Protein AF-A0A535A9A0-F1 (afdb_monomer_lite)

Foldseek 3Di:
DDDQDDDDQDDPPDPPQWDCPDPPDIDHDDGQACVVPDHVVVQWHFWEFDKDFAADPPFDDPRCVVPDAPVVCPVVGRTPDIFFFDADPPPDPDPHAHQPARGDIGWGPADEQLCCADPDPVVHDVNAQKFWWYAYPQRKIKGKHFCQSQWFDPPDQTQKWKKKKKWLFPQEFPPLAEQDDLWCLQKFKAAPVRHGDPKDWIWFAAPVCNSMTMIIIIDNDRIIIIIGHQWFWFFAWPDAPRGRHGDDAQVVHHVTGGDGFWWAFCAAPGHQGTDDACSSRHNTGTGFFAWDDAPRGGHTGGAQVVGHRTGTTGTSHHCCQQAVVSGIIQIQGAQAWGHAPGGRHGHDFQVVGHRTTGGDMHMYGHAGAHPLQWDDEPWKTKTFDAQQRDSNNDPPDDPGDPQQPLPHRGFGWIWMATRRNRDIAQPHDQDPVGGGRTAGFDWDDDPPDIHTQWEDYDQKIKGWGFQVRNVQDPLQPLPGRGFTFIWMKGWDDDVVIHIDTPADSVHTQTFDQQLPPVRHQWYDDPNDIDTHHDPVRVDDDDDDDQVPPDPFDWDQWEAALVRQKIWTDGQQWIWIAGNVVRDIDTPCADPVRHHDGHDHNWYAYNVRPDID

Sequence (612 aa):
MARTTCIPANQPGRAGDLEVVDAQHLRVRFPDTDAVFRDPSDALTLAGPATVAVTRAGDPLPCALASHTCAEEAGHLPLLACADDLFATDGTCGPTPHPTFPHFTALPFANDYQALCTTPSPPCSGLTPDFRFTVDTAGNLLLPMDWRGVLVNRDAVPVPRLLRGSTPLEAFPRSGTPVRIPNAAFLGSFTPEGRKLPPIFDPQADPTDPTAATFFGSADAPTSVLRIARRVAVPLCVEGTIADGPCTTGRDCPGGTCTPSFRACAGGSAPGQPCVAESDCGGGACGSASCVGGRRRGDLCRTDGDCAGGECGPSLFAFGDRALDGVGPVVLRRGACIGGVKALAACTDDRSCPGGQCGSFLARALDPVPLDGLVETPSTFVFVKEEAICPNGTEVACQGQDLNGDGDTTDHVVTVADRTTGLIQGIGVVGAEGRAEGRAVARIRQPPFSFPAVAAEGDMVAFLEPEPAQDNQDETHNGQVFETILRVFRLVAGSPPSVVELTSDRNPLTADASPIINGRSLIVSNDRVFFRAAEAAAARQRTERVSQVSLFSGVGPAISADGLSVAFTSGDVVFVYGRVSGVTEPVSVRTDGSTSGGSASPSISADGRFVA

Radius of gyration: 30.68 Å; chains: 1; bounding box: 71×67×90 Å

Structure (mmCIF, N/CA/C/O backbone):
data_AF-A0A535A9A0-F1
#
_entry.id   AF-A0A535A9A0-F1
#
loop_
_atom_site.group_PDB
_atom_site.id
_atom_site.type_symbol
_atom_site.label_atom_id
_atom_site.label_alt_id
_atom_site.label_comp_id
_atom_site.label_asym_id
_atom_site.label_entity_id
_atom_site.label_seq_id
_atom_site.pdbx_PDB_ins_code
_atom_site.Cartn_x
_atom_site.Cartn_y
_atom_site.Cartn_z
_atom_site.occupancy
_atom_site.B_iso_or_equiv
_atom_site.auth_seq_id
_atom_site.auth_comp_id
_atom_site.auth_asym_id
_atom_site.auth_atom_id
_atom_site.pdbx_PDB_model_num
ATOM 1 N N . MET A 1 1 ? -16.393 -0.059 37.052 1.00 40.09 1 MET A N 1
ATOM 2 C CA . MET A 1 1 ? -17.082 0.291 35.794 1.00 40.09 1 MET A CA 1
ATOM 3 C C . MET A 1 1 ? -16.461 1.582 35.302 1.00 40.09 1 MET A C 1
ATOM 5 O O . MET A 1 1 ? -16.476 2.549 36.056 1.00 40.09 1 MET A O 1
ATOM 9 N N . ALA A 1 2 ? -15.817 1.570 34.135 1.00 43.84 2 ALA A N 1
ATOM 10 C CA . ALA A 1 2 ? -15.300 2.796 33.536 1.00 43.84 2 ALA A CA 1
ATOM 11 C C . ALA A 1 2 ? -16.493 3.712 33.227 1.00 43.84 2 ALA A C 1
ATOM 13 O O . ALA A 1 2 ? -17.478 3.261 32.648 1.00 43.84 2 ALA A O 1
ATOM 14 N N . ARG A 1 3 ? -16.458 4.962 33.695 1.00 53.06 3 ARG A N 1
ATOM 15 C CA . ARG A 1 3 ? -17.459 5.967 33.324 1.00 53.06 3 ARG A CA 1
ATOM 16 C C . ARG A 1 3 ? -17.021 6.574 31.997 1.00 53.06 3 ARG A C 1
ATOM 18 O O . ARG A 1 3 ? -16.037 7.309 31.974 1.00 53.06 3 ARG A O 1
ATOM 25 N N . THR A 1 4 ? -17.745 6.288 30.920 1.00 66.50 4 THR A N 1
ATOM 26 C CA . THR A 1 4 ? -17.612 7.043 29.672 1.00 66.50 4 THR A CA 1
ATOM 27 C C . THR A 1 4 ? -17.982 8.497 29.949 1.00 66.50 4 THR A C 1
ATOM 29 O O . THR A 1 4 ? -19.060 8.777 30.474 1.00 66.50 4 THR A O 1
ATOM 32 N N . THR A 1 5 ? -17.077 9.420 29.635 1.00 71.19 5 THR A N 1
ATOM 33 C CA . THR A 1 5 ? -17.303 10.859 29.793 1.00 71.19 5 THR A CA 1
ATOM 34 C C . THR A 1 5 ? -17.378 11.472 28.404 1.00 71.19 5 THR A C 1
ATOM 36 O O . THR A 1 5 ? -16.387 11.455 27.683 1.00 71.19 5 THR A O 1
ATOM 39 N N . CYS A 1 6 ? -18.540 12.000 28.016 1.00 79.19 6 CYS A N 1
ATOM 40 C CA . CYS A 1 6 ? -18.639 12.783 26.788 1.00 79.19 6 CYS A CA 1
ATOM 41 C C . CYS A 1 6 ? -18.201 14.211 27.040 1.00 79.19 6 CYS A C 1
ATOM 43 O O . CYS A 1 6 ? -18.602 14.830 28.028 1.00 79.19 6 CYS A O 1
ATOM 45 N N . ILE A 1 7 ? -17.443 14.744 26.096 1.00 79.56 7 ILE A N 1
ATOM 46 C CA . ILE A 1 7 ? -16.995 16.126 26.102 1.00 79.56 7 ILE A CA 1
ATOM 47 C C . ILE A 1 7 ? -17.410 16.786 24.786 1.00 79.56 7 ILE A C 1
ATOM 49 O O . ILE A 1 7 ? -17.338 16.150 23.733 1.00 79.56 7 ILE A O 1
ATOM 53 N N . PRO A 1 8 ? -17.874 18.044 24.813 1.00 75.25 8 PRO A N 1
ATOM 54 C CA . PRO A 1 8 ? -18.071 18.800 23.588 1.00 75.25 8 PRO A CA 1
ATOM 55 C C . PRO A 1 8 ? -16.700 19.102 22.964 1.00 75.25 8 PRO A C 1
ATOM 57 O O . PRO A 1 8 ? -15.880 19.773 23.584 1.00 75.25 8 PRO A O 1
ATOM 60 N N . ALA A 1 9 ? -16.452 18.603 21.751 1.00 68.31 9 ALA A N 1
ATOM 61 C CA . ALA A 1 9 ? -15.205 18.865 21.022 1.00 68.31 9 ALA A CA 1
ATOM 62 C C . ALA A 1 9 ? -15.221 20.224 20.291 1.00 68.31 9 ALA A C 1
ATOM 64 O O . ALA A 1 9 ? -14.207 20.908 20.236 1.00 68.31 9 ALA A O 1
ATOM 65 N N . ASN A 1 10 ? -16.387 20.655 19.792 1.00 66.88 10 ASN A N 1
ATOM 66 C CA . ASN A 1 10 ? -16.574 21.937 19.103 1.00 66.88 10 ASN A CA 1
ATOM 67 C C . ASN A 1 10 ? -17.472 22.885 19.913 1.00 66.88 10 ASN A C 1
ATOM 69 O O . ASN A 1 10 ? -18.342 22.445 20.670 1.00 66.88 10 ASN A O 1
ATOM 73 N N . GLN A 1 11 ? -17.300 24.200 19.729 1.00 61.78 11 GLN A N 1
ATOM 74 C CA . GLN A 1 11 ? -18.200 25.187 20.331 1.00 61.78 11 GLN A CA 1
ATOM 75 C C . GLN A 1 11 ? -19.601 25.111 19.693 1.00 61.78 11 GLN A C 1
ATOM 77 O O . GLN A 1 11 ? -19.705 25.125 18.464 1.00 61.78 11 GLN A O 1
ATOM 82 N N . PRO A 1 12 ? -20.688 25.078 20.490 1.00 59.09 12 PRO A N 1
ATOM 83 C CA . PRO A 1 12 ? -22.047 25.093 19.959 1.00 59.09 12 PRO A CA 1
ATOM 84 C C . PRO A 1 12 ? -22.292 26.318 19.067 1.00 59.09 12 PRO A C 1
ATOM 86 O O . PRO A 1 12 ? -21.959 27.439 19.445 1.00 59.09 12 PRO A O 1
ATOM 89 N N . GLY A 1 13 ? -22.926 26.119 17.908 1.00 54.78 13 GLY A N 1
ATOM 90 C CA . GLY A 1 13 ? -23.424 27.220 17.073 1.00 54.78 13 GLY A CA 1
ATOM 91 C C . GLY A 1 13 ? -22.423 27.829 16.087 1.00 54.78 13 GLY A C 1
ATOM 92 O O . GLY A 1 13 ? -22.703 28.894 15.535 1.00 54.78 13 GLY A O 1
ATOM 93 N N . ARG A 1 14 ? -21.283 27.178 15.815 1.00 63.22 14 ARG A N 1
ATOM 94 C CA . ARG A 1 14 ? -20.422 27.579 14.695 1.00 63.22 14 ARG A CA 1
ATOM 95 C C . ARG A 1 14 ? -21.146 27.297 13.372 1.00 63.22 14 ARG A C 1
ATOM 97 O O . ARG A 1 14 ? -21.508 26.161 13.073 1.00 63.22 14 ARG A O 1
ATOM 104 N N . ALA A 1 15 ? -21.388 28.341 12.581 1.00 59.25 15 ALA A N 1
ATOM 105 C CA . ALA A 1 15 ? -21.996 28.190 11.263 1.00 59.25 15 ALA A CA 1
ATOM 106 C C . ALA A 1 15 ? -21.104 27.308 10.364 1.00 59.25 15 ALA A C 1
ATOM 108 O O . ALA A 1 15 ? -19.910 27.581 10.233 1.00 59.25 15 ALA A O 1
ATOM 109 N N . GLY A 1 16 ? -21.687 26.275 9.743 1.00 64.75 16 GLY A N 1
ATOM 110 C CA . GLY A 1 16 ? -21.002 25.397 8.783 1.00 64.75 16 GLY A CA 1
ATOM 111 C C . GLY A 1 16 ? -20.490 24.052 9.318 1.00 64.75 16 GLY A C 1
ATOM 112 O O . GLY A 1 16 ? -19.813 23.349 8.573 1.00 64.75 16 GLY A O 1
ATOM 113 N N . ASP A 1 17 ? -20.796 23.675 10.565 1.00 74.56 17 ASP A N 1
ATOM 114 C CA . ASP A 1 17 ? -20.444 22.342 11.094 1.00 74.56 17 ASP A CA 1
ATOM 115 C C . ASP A 1 17 ? -21.425 21.242 10.647 1.00 74.56 17 ASP A C 1
ATOM 117 O O . ASP A 1 17 ? -21.028 20.089 10.495 1.00 74.56 17 ASP A O 1
ATOM 121 N N . LEU A 1 18 ? -22.684 21.602 10.390 1.00 77.88 18 LEU A N 1
ATOM 122 C CA . LEU A 1 18 ? -23.705 20.753 9.777 1.00 77.88 18 LEU A CA 1
ATOM 123 C C . LEU A 1 18 ? -24.411 21.552 8.682 1.00 77.88 18 LEU A C 1
ATOM 125 O O . LEU A 1 18 ? -24.881 22.666 8.918 1.00 77.88 18 LEU A O 1
ATOM 129 N N . GLU A 1 19 ? -24.514 20.963 7.502 1.00 83.25 19 GLU A N 1
ATOM 130 C CA . GLU A 1 19 ? -25.164 21.545 6.338 1.00 83.25 19 GLU A CA 1
ATOM 131 C C . GLU A 1 19 ? -26.060 20.505 5.671 1.00 83.25 19 GLU A C 1
ATOM 133 O O . GLU A 1 19 ? -25.645 19.378 5.398 1.00 83.25 19 GLU A O 1
ATOM 138 N N . VAL A 1 20 ? -27.300 20.900 5.394 1.00 84.00 20 VAL A N 1
ATOM 139 C CA . VAL A 1 20 ? -28.210 20.129 4.547 1.00 84.00 20 VAL A CA 1
ATOM 140 C C . VAL A 1 20 ? -27.925 20.538 3.108 1.00 84.00 20 VAL A 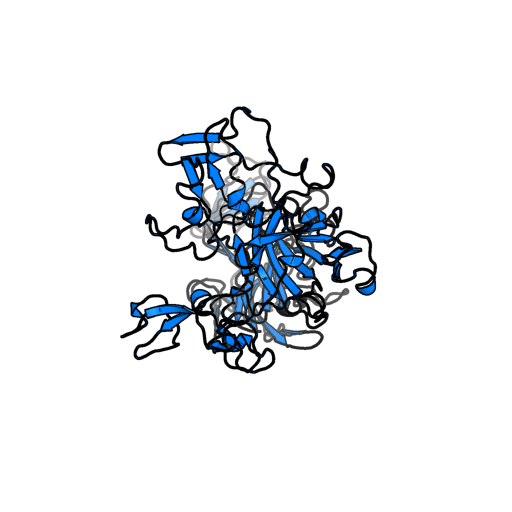C 1
ATOM 142 O O . VAL A 1 20 ? -28.271 21.649 2.713 1.00 84.00 20 VAL A O 1
ATOM 145 N N . VAL A 1 21 ? -27.248 19.670 2.355 1.00 87.81 21 VAL A N 1
ATOM 146 C CA . VAL A 1 21 ? -26.855 19.952 0.965 1.00 87.81 21 VAL A CA 1
ATOM 147 C C . VAL A 1 21 ? -28.067 19.802 0.048 1.00 87.81 21 VAL A C 1
ATOM 149 O O . VAL A 1 21 ? -28.340 20.675 -0.773 1.00 87.81 21 VAL A O 1
ATOM 152 N N . ASP A 1 22 ? -28.827 18.721 0.230 1.00 87.88 22 ASP A N 1
ATOM 153 C CA . ASP A 1 22 ? -30.108 18.473 -0.428 1.00 87.88 22 ASP A CA 1
ATOM 154 C C . ASP A 1 22 ? -30.958 17.478 0.392 1.00 87.88 22 ASP A C 1
ATOM 156 O O . ASP A 1 22 ? -30.679 17.215 1.562 1.00 87.88 22 ASP A O 1
ATOM 160 N N . ALA A 1 23 ? -32.028 16.942 -0.204 1.00 81.31 23 ALA A N 1
ATOM 161 C CA . ALA A 1 23 ? -32.947 16.018 0.460 1.00 81.31 23 ALA A CA 1
ATOM 162 C C . ALA A 1 23 ? -32.324 14.663 0.863 1.00 81.31 23 ALA A C 1
ATOM 164 O O . ALA A 1 23 ? -32.916 13.957 1.677 1.00 81.31 23 ALA A O 1
ATOM 165 N N . GLN A 1 24 ? -31.180 14.282 0.290 1.00 78.19 24 GLN A N 1
ATOM 166 C CA . GLN A 1 24 ? -30.509 12.996 0.514 1.00 78.19 24 GLN A CA 1
ATOM 167 C C . GLN A 1 24 ? -29.101 13.143 1.106 1.00 78.19 24 GLN A C 1
ATOM 169 O O . GLN A 1 24 ? -28.546 12.156 1.586 1.00 78.19 24 GLN A O 1
ATOM 174 N N . HIS A 1 25 ? -28.529 14.350 1.113 1.00 79.94 25 HIS A N 1
ATOM 175 C CA . HIS A 1 25 ? -27.148 14.574 1.527 1.00 79.94 25 HIS A CA 1
ATOM 176 C C . HIS A 1 25 ? -27.034 15.554 2.699 1.00 79.94 25 HIS A C 1
ATOM 178 O O . HIS A 1 25 ? -27.439 16.718 2.629 1.00 79.94 25 HIS A O 1
ATOM 184 N N . LEU A 1 26 ? -26.387 15.084 3.767 1.00 81.31 26 LEU A N 1
ATOM 185 C CA . LEU A 1 26 ? -25.908 15.899 4.879 1.00 81.31 26 LEU A CA 1
ATOM 186 C C . LEU A 1 26 ? -24.388 16.015 4.787 1.00 81.31 26 LEU A C 1
ATOM 188 O O . LEU A 1 26 ? -23.692 15.015 4.610 1.00 81.31 26 LEU A O 1
ATOM 192 N N . ARG A 1 27 ? -23.868 17.230 4.947 1.00 84.75 27 ARG A N 1
ATOM 193 C CA . ARG A 1 27 ? -22.436 17.490 5.082 1.00 84.75 27 ARG A CA 1
ATOM 194 C C . ARG A 1 27 ? -22.140 17.880 6.521 1.00 84.75 27 ARG A C 1
ATOM 196 O O . ARG A 1 27 ? -22.731 18.818 7.047 1.00 84.75 27 ARG A O 1
ATOM 203 N N . VAL A 1 28 ? -21.216 17.156 7.143 1.00 80.69 28 VAL A N 1
ATOM 204 C CA . VAL A 1 28 ? -20.789 17.390 8.526 1.00 80.69 28 VAL A CA 1
ATOM 205 C C . VAL A 1 28 ? -19.294 17.668 8.534 1.00 80.69 28 VAL A C 1
ATOM 207 O O . VAL A 1 28 ? -18.523 16.945 7.902 1.00 80.69 28 VAL A O 1
ATOM 210 N N . ARG A 1 29 ? -18.867 18.713 9.245 1.00 82.75 29 ARG A N 1
ATOM 211 C CA . ARG A 1 29 ? -17.448 18.930 9.527 1.00 82.75 29 ARG A CA 1
ATOM 212 C C . ARG A 1 29 ? -16.994 17.881 10.535 1.00 82.75 29 ARG A C 1
ATOM 214 O O . ARG A 1 29 ? -17.512 17.828 11.648 1.00 82.75 29 ARG A O 1
ATOM 221 N N . PHE A 1 30 ? -15.996 17.087 10.162 1.00 81.75 30 PHE A N 1
ATOM 222 C CA . PHE A 1 30 ? -15.374 16.165 11.103 1.00 81.75 30 PHE A CA 1
ATOM 223 C C . PHE A 1 30 ? -14.662 16.956 12.220 1.00 81.75 30 PHE A C 1
ATOM 225 O O . PHE A 1 30 ? -13.960 17.923 11.903 1.00 81.75 30 PHE A O 1
ATOM 232 N N . PRO A 1 31 ? -14.880 16.625 13.506 1.00 81.62 31 PRO A N 1
ATOM 233 C CA . PRO A 1 31 ? -14.324 17.394 14.612 1.00 81.62 31 PRO A CA 1
ATOM 234 C C . PRO A 1 31 ? -12.802 17.254 14.674 1.00 81.62 31 PRO A C 1
ATOM 236 O O . PRO A 1 31 ? -12.263 16.162 14.511 1.00 81.62 31 PRO A O 1
ATOM 239 N N . ASP A 1 32 ? -12.125 18.364 14.958 1.00 84.38 32 ASP A N 1
ATOM 240 C CA . ASP A 1 32 ? -10.722 18.349 15.358 1.00 84.38 32 ASP A CA 1
ATOM 241 C C . ASP A 1 32 ? -10.665 18.155 16.874 1.00 84.38 32 ASP A C 1
ATOM 243 O O . ASP A 1 32 ? -11.170 18.981 17.637 1.00 84.38 32 ASP A O 1
ATOM 247 N N . THR A 1 33 ? -10.122 17.022 17.309 1.00 89.75 33 THR A N 1
ATOM 248 C CA . THR A 1 33 ? -10.105 16.634 18.723 1.00 89.75 33 THR A CA 1
ATOM 249 C C . THR A 1 33 ? -8.731 16.801 19.366 1.00 89.75 33 THR A C 1
ATOM 251 O O . THR A 1 33 ? -8.547 16.323 20.481 1.00 89.75 33 THR A O 1
ATOM 254 N N . ASP A 1 34 ? -7.770 17.427 18.686 1.00 88.38 34 ASP A N 1
ATOM 255 C CA . ASP A 1 34 ? -6.395 17.589 19.179 1.00 88.38 34 ASP A CA 1
ATOM 256 C C . ASP A 1 34 ? -6.368 18.325 20.529 1.00 88.38 34 ASP A C 1
ATOM 258 O O . ASP A 1 34 ? -5.827 17.856 21.524 1.00 88.38 34 ASP A O 1
ATOM 262 N N . ALA A 1 35 ? -7.132 19.417 20.635 1.00 86.94 35 ALA A N 1
ATOM 263 C CA . ALA A 1 35 ? -7.224 20.211 21.861 1.00 86.94 35 ALA A CA 1
ATOM 264 C C . ALA A 1 35 ? -7.826 19.469 23.073 1.00 86.94 35 ALA A C 1
ATOM 266 O O . ALA A 1 35 ? -7.720 19.952 24.202 1.00 86.94 35 ALA A O 1
ATOM 267 N N . VAL A 1 36 ? -8.503 18.339 22.849 1.00 87.25 36 VAL A N 1
ATOM 268 C CA . VAL A 1 36 ? -9.164 17.550 23.900 1.00 87.25 36 VAL A CA 1
ATOM 269 C C . VAL A 1 36 ? -8.540 16.168 24.098 1.00 87.25 36 VAL A C 1
ATOM 271 O O . VAL A 1 36 ? -8.970 15.434 24.991 1.00 87.25 36 VAL A O 1
ATOM 274 N N . PHE A 1 37 ? -7.528 15.815 23.305 1.00 89.06 37 PHE A N 1
ATOM 275 C CA . PHE A 1 37 ? -6.799 14.561 23.412 1.00 89.06 37 PHE A CA 1
ATOM 276 C C . PHE A 1 37 ? -5.344 14.842 23.796 1.00 89.06 37 PHE A C 1
ATOM 278 O O . PHE A 1 37 ? -4.548 15.294 22.991 1.00 89.06 37 PHE A O 1
ATOM 285 N N . ARG A 1 38 ? -4.988 14.542 25.049 1.00 88.75 38 ARG A N 1
ATOM 286 C CA . ARG A 1 38 ? -3.628 14.720 25.592 1.00 88.75 38 ARG A CA 1
ATOM 287 C C . ARG A 1 38 ? -3.097 16.158 25.446 1.00 88.75 38 ARG A C 1
ATOM 289 O O . ARG A 1 38 ? -3.568 17.015 26.193 1.00 88.75 38 ARG A O 1
ATOM 296 N N . ASP A 1 39 ? -2.084 16.400 24.609 1.00 87.88 39 ASP A N 1
ATOM 297 C CA . ASP A 1 39 ? -1.392 17.688 24.486 1.00 87.88 39 ASP A CA 1
ATOM 298 C C . ASP A 1 39 ? -1.735 18.373 23.146 1.00 87.88 39 ASP A C 1
ATOM 300 O O . ASP A 1 39 ? -1.393 17.830 22.103 1.00 87.88 39 ASP A O 1
ATOM 304 N N . PRO A 1 40 ? -2.297 19.598 23.136 1.00 86.25 40 PRO A N 1
ATOM 305 C CA . PRO A 1 40 ? -2.680 20.307 21.904 1.00 86.25 40 PRO A CA 1
ATOM 306 C C . PRO A 1 40 ? -1.533 20.684 20.944 1.00 86.25 40 PRO A C 1
ATOM 308 O O . PRO A 1 40 ? -1.747 21.431 19.991 1.00 86.25 40 PRO A O 1
ATOM 311 N N . SER A 1 41 ? -0.287 20.313 21.244 1.00 86.56 41 SER A N 1
ATOM 312 C CA . SER A 1 41 ? 0.880 20.542 20.387 1.00 86.56 41 SER A CA 1
ATOM 313 C C . SER A 1 41 ? 1.457 19.260 19.782 1.00 86.56 41 SER A C 1
ATOM 315 O O . SER A 1 41 ? 2.385 19.339 18.972 1.00 86.56 41 SER A O 1
ATOM 317 N N . ASP A 1 42 ? 0.930 18.085 20.146 1.00 87.81 42 ASP A N 1
ATOM 318 C CA . ASP A 1 42 ? 1.422 16.794 19.657 1.00 87.81 42 ASP A CA 1
ATOM 319 C C . ASP A 1 42 ? 0.738 16.324 18.356 1.00 87.81 42 ASP A C 1
ATOM 321 O O . ASP A 1 42 ? 1.217 15.384 17.701 1.00 87.81 42 ASP A O 1
ATOM 325 N N . ALA A 1 43 ? -0.319 17.028 17.930 1.00 87.25 43 ALA A N 1
ATOM 326 C CA . ALA A 1 43 ? -1.137 16.704 16.770 1.00 87.25 43 ALA A CA 1
ATOM 327 C C . ALA A 1 43 ? -1.749 15.293 16.863 1.00 87.25 43 ALA A C 1
ATOM 329 O O . ALA A 1 43 ? -1.815 14.592 15.850 1.00 87.25 43 ALA A O 1
ATOM 330 N N . LEU A 1 44 ? -2.112 14.809 18.052 1.00 92.12 44 LEU A N 1
ATOM 331 C CA . LEU A 1 44 ? -2.790 13.533 18.252 1.00 92.12 44 LEU A CA 1
ATOM 332 C C . LEU A 1 44 ? -4.286 13.759 18.477 1.00 92.12 44 LEU A C 1
ATOM 334 O O . LEU A 1 44 ? -4.720 14.489 19.356 1.00 92.12 44 LEU A O 1
ATOM 338 N N . THR A 1 45 ? -5.105 13.052 17.707 1.00 92.44 45 THR A N 1
ATOM 339 C CA . THR A 1 45 ? -6.568 13.123 17.789 1.00 92.44 45 THR A CA 1
ATOM 340 C C . THR A 1 45 ? -7.152 11.810 18.300 1.00 92.44 45 THR A C 1
ATOM 342 O O . THR A 1 45 ? -6.475 10.786 18.338 1.00 92.44 45 THR A O 1
ATOM 345 N N . LEU A 1 46 ? -8.435 11.800 18.658 1.00 92.62 46 LEU A N 1
ATOM 346 C CA . LEU A 1 46 ? -9.195 10.561 18.777 1.00 92.62 46 LEU A CA 1
ATOM 347 C C . LEU A 1 46 ? -9.214 9.872 17.406 1.00 92.62 46 LEU A C 1
ATOM 349 O O . LEU A 1 46 ? -9.383 10.528 16.375 1.00 92.62 46 LEU A O 1
ATOM 353 N N . ALA A 1 47 ? -9.020 8.556 17.393 1.00 94.56 47 ALA A N 1
ATOM 354 C CA . ALA A 1 47 ? -8.975 7.763 16.170 1.00 94.56 47 ALA A CA 1
ATOM 355 C C . ALA A 1 47 ? -9.466 6.338 16.439 1.00 94.56 47 ALA A C 1
ATOM 357 O O . ALA A 1 47 ? -9.292 5.811 17.534 1.00 94.56 47 ALA A O 1
ATOM 358 N N . GLY A 1 48 ? -10.039 5.695 15.422 1.00 93.56 48 GLY A N 1
ATOM 359 C CA . GLY A 1 48 ? -10.644 4.365 15.532 1.00 93.56 48 GLY A CA 1
ATOM 360 C C . GLY A 1 48 ? -12.126 4.358 15.173 1.00 93.56 48 GLY A C 1
ATOM 361 O O . GLY A 1 48 ? -12.616 5.314 14.565 1.00 93.56 48 GLY A O 1
ATOM 362 N N . PRO A 1 49 ? -12.843 3.268 15.485 1.00 91.94 49 PRO A N 1
ATOM 363 C CA . PRO A 1 49 ? -14.260 3.144 15.177 1.00 91.94 49 PRO A CA 1
ATOM 364 C C . PRO A 1 49 ? -15.062 4.309 15.752 1.00 91.94 49 PRO A C 1
ATOM 366 O O . PRO A 1 49 ? -14.885 4.671 16.915 1.00 91.94 49 PRO A O 1
ATOM 369 N N . ALA A 1 50 ? -15.937 4.898 14.942 1.00 90.31 50 ALA A N 1
ATOM 370 C CA . ALA A 1 50 ? -16.738 6.040 15.358 1.00 90.31 50 ALA A CA 1
ATOM 371 C C . ALA A 1 50 ? -18.163 5.948 14.812 1.00 90.31 50 ALA A C 1
ATOM 373 O O . ALA A 1 50 ? -18.371 5.598 13.654 1.00 90.31 50 ALA A O 1
ATOM 374 N N . THR A 1 51 ? -19.133 6.290 15.655 1.00 90.38 51 THR A N 1
ATOM 375 C CA . THR A 1 51 ? -20.562 6.335 15.324 1.00 90.38 51 THR A CA 1
ATOM 376 C C . THR A 1 51 ? -20.979 7.781 15.095 1.00 90.38 51 THR A C 1
ATOM 378 O O . THR A 1 51 ? -20.626 8.671 15.874 1.00 90.38 51 THR A O 1
ATOM 381 N N . VAL A 1 52 ? -21.754 8.030 14.043 1.00 87.75 52 VAL A N 1
ATOM 382 C CA . VAL A 1 52 ? -22.288 9.359 13.738 1.00 87.75 52 VAL A CA 1
ATOM 383 C C . VAL A 1 52 ? -23.722 9.444 14.243 1.00 87.75 52 VAL A C 1
ATOM 385 O O . VAL A 1 52 ? -24.596 8.722 13.777 1.00 87.75 52 VAL A O 1
ATOM 388 N N . ALA A 1 53 ? -23.984 10.358 15.174 1.00 88.44 53 ALA A N 1
ATOM 389 C CA . ALA A 1 53 ? -25.321 10.625 15.691 1.00 88.44 53 ALA A CA 1
ATOM 390 C C . ALA A 1 53 ? -25.714 12.084 15.443 1.00 88.44 53 ALA A C 1
ATOM 392 O O . ALA A 1 53 ? -24.918 13.000 15.647 1.00 88.44 53 ALA A O 1
ATOM 393 N N . VAL A 1 54 ? -26.960 12.300 15.029 1.00 85.75 54 VAL A N 1
ATOM 394 C CA . VAL A 1 54 ? -27.547 13.626 14.813 1.00 85.75 54 VAL A CA 1
ATOM 395 C C . VAL A 1 54 ? -28.633 13.841 15.861 1.00 85.75 54 VAL A C 1
ATOM 397 O O . VAL A 1 54 ? -29.557 13.039 15.965 1.00 85.75 54 VAL A O 1
ATOM 400 N N . THR A 1 55 ? -28.546 14.925 16.627 1.00 85.75 55 THR A N 1
ATOM 401 C CA . THR A 1 55 ? -29.513 15.313 17.671 1.00 85.75 55 THR A CA 1
ATOM 402 C C . THR A 1 55 ? -30.011 16.739 17.437 1.00 85.75 55 THR A C 1
ATOM 404 O O . THR A 1 55 ? -29.495 17.449 16.567 1.00 85.75 55 THR A O 1
ATOM 407 N N . ARG A 1 56 ? -31.028 17.194 18.184 1.00 84.88 56 ARG A N 1
ATOM 408 C CA . ARG A 1 56 ? -31.388 18.620 18.163 1.00 84.88 56 ARG A CA 1
ATOM 409 C C . ARG A 1 56 ? -30.398 19.418 19.006 1.00 84.88 56 ARG A C 1
ATOM 411 O O . ARG A 1 56 ? -29.853 18.935 19.996 1.00 84.88 56 ARG A O 1
ATOM 418 N N . ALA A 1 57 ? -30.208 20.683 18.640 1.00 78.88 57 ALA A N 1
ATOM 419 C CA . ALA A 1 57 ? -29.436 21.608 19.458 1.00 78.88 57 ALA A CA 1
ATOM 420 C C . ALA A 1 57 ? -30.050 21.714 20.869 1.00 78.88 57 ALA A C 1
ATOM 422 O O . ALA A 1 57 ? -31.226 22.048 21.007 1.00 78.88 57 ALA A O 1
ATOM 423 N N . GLY A 1 58 ? -29.247 21.442 21.902 1.00 80.44 58 GLY A N 1
ATOM 424 C CA . GLY A 1 58 ? -29.669 21.462 23.308 1.00 80.44 58 GLY A CA 1
ATOM 425 C C . GLY A 1 58 ? -30.054 20.098 23.894 1.00 80.44 58 GLY A C 1
ATOM 426 O O . GLY A 1 58 ? -30.170 20.002 25.116 1.00 80.44 58 GLY A O 1
ATOM 427 N N . ASP A 1 59 ? -30.198 19.052 23.071 1.00 86.75 59 ASP A N 1
ATOM 428 C CA . ASP A 1 59 ? -30.368 17.686 23.575 1.00 86.75 59 ASP A CA 1
ATOM 429 C C . ASP A 1 59 ? -29.087 17.214 24.303 1.00 86.75 59 ASP A C 1
ATOM 431 O O . ASP A 1 59 ? -27.978 17.626 23.938 1.00 86.75 59 ASP A O 1
ATOM 435 N N . PRO A 1 60 ? -29.197 16.341 25.325 1.00 85.25 60 PRO A N 1
ATOM 436 C CA . PRO A 1 60 ? -28.033 15.749 25.979 1.00 85.25 60 PRO A CA 1
ATOM 437 C C . PRO A 1 60 ? -27.136 14.988 24.994 1.00 85.25 60 PRO A C 1
ATOM 439 O O . PRO A 1 60 ? -27.626 14.357 24.056 1.00 85.25 60 PRO A O 1
ATOM 442 N N . LEU A 1 61 ? -25.821 14.988 25.243 1.00 85.38 61 LEU A N 1
ATOM 443 C CA . LEU A 1 61 ? -24.879 14.191 24.451 1.00 85.38 61 LEU A CA 1
ATOM 444 C C . LEU A 1 61 ? -25.235 12.691 24.553 1.00 85.38 61 LEU A C 1
ATOM 446 O O . LEU A 1 61 ? -25.406 12.196 25.673 1.00 85.38 61 LEU A O 1
ATOM 450 N N . PRO A 1 62 ? -25.324 11.950 23.430 1.00 88.69 62 PRO A N 1
ATOM 451 C CA . PRO A 1 62 ? -25.777 10.557 23.401 1.00 88.69 62 PRO A CA 1
ATOM 452 C C . PRO A 1 62 ? -24.680 9.572 23.849 1.00 88.69 62 PRO A C 1
ATOM 454 O O . PRO A 1 62 ? -24.250 8.700 23.103 1.00 88.69 62 PRO A O 1
ATOM 457 N N . CYS A 1 63 ? -24.211 9.701 25.091 1.00 88.31 63 CYS A N 1
ATOM 458 C CA . CYS A 1 63 ? -23.045 8.975 25.607 1.00 88.31 63 CYS A CA 1
ATOM 459 C C . CYS A 1 63 ? -23.177 7.453 25.656 1.00 88.31 63 CYS A C 1
ATOM 461 O O . CYS A 1 63 ? -22.159 6.766 25.711 1.00 88.31 63 CYS A O 1
ATOM 463 N N . ALA A 1 64 ? -24.403 6.924 25.662 1.00 88.06 64 ALA A N 1
ATOM 464 C CA . ALA A 1 64 ? -24.627 5.481 25.653 1.00 88.06 64 ALA A CA 1
ATOM 465 C C . ALA A 1 64 ? -24.122 4.824 24.353 1.00 88.06 64 ALA A C 1
ATOM 467 O O . ALA A 1 64 ? -23.683 3.678 24.391 1.00 88.06 64 ALA A O 1
ATOM 468 N N . LEU A 1 65 ? -24.046 5.580 23.246 1.00 89.44 65 LEU A N 1
ATOM 469 C CA . LEU A 1 65 ? -23.492 5.113 21.967 1.00 89.44 65 LEU A CA 1
ATOM 470 C C . LEU A 1 65 ? -21.990 4.787 22.022 1.00 89.44 65 LEU A C 1
ATOM 472 O O . LEU A 1 65 ? -21.447 4.219 21.086 1.00 89.44 65 LEU A O 1
ATOM 476 N N . ALA A 1 66 ? -21.295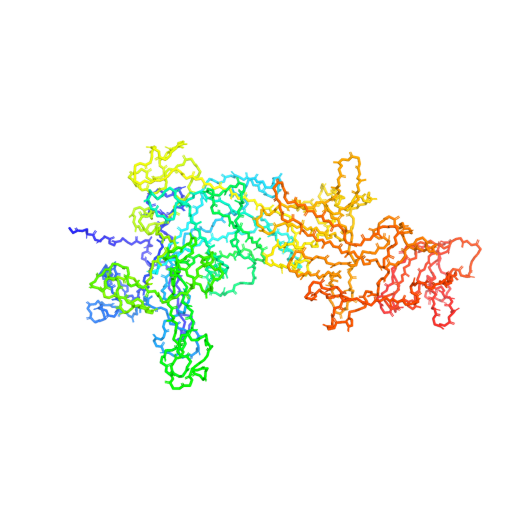 5.119 23.113 1.00 84.56 66 ALA A N 1
ATOM 477 C CA . ALA A 1 66 ? -19.919 4.669 23.311 1.00 84.56 66 ALA A CA 1
ATOM 478 C C . ALA A 1 66 ? -19.814 3.166 23.625 1.00 84.56 66 ALA A C 1
ATOM 480 O O . ALA A 1 66 ? -18.726 2.601 23.545 1.00 84.56 66 ALA A O 1
ATOM 481 N N . SER A 1 67 ? -20.913 2.533 24.047 1.00 85.25 67 SER A N 1
ATOM 482 C CA . SER A 1 67 ? -20.954 1.106 24.385 1.00 85.25 67 SER A CA 1
ATOM 483 C C . SER A 1 67 ? -22.117 0.346 23.752 1.00 85.25 67 SER A C 1
ATOM 485 O O . SER A 1 67 ? -22.134 -0.877 23.857 1.00 85.25 67 SER A O 1
ATOM 487 N N . HIS A 1 68 ? -23.075 1.042 23.141 1.00 88.94 68 HIS A N 1
ATOM 488 C CA . HIS A 1 68 ? -24.253 0.468 22.493 1.00 88.94 68 HIS A CA 1
ATOM 489 C C . HIS A 1 68 ? -24.332 0.908 21.029 1.00 88.94 68 HIS A C 1
ATOM 491 O O . HIS A 1 68 ? -23.793 1.946 20.645 1.00 88.94 68 HIS A O 1
ATOM 497 N N . THR A 1 69 ? -25.036 0.122 20.228 1.00 90.19 69 THR A N 1
ATOM 498 C CA . THR A 1 69 ? -25.300 0.385 18.809 1.00 90.19 69 THR A CA 1
ATOM 499 C C . THR A 1 69 ? -26.441 1.387 18.615 1.00 90.19 69 THR A C 1
ATOM 501 O O . THR A 1 69 ? -27.291 1.590 19.490 1.00 90.19 69 THR A O 1
ATOM 504 N N . CYS A 1 70 ? -26.513 1.982 17.426 1.00 91.38 70 CYS A N 1
ATOM 505 C CA . CYS A 1 70 ? -27.640 2.804 16.997 1.00 91.38 70 CYS A CA 1
ATOM 506 C C . CYS A 1 70 ? -28.967 2.038 17.078 1.00 91.38 70 CYS A C 1
ATOM 508 O O . CYS A 1 70 ? -29.992 2.619 17.437 1.00 91.38 70 CYS A O 1
ATOM 510 N N . ALA A 1 71 ? -28.951 0.738 16.763 1.00 89.88 71 ALA A N 1
ATOM 511 C CA . ALA A 1 71 ? -30.129 -0.121 16.828 1.00 89.88 71 ALA A CA 1
ATOM 512 C C . ALA A 1 71 ? -30.610 -0.355 18.270 1.00 89.88 71 ALA A C 1
ATOM 514 O O . ALA A 1 71 ? -31.815 -0.339 18.518 1.00 89.88 71 ALA A O 1
ATOM 515 N N . GLU A 1 72 ? -29.691 -0.542 19.220 1.00 91.38 72 GLU A N 1
ATOM 516 C CA . GLU A 1 72 ? -30.021 -0.725 20.640 1.00 91.38 72 GLU A CA 1
ATOM 517 C C . GLU A 1 72 ? -30.582 0.549 21.282 1.00 91.38 72 GLU A C 1
ATOM 519 O O . GLU A 1 72 ? -31.468 0.461 22.126 1.00 91.38 72 GLU A O 1
ATOM 524 N N . GLU A 1 73 ? -30.108 1.729 20.871 1.00 91.44 73 GLU A N 1
ATOM 525 C CA . GLU A 1 73 ? -30.544 3.021 21.423 1.00 91.44 73 GLU A CA 1
ATOM 526 C C . GLU A 1 73 ? -31.720 3.662 20.665 1.00 91.44 73 GLU A C 1
ATOM 528 O O . GLU A 1 73 ? -32.197 4.750 21.023 1.00 91.44 73 GLU A O 1
ATOM 533 N N . ALA A 1 74 ? -32.225 2.991 19.627 1.00 86.56 74 ALA A N 1
ATOM 534 C CA . ALA A 1 74 ? -33.358 3.455 18.841 1.00 86.56 74 ALA A CA 1
ATOM 535 C C . ALA A 1 74 ? -34.605 3.620 19.732 1.00 86.56 74 ALA A C 1
ATOM 537 O O . ALA A 1 74 ? -35.188 2.657 20.223 1.00 86.56 74 ALA A O 1
ATOM 538 N N . GLY A 1 75 ? -35.028 4.870 19.944 1.00 85.00 75 GLY A N 1
ATOM 539 C CA . GLY A 1 75 ? -36.170 5.214 20.801 1.00 85.00 75 GLY A CA 1
ATOM 540 C C . GLY A 1 75 ? -35.842 5.397 22.289 1.00 85.00 75 GLY A C 1
ATOM 541 O O . GLY A 1 75 ? -36.722 5.810 23.044 1.00 85.00 75 GLY A O 1
ATOM 542 N N . HIS A 1 76 ? -34.595 5.158 22.706 1.00 88.31 76 HIS A N 1
ATOM 543 C CA . HIS A 1 76 ? -34.109 5.425 24.066 1.00 88.31 76 HIS A CA 1
ATOM 544 C C . HIS A 1 76 ? -33.421 6.792 24.185 1.00 88.31 76 HIS A C 1
ATOM 546 O O . HIS A 1 76 ? -33.530 7.455 25.219 1.00 88.31 76 HIS A O 1
ATOM 552 N N . LEU A 1 77 ? -32.777 7.245 23.107 1.00 87.56 77 LEU A N 1
ATOM 553 C CA . LEU A 1 77 ? -32.131 8.554 23.003 1.00 87.56 77 LEU A CA 1
ATOM 554 C C . LEU A 1 77 ? -32.889 9.479 22.031 1.00 87.56 77 LEU A C 1
ATOM 556 O O . LEU A 1 77 ? -33.504 8.995 21.077 1.00 87.56 77 LEU A O 1
ATOM 560 N N . PRO A 1 78 ? -32.833 10.816 22.214 1.00 89.25 78 PRO A N 1
ATOM 561 C CA . PRO A 1 78 ? -33.462 11.790 21.316 1.00 89.25 78 PRO A CA 1
ATOM 562 C C . PRO A 1 78 ? -32.668 11.971 20.002 1.00 89.25 78 PRO A C 1
ATOM 564 O O . PRO A 1 78 ? -32.284 13.079 19.630 1.00 89.25 78 PRO A O 1
ATOM 567 N N . LEU A 1 79 ? -32.400 10.875 19.289 1.00 89.38 79 LEU A N 1
ATOM 568 C CA . LEU A 1 79 ? -31.659 10.875 18.026 1.00 89.38 79 LEU A CA 1
ATOM 569 C C . LEU A 1 79 ? -32.594 11.218 16.856 1.00 89.38 79 LEU A C 1
ATOM 571 O O . LEU A 1 79 ? -33.687 10.668 16.730 1.00 89.38 79 LEU A O 1
ATOM 575 N N . LEU A 1 80 ? -32.156 12.126 15.985 1.00 88.06 80 LEU A N 1
ATOM 576 C CA . LEU A 1 80 ? -32.772 12.399 14.682 1.00 88.06 80 LEU A CA 1
ATOM 577 C C . LEU A 1 80 ? -32.288 11.412 13.616 1.00 88.06 80 LEU A C 1
ATOM 579 O O . LEU A 1 80 ? -33.059 11.020 12.746 1.00 88.06 80 LEU A O 1
ATOM 583 N N . ALA A 1 81 ? -31.012 11.035 13.689 1.00 86.50 81 ALA A N 1
ATOM 584 C CA . ALA A 1 81 ? -30.384 10.015 12.860 1.00 86.50 81 ALA A CA 1
ATOM 585 C C . ALA A 1 81 ? -29.201 9.401 13.619 1.00 86.50 81 ALA A C 1
ATOM 587 O O . ALA A 1 81 ? -28.605 10.054 14.479 1.00 86.50 81 ALA A O 1
ATOM 588 N N . CYS A 1 82 ? -28.865 8.157 13.298 1.00 88.62 82 CYS A N 1
ATOM 589 C CA . CYS A 1 82 ? -27.721 7.447 13.857 1.00 88.62 82 CYS A CA 1
ATOM 590 C C . CYS A 1 82 ? -27.163 6.508 12.785 1.00 88.62 82 CYS A C 1
ATOM 592 O O . CYS A 1 82 ? -27.940 5.822 12.121 1.00 88.62 82 CYS A O 1
ATOM 594 N N . ALA A 1 83 ? -25.848 6.528 12.596 1.00 88.25 83 ALA A N 1
ATOM 595 C CA . ALA A 1 83 ? -25.125 5.692 11.653 1.00 88.25 83 ALA A CA 1
ATOM 596 C C . ALA A 1 83 ? -23.884 5.103 12.336 1.00 88.25 83 ALA A C 1
ATOM 598 O O . ALA A 1 83 ? -22.931 5.822 12.651 1.00 88.25 83 ALA A O 1
ATOM 599 N N . ASP A 1 84 ? -23.923 3.799 12.570 1.00 89.38 84 ASP A N 1
ATOM 600 C CA . ASP A 1 84 ? -22.818 2.948 13.006 1.00 89.38 84 ASP A CA 1
ATOM 601 C C . ASP A 1 84 ? -22.390 2.025 11.856 1.00 89.38 84 ASP A C 1
ATOM 603 O O . ASP A 1 84 ? -21.259 2.119 11.374 1.00 89.38 84 ASP A O 1
ATOM 607 N N . ASP A 1 85 ? -23.314 1.223 11.332 1.00 88.75 85 ASP A N 1
ATOM 608 C CA . ASP A 1 85 ? -23.045 0.309 10.225 1.00 88.75 85 ASP A CA 1
ATOM 609 C C . ASP A 1 85 ? -23.091 1.009 8.856 1.00 88.75 85 ASP A C 1
ATOM 611 O O . ASP A 1 85 ? -23.991 1.790 8.534 1.00 88.75 85 ASP A O 1
ATOM 615 N N . LEU A 1 86 ? -22.113 0.681 8.011 1.00 87.94 86 LEU A N 1
ATOM 616 C CA . LEU A 1 86 ? -22.058 1.065 6.606 1.00 87.94 86 LEU A CA 1
ATOM 617 C C . LEU A 1 86 ? -22.429 -0.134 5.736 1.00 87.94 86 LEU A C 1
ATOM 619 O O . LEU A 1 86 ? -21.852 -1.217 5.859 1.00 87.94 86 LEU A O 1
ATOM 623 N N . PHE A 1 87 ? -23.370 0.076 4.819 1.00 87.56 87 PHE A N 1
ATOM 624 C CA . PHE A 1 87 ? -23.881 -0.961 3.926 1.00 87.56 87 PHE A CA 1
ATOM 625 C C . PHE A 1 87 ? -23.235 -0.921 2.536 1.00 87.56 87 PHE A C 1
ATOM 627 O O . PHE A 1 87 ? -22.558 0.037 2.155 1.00 87.56 87 PHE A O 1
ATOM 634 N N . ALA A 1 88 ? -23.412 -2.003 1.784 1.00 82.06 88 ALA A N 1
ATOM 635 C CA . ALA A 1 88 ? -22.866 -2.186 0.452 1.00 82.06 88 ALA A CA 1
ATOM 636 C C . ALA A 1 88 ? -23.307 -1.062 -0.498 1.00 82.06 88 ALA A C 1
ATOM 638 O O . ALA A 1 88 ? -24.465 -0.659 -0.541 1.00 82.06 88 ALA A O 1
ATOM 639 N N . THR A 1 89 ? -22.369 -0.580 -1.310 1.00 78.19 89 THR A N 1
ATOM 640 C CA . THR A 1 89 ? -22.591 0.467 -2.316 1.00 78.19 89 THR A CA 1
ATOM 641 C C . THR A 1 89 ? -23.128 -0.115 -3.628 1.00 78.19 89 THR A C 1
ATOM 643 O O . THR A 1 89 ? -22.660 0.212 -4.715 1.00 78.19 89 THR A O 1
ATOM 646 N N . ASP A 1 90 ? -24.121 -1.001 -3.537 1.00 75.31 90 ASP A N 1
ATOM 647 C CA . ASP A 1 90 ? -24.740 -1.680 -4.685 1.00 75.31 90 ASP A CA 1
ATOM 648 C C . ASP A 1 90 ? -25.955 -0.923 -5.260 1.00 75.31 90 ASP A C 1
ATOM 650 O O . ASP A 1 90 ? -26.636 -1.406 -6.166 1.00 75.31 90 ASP A O 1
ATOM 654 N N . GLY A 1 91 ? -26.220 0.284 -4.745 1.00 77.19 91 GLY A N 1
ATOM 655 C CA . GLY A 1 91 ? -27.362 1.115 -5.127 1.00 77.19 91 GLY A CA 1
ATOM 656 C C . GLY A 1 91 ? -28.688 0.658 -4.513 1.00 77.19 91 GLY A C 1
ATOM 657 O O . GLY A 1 91 ? -29.728 1.246 -4.812 1.00 77.19 91 GLY A O 1
ATOM 658 N N . THR A 1 92 ? -28.669 -0.364 -3.654 1.00 79.00 92 THR A N 1
ATOM 659 C CA . THR A 1 92 ? -29.826 -0.787 -2.868 1.00 79.00 92 THR A CA 1
ATOM 660 C C . THR A 1 92 ? -29.798 -0.127 -1.487 1.00 79.00 92 THR A C 1
ATOM 662 O O . THR A 1 92 ? -28.748 0.240 -0.970 1.00 79.00 92 THR A O 1
ATOM 665 N N . CYS A 1 93 ? -30.958 0.016 -0.847 1.00 79.94 93 CYS A N 1
ATOM 666 C CA . CYS A 1 93 ? -31.039 0.364 0.579 1.00 79.94 93 CYS A CA 1
ATOM 667 C C . CYS A 1 93 ? -31.007 -0.901 1.459 1.00 79.94 93 CYS A C 1
ATOM 669 O O . CYS A 1 93 ? -31.700 -0.971 2.474 1.00 79.94 93 CYS A O 1
ATOM 671 N N . GLY A 1 94 ? -30.301 -1.944 1.010 1.00 82.94 94 GLY A N 1
ATOM 672 C CA . GLY A 1 94 ? -30.211 -3.218 1.711 1.00 82.94 94 GLY A CA 1
ATOM 673 C C . GLY A 1 94 ? -29.306 -3.132 2.946 1.00 82.94 94 GLY A C 1
ATOM 674 O O . GLY A 1 94 ? -28.362 -2.349 2.955 1.00 82.94 94 GLY A O 1
ATOM 675 N N . PRO A 1 95 ? -29.539 -3.967 3.974 1.00 85.94 95 PRO A N 1
ATOM 676 C CA . PRO A 1 95 ? -28.717 -4.000 5.183 1.00 85.94 95 PRO A CA 1
ATOM 677 C C . PRO A 1 95 ? -27.438 -4.842 5.016 1.00 85.94 95 PRO A C 1
ATOM 679 O O . PRO A 1 95 ? -26.848 -5.271 6.003 1.00 85.94 95 PRO A O 1
ATOM 682 N N . THR A 1 96 ? -27.027 -5.160 3.784 1.00 83.62 96 THR A N 1
ATOM 683 C CA . THR A 1 96 ? -25.809 -5.941 3.529 1.00 83.62 96 THR A CA 1
ATOM 684 C C . THR A 1 96 ? -24.599 -5.099 3.931 1.00 83.62 96 THR A C 1
ATOM 686 O O . THR A 1 96 ? -24.418 -4.042 3.333 1.00 83.62 96 THR A O 1
ATOM 689 N N . PRO A 1 97 ? -23.757 -5.514 4.895 1.00 85.62 97 PRO A N 1
ATOM 690 C CA . PRO A 1 97 ? -22.605 -4.720 5.315 1.00 85.62 97 PRO A CA 1
ATOM 691 C C . PRO A 1 97 ? -21.637 -4.457 4.162 1.00 85.62 97 PRO A C 1
ATOM 693 O O . PRO A 1 97 ? -21.430 -5.309 3.293 1.00 85.62 97 PRO A O 1
ATOM 696 N N . HIS A 1 98 ? -21.010 -3.285 4.164 1.00 86.38 98 HIS A N 1
ATOM 697 C CA . HIS A 1 98 ? -19.984 -2.959 3.191 1.00 86.38 98 HIS A CA 1
ATOM 698 C C . HIS A 1 98 ? -18.800 -3.938 3.349 1.00 86.38 98 HIS A C 1
ATOM 700 O O . HIS A 1 98 ? -18.264 -4.082 4.448 1.00 86.38 98 HIS A O 1
ATOM 706 N N . PRO A 1 99 ? -18.323 -4.583 2.267 1.00 80.06 99 PRO A N 1
ATOM 707 C CA . PRO A 1 99 ? -17.388 -5.710 2.364 1.00 80.06 99 PRO A CA 1
ATOM 708 C C . PRO A 1 99 ? -16.001 -5.335 2.910 1.00 80.06 99 PRO A C 1
ATOM 710 O O . PRO A 1 99 ? -15.326 -6.174 3.500 1.00 80.06 99 PRO A O 1
ATOM 713 N N . THR A 1 100 ? -15.564 -4.088 2.705 1.00 87.19 100 THR A N 1
ATOM 714 C CA . THR A 1 100 ? -14.251 -3.596 3.170 1.00 87.19 100 THR A CA 1
ATOM 715 C C . THR A 1 100 ? -14.329 -2.763 4.451 1.00 87.19 100 THR A C 1
ATOM 717 O O . THR A 1 100 ? -13.572 -3.017 5.383 1.00 87.19 100 THR A O 1
ATOM 720 N N . PHE A 1 101 ? -15.218 -1.764 4.481 1.00 90.75 101 PHE A N 1
ATOM 721 C CA . PHE A 1 101 ? -15.400 -0.812 5.577 1.00 90.75 101 PHE A CA 1
ATOM 722 C C . PHE A 1 101 ? -16.842 -0.870 6.100 1.00 90.75 101 PHE A C 1
ATOM 724 O O . PHE A 1 101 ? -17.644 -0.010 5.747 1.00 90.75 101 PHE A O 1
ATOM 731 N N . PRO A 1 102 ? -17.204 -1.882 6.905 1.00 89.19 102 PRO A N 1
ATOM 732 C CA . PRO A 1 102 ? -18.572 -2.053 7.397 1.00 89.19 102 PRO A CA 1
ATOM 733 C C . PRO A 1 102 ? -18.967 -1.031 8.471 1.00 89.19 102 PRO A C 1
ATOM 735 O O . PRO A 1 102 ? -20.103 -1.046 8.917 1.00 89.19 102 PRO A O 1
ATOM 738 N N . HIS A 1 103 ? -18.051 -0.163 8.906 1.00 91.06 103 HIS A N 1
ATOM 739 C CA . HIS A 1 103 ? -18.292 0.846 9.933 1.00 91.06 103 HIS A CA 1
ATOM 740 C C . HIS A 1 103 ? -17.453 2.093 9.648 1.00 91.06 103 HIS A C 1
ATOM 742 O O . HIS A 1 103 ? -16.348 2.007 9.098 1.00 91.06 103 HIS A O 1
ATOM 748 N N . PHE A 1 104 ? -17.946 3.259 10.061 1.00 90.06 104 PHE A N 1
ATOM 749 C CA . PHE A 1 104 ? -17.183 4.498 9.963 1.00 90.06 104 PHE A CA 1
ATOM 750 C C . PHE A 1 104 ? -15.978 4.476 10.925 1.00 90.06 104 PHE A C 1
ATOM 752 O O . PHE A 1 104 ? -16.085 4.056 12.079 1.00 90.06 104 PHE A O 1
ATOM 759 N N . THR A 1 105 ? -14.805 4.905 10.452 1.00 91.94 105 THR A N 1
ATOM 760 C CA . THR A 1 105 ? -13.563 4.911 11.243 1.00 91.94 105 THR A CA 1
ATOM 761 C C . THR A 1 105 ? -12.904 6.284 11.161 1.00 91.94 105 THR A C 1
ATOM 763 O O . THR A 1 105 ? -12.571 6.759 10.077 1.00 91.94 105 THR A O 1
ATOM 766 N N . ALA A 1 106 ? -12.700 6.917 12.313 1.00 93.06 106 ALA A N 1
ATOM 767 C CA . ALA A 1 106 ? -11.943 8.151 12.447 1.00 93.06 106 ALA A CA 1
ATOM 768 C C . ALA A 1 106 ? -10.452 7.866 12.215 1.00 93.06 106 ALA A C 1
ATOM 770 O O . ALA A 1 106 ? -9.828 7.119 12.972 1.00 93.06 106 ALA A O 1
ATOM 771 N N . LEU A 1 107 ? -9.877 8.445 11.165 1.00 94.69 107 LEU A N 1
ATOM 772 C CA . LEU A 1 107 ? -8.457 8.302 10.851 1.00 94.69 107 LEU A CA 1
ATOM 773 C C . LEU A 1 107 ? -7.634 9.355 11.614 1.00 94.69 107 LEU A C 1
ATOM 775 O O . LEU A 1 107 ? -8.101 10.486 11.758 1.00 94.69 107 LEU A O 1
ATOM 779 N N . PRO A 1 108 ? -6.409 9.035 12.072 1.00 94.94 108 PRO A N 1
ATOM 780 C CA . PRO A 1 108 ? -5.485 10.065 12.539 1.00 94.94 108 PRO A CA 1
ATOM 781 C C . PRO A 1 108 ? -5.040 10.963 11.378 1.00 94.94 108 PRO A C 1
ATOM 783 O O . PRO A 1 108 ? -5.278 10.650 10.208 1.00 94.94 108 PRO A O 1
ATOM 786 N N . PHE A 1 109 ? -4.335 12.056 11.686 1.00 92.25 109 PHE A N 1
ATOM 787 C CA . PHE A 1 109 ? -3.675 12.843 10.643 1.00 92.25 109 PHE A CA 1
ATOM 788 C C . PHE A 1 109 ? -2.813 11.958 9.739 1.00 92.25 109 PHE A C 1
ATOM 790 O O . PHE A 1 109 ? -2.111 11.058 10.212 1.00 92.25 109 PHE A O 1
ATOM 797 N N . ALA A 1 110 ? -2.879 12.239 8.437 1.00 95.31 110 ALA A N 1
ATOM 798 C CA . ALA A 1 110 ? -2.117 11.514 7.439 1.00 95.31 110 ALA A CA 1
ATOM 799 C C . ALA A 1 110 ? -0.614 11.652 7.694 1.00 95.31 110 ALA A C 1
ATOM 801 O O . ALA A 1 110 ? -0.100 12.723 8.017 1.00 95.31 110 ALA A O 1
ATOM 802 N N . ASN A 1 111 ? 0.078 10.535 7.537 1.00 96.75 111 ASN A N 1
ATOM 803 C CA . ASN A 1 111 ? 1.514 10.427 7.675 1.00 96.75 111 ASN A CA 1
ATOM 804 C C . ASN A 1 111 ? 2.213 11.108 6.494 1.00 96.75 111 ASN A C 1
ATOM 806 O O . ASN A 1 111 ? 2.131 10.602 5.375 1.00 96.75 111 ASN A O 1
ATOM 810 N N . ASP A 1 112 ? 2.926 12.208 6.741 1.00 95.88 112 ASP A N 1
ATOM 811 C CA . ASP A 1 112 ? 3.809 12.819 5.742 1.00 95.88 112 ASP A CA 1
ATOM 812 C C . ASP A 1 112 ? 4.979 11.873 5.446 1.00 95.88 112 ASP A C 1
ATOM 814 O O . ASP A 1 112 ? 5.927 11.745 6.231 1.00 95.88 112 ASP A O 1
ATOM 818 N N . TYR A 1 113 ? 4.908 11.188 4.302 1.00 94.94 113 TYR A N 1
ATOM 819 C CA . TYR A 1 113 ? 5.914 10.196 3.947 1.00 94.94 113 TYR A CA 1
ATOM 820 C C . TYR A 1 113 ? 7.290 10.820 3.692 1.00 94.94 113 TYR A C 1
ATOM 822 O O . TYR A 1 113 ? 8.304 10.191 3.992 1.00 94.94 113 TYR A O 1
ATOM 830 N N . GLN A 1 114 ? 7.344 12.062 3.199 1.00 94.12 114 GLN A N 1
ATOM 831 C CA . GLN A 1 114 ? 8.602 12.773 2.971 1.00 94.12 114 GLN A CA 1
ATOM 832 C C . GLN A 1 114 ? 9.338 13.012 4.291 1.00 94.12 114 GLN A C 1
ATOM 834 O O . GLN A 1 114 ? 10.556 12.833 4.374 1.00 94.12 114 GLN A O 1
ATOM 839 N N . ALA A 1 115 ? 8.591 13.395 5.328 1.00 95.25 115 ALA A N 1
ATOM 840 C CA . ALA A 1 115 ? 9.120 13.586 6.671 1.00 95.25 115 ALA A CA 1
ATOM 841 C C . ALA A 1 115 ? 9.456 12.265 7.379 1.00 95.25 115 ALA A C 1
ATOM 843 O O . ALA A 1 115 ? 10.348 12.245 8.227 1.00 95.25 115 ALA A O 1
ATOM 844 N N . LEU A 1 116 ? 8.757 11.173 7.058 1.00 95.38 116 LEU A N 1
ATOM 845 C CA . LEU A 1 116 ? 8.981 9.854 7.656 1.00 95.38 116 LEU A CA 1
ATOM 846 C C . LEU A 1 116 ? 10.191 9.122 7.088 1.00 95.38 116 LEU A C 1
ATOM 848 O O . LEU A 1 116 ? 10.941 8.484 7.834 1.00 95.38 116 LEU A O 1
ATOM 852 N N . CYS A 1 117 ? 10.346 9.149 5.766 1.00 94.38 117 CYS A N 1
ATOM 853 C CA . CYS A 1 117 ? 11.415 8.429 5.102 1.00 94.38 117 CYS A CA 1
ATOM 854 C C . CYS A 1 117 ? 12.759 9.111 5.351 1.00 94.38 117 CYS A C 1
ATOM 856 O O . CYS A 1 117 ? 12.833 10.319 5.582 1.00 94.38 117 CYS A O 1
ATOM 858 N N . THR A 1 118 ? 13.837 8.329 5.336 1.00 91.31 118 THR A N 1
ATOM 859 C CA . THR A 1 118 ? 15.187 8.836 5.641 1.00 91.31 118 THR A CA 1
ATOM 860 C C . THR A 1 118 ? 16.160 8.720 4.478 1.00 91.31 118 THR A C 1
ATOM 862 O O . THR A 1 118 ? 17.185 9.395 4.485 1.00 91.31 118 THR A O 1
ATOM 865 N N . THR A 1 119 ? 15.871 7.876 3.483 1.00 81.12 119 THR A N 1
ATOM 866 C CA . THR A 1 119 ? 16.769 7.622 2.347 1.00 81.12 119 THR A CA 1
ATOM 867 C C . THR A 1 119 ? 15.990 7.297 1.070 1.00 81.12 119 THR A C 1
ATOM 869 O O . THR A 1 119 ? 14.954 6.629 1.165 1.00 81.12 119 THR A O 1
ATOM 872 N N . PRO A 1 120 ? 16.487 7.706 -0.112 1.00 75.38 120 PRO A N 1
ATOM 873 C CA . PRO A 1 120 ? 17.515 8.726 -0.343 1.00 75.38 120 PRO A CA 1
ATOM 874 C C . PRO A 1 120 ? 17.010 10.131 0.047 1.00 75.38 120 PRO A C 1
ATOM 876 O O . PRO A 1 120 ? 15.806 10.370 0.118 1.00 75.38 120 PRO A O 1
ATOM 879 N N . SER A 1 121 ? 17.930 11.048 0.354 1.00 79.94 121 SER A N 1
ATOM 880 C CA . SER A 1 121 ? 17.620 12.448 0.672 1.00 79.94 121 SER A CA 1
ATOM 881 C C . SER A 1 121 ? 18.295 13.361 -0.355 1.00 79.94 121 SER A C 1
ATOM 883 O O . SER A 1 121 ? 19.529 13.358 -0.407 1.00 79.94 121 SER A O 1
ATOM 885 N N . PRO A 1 122 ? 17.543 14.147 -1.153 1.00 74.19 122 PRO A N 1
ATOM 886 C CA . PRO A 1 122 ? 16.072 14.185 -1.297 1.00 74.19 122 PRO A CA 1
ATOM 887 C C . PRO A 1 122 ? 15.478 12.912 -1.968 1.00 74.19 122 PRO A C 1
ATOM 889 O O . PRO A 1 122 ? 16.239 12.068 -2.428 1.00 74.19 122 PRO A O 1
ATOM 892 N N . PRO A 1 123 ? 14.136 12.728 -1.994 1.00 83.62 123 PRO A N 1
ATOM 893 C CA . PRO A 1 123 ? 13.113 13.617 -1.434 1.00 83.62 123 PRO A CA 1
ATOM 894 C C . PRO A 1 123 ? 12.955 13.492 0.085 1.00 83.62 123 PRO A C 1
ATOM 896 O O . PRO A 1 123 ? 12.386 14.395 0.694 1.00 83.62 123 PRO A O 1
ATOM 899 N N . CYS A 1 124 ? 13.464 12.425 0.708 1.00 91.31 124 CYS A N 1
ATOM 900 C CA . CYS A 1 124 ? 13.297 12.186 2.139 1.00 91.31 124 CYS A CA 1
ATOM 901 C C . CYS A 1 124 ? 13.958 13.260 3.003 1.00 91.31 124 CYS A C 1
ATOM 903 O O . CYS A 1 124 ? 15.076 13.694 2.719 1.00 91.31 124 CYS A O 1
ATOM 905 N N . SER A 1 125 ? 13.297 13.640 4.096 1.00 94.00 125 SER A N 1
ATOM 906 C CA . SER A 1 125 ? 13.819 14.611 5.064 1.00 94.00 125 SER A CA 1
ATOM 907 C C . SER A 1 125 ? 14.038 14.026 6.461 1.00 94.00 125 SER A C 1
ATOM 909 O O . SER A 1 125 ? 14.840 14.563 7.223 1.00 94.00 125 SER A O 1
ATOM 911 N N . GLY A 1 126 ? 13.373 12.917 6.810 1.00 92.31 126 GLY A N 1
ATOM 912 C CA . GLY A 1 126 ? 13.538 12.235 8.099 1.00 92.31 126 GLY A CA 1
ATOM 913 C C . GLY A 1 126 ? 13.160 13.075 9.326 1.00 92.31 126 GLY A C 1
ATOM 914 O O . GLY A 1 126 ? 13.596 12.750 10.434 1.00 92.31 126 GLY A O 1
ATOM 915 N N . LEU A 1 127 ? 12.390 14.151 9.130 1.00 93.38 127 LEU A N 1
ATOM 916 C CA . LEU A 1 127 ? 12.051 15.150 10.144 1.00 93.38 127 LEU A CA 1
ATOM 917 C C . LEU A 1 127 ? 11.039 14.664 11.187 1.00 93.38 127 LEU A C 1
ATOM 919 O O . LEU A 1 127 ? 11.029 15.207 12.290 1.00 93.38 127 LEU A O 1
ATOM 923 N N . THR A 1 128 ? 10.210 13.658 10.879 1.00 91.38 128 THR A N 1
ATOM 924 C CA . THR A 1 128 ? 9.269 13.090 11.857 1.00 91.38 128 THR A CA 1
ATOM 925 C C . THR A 1 128 ? 9.651 11.660 12.260 1.00 91.38 128 THR A C 1
ATOM 927 O O . THR A 1 128 ? 9.983 10.822 11.414 1.00 91.38 128 THR A O 1
ATOM 930 N N . PRO A 1 129 ? 9.633 11.340 13.567 1.00 89.62 129 PRO A N 1
ATOM 931 C CA . PRO A 1 129 ? 9.810 9.978 14.050 1.00 89.62 129 PRO A CA 1
ATOM 932 C C . PRO A 1 129 ? 8.487 9.215 14.200 1.00 89.62 129 PRO A C 1
ATOM 934 O O . PRO A 1 129 ? 8.550 8.031 14.528 1.00 89.62 129 PRO A O 1
ATOM 937 N N . ASP A 1 130 ? 7.335 9.865 13.998 1.00 93.25 130 ASP A N 1
ATOM 938 C CA . ASP A 1 130 ? 6.014 9.344 14.360 1.00 93.25 130 ASP A CA 1
ATOM 939 C C . ASP A 1 130 ? 5.260 8.795 13.161 1.00 93.25 130 ASP A C 1
ATOM 941 O O . ASP A 1 130 ? 4.815 9.555 12.305 1.00 93.25 130 ASP A O 1
ATOM 945 N N . PHE A 1 131 ? 5.034 7.486 13.166 1.00 95.81 131 PHE A N 1
ATOM 946 C CA . PHE A 1 131 ? 4.145 6.815 12.233 1.00 95.81 131 PHE A CA 1
ATOM 947 C C . PHE A 1 131 ? 2.832 6.444 12.930 1.00 95.81 131 PHE A C 1
ATOM 949 O O . PHE A 1 131 ? 2.834 5.786 13.973 1.00 95.81 131 PHE A O 1
ATOM 956 N N . ARG A 1 132 ? 1.701 6.890 12.384 1.00 95.75 132 ARG A N 1
ATOM 957 C CA . ARG A 1 132 ? 0.387 6.849 13.043 1.00 95.75 132 ARG A CA 1
ATOM 958 C C . ARG A 1 132 ? -0.579 5.981 12.258 1.00 95.75 132 ARG A C 1
ATOM 960 O O . ARG A 1 132 ? -0.689 6.103 11.044 1.00 95.75 132 ARG A O 1
ATOM 967 N N . PHE A 1 133 ? -1.329 5.137 12.942 1.00 97.12 133 PHE A N 1
ATOM 968 C CA . PHE A 1 133 ? -2.392 4.359 12.318 1.00 97.12 133 PHE A CA 1
ATOM 969 C C . PHE A 1 133 ? -3.503 4.089 13.322 1.00 97.12 133 PHE A C 1
ATOM 971 O O . PHE A 1 133 ? -3.368 4.350 14.517 1.00 97.12 133 PHE A O 1
ATOM 978 N N . THR A 1 134 ? -4.622 3.582 12.831 1.00 97.12 134 THR A N 1
ATOM 979 C CA . THR A 1 134 ? -5.734 3.155 13.676 1.00 97.12 134 THR A CA 1
ATOM 980 C C . THR A 1 134 ? -6.227 1.775 13.259 1.00 97.12 134 THR A C 1
ATOM 982 O O . THR A 1 134 ? -5.710 1.189 12.305 1.00 97.12 134 THR A O 1
ATOM 985 N N . VAL A 1 135 ? -7.204 1.249 13.991 1.00 95.88 135 VAL A N 1
ATOM 986 C CA . VAL A 1 135 ? -7.903 0.010 13.658 1.00 95.88 135 VAL A CA 1
ATOM 987 C C . VAL A 1 135 ? -9.379 0.274 13.377 1.00 95.88 135 VAL A C 1
ATOM 989 O O . VAL A 1 135 ? -9.967 1.174 13.971 1.00 95.88 135 VAL A O 1
ATOM 992 N N . ASP A 1 136 ? -9.975 -0.503 12.475 1.00 94.19 136 ASP A N 1
ATOM 993 C CA . ASP A 1 136 ? -11.431 -0.531 12.287 1.00 94.19 136 ASP A CA 1
ATOM 994 C C . ASP A 1 136 ? -12.122 -1.469 13.302 1.00 94.19 136 ASP A C 1
ATOM 996 O O . ASP A 1 136 ? -11.468 -2.090 14.145 1.00 94.19 136 ASP A O 1
ATOM 1000 N N . THR A 1 137 ? -13.453 -1.590 13.232 1.00 90.56 137 THR A N 1
ATOM 1001 C CA . THR A 1 137 ? -14.242 -2.461 14.130 1.00 90.56 137 THR A CA 1
ATOM 1002 C C . THR A 1 137 ? -13.875 -3.941 14.020 1.00 90.56 137 THR A C 1
ATOM 1004 O O . THR A 1 137 ? -14.018 -4.681 14.990 1.00 90.56 137 THR A O 1
ATOM 1007 N N . ALA A 1 138 ? -13.366 -4.377 12.865 1.00 90.25 138 ALA A N 1
ATOM 1008 C CA . ALA A 1 138 ? -12.883 -5.737 12.647 1.00 90.25 138 ALA A CA 1
ATOM 1009 C C . ALA A 1 138 ? -11.418 -5.926 13.098 1.00 90.25 138 ALA A C 1
ATOM 1011 O O . ALA A 1 138 ? -10.913 -7.055 13.111 1.00 90.25 138 ALA A O 1
ATOM 1012 N N . GLY A 1 139 ? -10.733 -4.846 13.486 1.00 92.94 139 GLY A N 1
ATOM 1013 C CA . GLY A 1 139 ? -9.340 -4.816 13.923 1.00 92.94 139 GLY A CA 1
ATOM 1014 C C . GLY A 1 139 ? -8.317 -4.711 12.786 1.00 92.94 139 GLY A C 1
ATOM 1015 O O . GLY A 1 139 ? -7.132 -4.942 13.029 1.00 92.94 139 GLY A O 1
ATOM 1016 N N . ASN A 1 140 ? -8.737 -4.417 11.553 1.00 95.81 140 ASN A N 1
ATOM 1017 C CA . ASN A 1 140 ? -7.823 -4.192 10.429 1.00 95.81 140 ASN A CA 1
ATOM 1018 C C . ASN A 1 140 ? -7.097 -2.858 10.607 1.00 95.81 140 ASN A C 1
ATOM 1020 O O . ASN A 1 140 ? -7.689 -1.904 11.105 1.00 95.81 140 ASN A O 1
ATOM 1024 N N . LEU A 1 141 ? -5.843 -2.767 10.166 1.00 96.88 141 LEU A N 1
ATOM 1025 C CA . LEU A 1 141 ? -5.088 -1.517 10.245 1.00 96.88 141 LEU A CA 1
ATOM 1026 C C . LEU A 1 141 ? -5.499 -0.569 9.127 1.00 96.88 141 LEU A C 1
ATOM 1028 O O . LEU A 1 141 ? -5.564 -0.992 7.973 1.00 96.88 141 LEU A O 1
ATOM 1032 N N . LEU A 1 142 ? -5.675 0.706 9.468 1.00 97.69 142 LEU A N 1
ATOM 1033 C CA . LEU A 1 142 ? -5.840 1.812 8.530 1.00 97.69 142 LEU A CA 1
ATOM 1034 C C . LEU A 1 142 ? -4.715 2.825 8.742 1.00 97.69 142 LEU A C 1
ATOM 1036 O O . LEU A 1 142 ? -4.571 3.400 9.825 1.00 97.69 142 LEU A O 1
ATOM 1040 N N . LEU A 1 143 ? -3.918 3.031 7.697 1.00 97.06 143 LEU A N 1
ATOM 1041 C CA . LEU A 1 143 ? -2.725 3.862 7.703 1.00 97.06 143 LEU A CA 1
ATOM 1042 C C . LEU A 1 143 ? -2.935 5.018 6.713 1.00 97.06 143 LEU A C 1
ATOM 1044 O O . LEU A 1 143 ? -2.768 4.822 5.507 1.00 97.06 143 LEU A O 1
ATOM 1048 N N . PRO A 1 144 ? -3.362 6.203 7.179 1.00 97.00 144 PRO A N 1
ATOM 1049 C CA . PRO A 1 144 ? -3.535 7.359 6.308 1.00 97.00 144 PRO A CA 1
ATOM 1050 C C . PRO A 1 144 ? -2.166 7.923 5.918 1.00 97.00 144 PRO A C 1
ATOM 1052 O O . PRO A 1 144 ? -1.314 8.141 6.778 1.00 97.00 144 PRO A O 1
ATOM 1055 N N . MET A 1 145 ? -1.953 8.176 4.632 1.00 95.94 145 MET A N 1
ATOM 1056 C CA . MET A 1 145 ? -0.668 8.567 4.059 1.00 95.94 145 MET A CA 1
ATOM 1057 C C . MET A 1 145 ? -0.804 9.825 3.200 1.00 95.94 145 MET A C 1
ATOM 1059 O O . MET A 1 145 ? -1.752 9.961 2.422 1.00 95.94 145 MET A O 1
ATOM 1063 N N . ASP A 1 146 ? 0.168 10.724 3.328 1.00 94.44 146 ASP A N 1
ATOM 1064 C CA . ASP A 1 146 ? 0.363 11.889 2.470 1.00 94.44 146 ASP A CA 1
ATOM 1065 C C . ASP A 1 146 ? 1.658 11.723 1.669 1.00 94.44 146 ASP A C 1
ATOM 1067 O O . ASP A 1 146 ? 2.762 11.662 2.217 1.00 94.44 146 ASP A O 1
ATOM 1071 N N . TRP A 1 147 ? 1.502 11.631 0.351 1.00 91.62 147 TRP A N 1
ATOM 1072 C CA . TRP A 1 147 ? 2.572 11.348 -0.601 1.00 91.62 147 TRP A CA 1
ATOM 1073 C C . TRP A 1 147 ? 3.052 12.600 -1.336 1.00 91.62 147 TRP A C 1
ATOM 1075 O O . TRP A 1 147 ? 4.018 12.535 -2.096 1.00 91.62 147 TRP A O 1
ATOM 1085 N N . ARG A 1 148 ? 2.410 13.760 -1.133 1.00 88.75 148 ARG A N 1
ATOM 1086 C CA . ARG A 1 148 ? 2.655 14.987 -1.920 1.00 88.75 148 ARG A CA 1
ATOM 1087 C C . ARG A 1 148 ? 4.106 15.469 -1.894 1.00 88.75 148 ARG A C 1
ATOM 1089 O O . ARG A 1 148 ? 4.543 16.137 -2.835 1.00 88.75 148 ARG A O 1
ATOM 1096 N N . GLY A 1 149 ? 4.836 15.161 -0.823 1.00 87.38 149 GLY A N 1
ATOM 1097 C CA . GLY A 1 149 ? 6.255 15.486 -0.681 1.00 87.38 149 GLY A CA 1
ATOM 1098 C C . GLY A 1 149 ? 7.203 14.568 -1.466 1.00 87.38 149 GLY A C 1
ATOM 1099 O O . GLY A 1 149 ? 8.379 14.893 -1.594 1.00 87.38 149 GLY A O 1
ATOM 1100 N N . VAL A 1 150 ? 6.715 13.445 -2.010 1.00 86.19 150 VAL A N 1
ATOM 1101 C CA . VAL A 1 150 ? 7.531 12.457 -2.744 1.00 86.19 150 VAL A CA 1
ATOM 1102 C C . VAL A 1 150 ? 7.044 12.156 -4.170 1.00 86.19 150 VAL A C 1
ATOM 1104 O O . VAL A 1 150 ? 7.754 11.484 -4.916 1.00 86.19 150 VAL A O 1
ATOM 1107 N N . LEU A 1 151 ? 5.873 12.652 -4.585 1.00 80.75 151 LEU A N 1
ATOM 1108 C CA . LEU A 1 151 ? 5.381 12.493 -5.961 1.00 80.75 151 LEU A CA 1
ATOM 1109 C C . LEU A 1 151 ? 6.275 13.206 -6.987 1.00 80.75 151 LEU A C 1
ATOM 1111 O O . LEU A 1 151 ? 6.779 14.302 -6.734 1.00 80.75 151 LEU A O 1
ATOM 1115 N N . VAL A 1 152 ? 6.432 12.590 -8.162 1.00 69.94 152 VAL A N 1
ATOM 1116 C CA . VAL A 1 152 ? 7.202 13.141 -9.283 1.00 69.94 152 VAL A CA 1
ATOM 1117 C C . VAL A 1 152 ? 6.261 13.772 -10.301 1.00 69.94 152 VAL A C 1
ATOM 1119 O O . VAL A 1 152 ? 5.351 13.117 -10.798 1.00 69.94 152 VAL A O 1
ATOM 1122 N N . ASN A 1 153 ? 6.539 15.043 -10.609 1.00 64.00 153 ASN A N 1
ATOM 1123 C CA . ASN A 1 153 ? 5.801 15.915 -11.523 1.00 64.00 153 ASN A CA 1
ATOM 1124 C C . ASN A 1 153 ? 4.380 16.282 -11.037 1.00 64.00 153 ASN A C 1
ATOM 1126 O O . ASN A 1 153 ? 3.475 15.455 -11.008 1.00 64.00 153 ASN A O 1
ATOM 1130 N N . ARG A 1 154 ? 4.176 17.545 -10.630 1.00 51.22 154 ARG A N 1
ATOM 1131 C CA . ARG A 1 154 ? 2.886 18.024 -10.083 1.00 51.22 154 ARG A CA 1
ATOM 1132 C C . ARG A 1 154 ? 1.865 18.409 -11.161 1.00 51.22 154 ARG A C 1
ATOM 1134 O O . ARG A 1 154 ? 0.676 18.428 -10.857 1.00 51.22 154 ARG A O 1
ATOM 1141 N N . ASP A 1 155 ? 2.327 18.662 -12.388 1.00 45.44 155 ASP A N 1
ATOM 1142 C CA . ASP A 1 155 ? 1.539 19.301 -13.454 1.00 45.44 155 ASP A CA 1
ATOM 1143 C C . ASP A 1 155 ? 1.460 18.478 -14.766 1.00 45.44 155 ASP A C 1
ATOM 1145 O O . ASP A 1 155 ? 0.832 18.913 -15.731 1.00 45.44 155 ASP A O 1
ATOM 1149 N N . ALA A 1 156 ? 2.058 17.278 -14.814 1.00 53.12 156 ALA A N 1
ATOM 1150 C CA . ALA A 1 156 ? 2.033 16.354 -15.960 1.00 53.12 156 ALA A CA 1
ATOM 1151 C C . ALA A 1 156 ? 1.546 14.949 -15.549 1.00 53.12 156 ALA A C 1
ATOM 1153 O O . ALA A 1 156 ? 1.163 14.739 -14.400 1.00 53.12 156 ALA A O 1
ATOM 1154 N N . VAL A 1 157 ? 1.539 13.986 -16.485 1.00 54.03 157 VAL A N 1
ATOM 1155 C CA . VAL A 1 157 ? 1.190 12.578 -16.205 1.00 54.03 157 VAL A CA 1
ATOM 1156 C C . VAL A 1 157 ? 2.019 12.092 -15.003 1.00 54.03 157 VAL A C 1
ATOM 1158 O O . VAL A 1 157 ? 3.247 12.080 -15.108 1.00 54.03 157 VAL A O 1
ATOM 1161 N N . PRO A 1 158 ? 1.392 11.746 -13.861 1.00 59.00 158 PRO A N 1
ATOM 1162 C CA . PRO A 1 158 ? 2.125 11.423 -12.646 1.00 59.00 158 PRO A CA 1
ATOM 1163 C C . PRO A 1 158 ? 2.957 10.162 -12.870 1.00 59.00 158 PRO A C 1
ATOM 1165 O O . PRO A 1 158 ? 2.428 9.123 -13.267 1.00 59.00 158 PRO A O 1
ATOM 1168 N N . VAL A 1 159 ? 4.260 10.264 -12.611 1.00 68.75 159 VAL A N 1
ATOM 1169 C CA . VAL A 1 159 ? 5.165 9.113 -12.590 1.00 68.75 159 VAL A CA 1
ATOM 1170 C C . VAL A 1 159 ? 5.163 8.586 -11.156 1.00 68.75 159 VAL A C 1
ATOM 1172 O O . VAL A 1 159 ? 5.625 9.303 -10.259 1.00 68.75 159 VAL A O 1
ATOM 1175 N N . PRO A 1 160 ? 4.617 7.385 -10.893 1.00 72.06 160 PRO A N 1
ATOM 1176 C CA . PRO A 1 160 ? 4.583 6.862 -9.543 1.00 72.06 160 PRO A CA 1
ATOM 1177 C C . PRO A 1 160 ? 5.982 6.742 -8.975 1.00 72.06 160 PRO A C 1
ATOM 1179 O O . PRO A 1 160 ? 6.924 6.317 -9.649 1.00 72.06 160 PRO A O 1
ATOM 1182 N N . ARG A 1 161 ? 6.100 7.063 -7.691 1.00 80.56 161 ARG A N 1
ATOM 1183 C CA . ARG A 1 161 ? 7.315 6.768 -6.947 1.00 80.56 161 ARG A CA 1
ATOM 1184 C C . ARG A 1 161 ? 7.188 5.423 -6.264 1.00 80.56 161 ARG A C 1
ATOM 1186 O O . ARG A 1 161 ? 6.190 5.183 -5.587 1.00 80.56 161 ARG A O 1
ATOM 1193 N N . LEU A 1 162 ? 8.202 4.579 -6.409 1.00 82.38 162 LEU A N 1
ATOM 1194 C CA . LEU A 1 162 ? 8.285 3.329 -5.671 1.00 82.38 162 LEU A CA 1
ATOM 1195 C C . LEU A 1 162 ? 8.650 3.590 -4.208 1.00 82.38 162 LEU A C 1
ATOM 1197 O O . LEU A 1 162 ? 9.406 4.502 -3.878 1.00 82.38 162 LEU A O 1
ATOM 1201 N N . LEU A 1 163 ? 8.109 2.784 -3.309 1.00 87.50 163 LEU A N 1
ATOM 1202 C CA . LEU A 1 163 ? 8.189 2.983 -1.871 1.00 87.50 163 LEU A CA 1
ATOM 1203 C C . LEU A 1 163 ? 8.547 1.670 -1.194 1.00 87.50 163 LEU A C 1
ATOM 1205 O O . LEU A 1 163 ? 8.080 0.602 -1.592 1.00 87.50 163 LEU A O 1
ATOM 1209 N N . ARG A 1 164 ? 9.332 1.759 -0.123 1.00 87.38 164 ARG A N 1
ATOM 1210 C CA . ARG A 1 164 ? 9.608 0.616 0.747 1.00 87.38 164 ARG A CA 1
ATOM 1211 C C . ARG A 1 164 ? 9.452 1.011 2.204 1.00 87.38 164 ARG A C 1
ATOM 1213 O O . ARG A 1 164 ? 9.920 2.068 2.625 1.00 87.38 164 ARG A O 1
ATOM 1220 N N . GLY A 1 165 ? 8.795 0.160 2.976 1.00 89.19 165 GLY A N 1
ATOM 1221 C CA . GLY A 1 165 ? 8.649 0.313 4.419 1.00 89.19 165 GLY A CA 1
ATOM 1222 C C . GLY A 1 165 ? 8.974 -0.994 5.121 1.00 89.19 165 GLY A C 1
ATOM 1223 O O . GLY A 1 165 ? 8.624 -2.056 4.617 1.00 89.19 165 GLY A O 1
ATOM 1224 N N . SER A 1 166 ? 9.626 -0.940 6.277 1.00 90.88 166 SER A N 1
ATOM 1225 C CA . SER A 1 166 ? 9.796 -2.122 7.119 1.00 90.88 166 SER A CA 1
ATOM 1226 C C . SER A 1 166 ? 9.672 -1.805 8.601 1.00 90.88 166 SER A C 1
ATOM 1228 O O . SER A 1 166 ? 9.958 -0.693 9.047 1.00 90.88 166 SER A O 1
ATOM 1230 N N . THR A 1 167 ? 9.213 -2.779 9.382 1.00 92.69 167 THR A N 1
ATOM 1231 C CA . THR A 1 167 ? 9.115 -2.646 10.837 1.00 92.69 167 THR A CA 1
ATOM 1232 C C . THR A 1 167 ? 9.213 -4.005 11.538 1.00 92.69 167 THR A C 1
ATOM 1234 O O . THR A 1 167 ? 8.581 -4.963 11.091 1.00 92.69 167 THR A O 1
ATOM 1237 N N . PRO A 1 168 ? 9.948 -4.112 12.660 1.00 92.19 168 PRO A N 1
ATOM 1238 C CA . PRO A 1 168 ? 9.953 -5.297 13.518 1.00 92.19 168 PRO A CA 1
ATOM 1239 C C . PRO A 1 168 ? 8.743 -5.348 14.466 1.00 92.19 168 PRO A C 1
ATOM 1241 O O . PRO A 1 168 ? 8.760 -6.081 15.455 1.00 92.19 168 PRO A O 1
ATOM 1244 N N . LEU A 1 169 ? 7.712 -4.531 14.222 1.00 92.44 169 LEU A N 1
ATOM 1245 C CA . LEU A 1 169 ? 6.541 -4.438 15.082 1.00 92.44 169 LEU A CA 1
ATOM 1246 C C . LEU A 1 169 ? 5.877 -5.809 15.244 1.00 92.44 169 LEU A C 1
ATOM 1248 O O . LEU A 1 169 ? 5.447 -6.435 14.272 1.00 92.44 169 LEU A O 1
ATOM 1252 N N . GLU A 1 170 ? 5.778 -6.254 16.493 1.00 93.12 170 GLU A N 1
ATOM 1253 C CA . GLU A 1 170 ? 5.234 -7.564 16.822 1.00 93.12 170 GLU A CA 1
ATOM 1254 C C . GLU A 1 170 ? 3.757 -7.667 16.432 1.00 93.12 170 GLU A C 1
ATOM 1256 O O . GLU A 1 170 ? 2.963 -6.776 16.752 1.00 93.12 170 GLU A O 1
ATOM 1261 N N . ALA A 1 171 ? 3.362 -8.790 15.830 1.00 92.50 171 ALA A N 1
ATOM 1262 C CA . ALA A 1 171 ? 1.975 -9.078 15.462 1.00 92.50 171 ALA A CA 1
ATOM 1263 C C . ALA A 1 171 ? 1.039 -9.100 16.680 1.00 92.50 171 ALA A C 1
ATOM 1265 O O . ALA A 1 171 ? -0.057 -8.536 16.668 1.00 92.50 171 ALA A O 1
ATOM 1266 N N . PHE A 1 172 ? 1.510 -9.716 17.762 1.00 91.38 172 PHE A N 1
ATOM 1267 C CA . PHE A 1 172 ? 0.819 -9.798 19.042 1.00 91.38 172 PHE A CA 1
ATOM 1268 C C . PHE A 1 172 ? 1.745 -9.311 20.155 1.00 91.38 172 PHE A C 1
ATOM 1270 O O . PHE A 1 172 ? 2.948 -9.579 20.081 1.00 91.38 172 PHE A O 1
ATOM 1277 N N . PRO A 1 173 ? 1.222 -8.641 21.194 1.00 86.25 173 PRO A N 1
ATOM 1278 C CA . PRO A 1 173 ? 2.056 -8.130 22.275 1.00 86.25 173 PRO A CA 1
ATOM 1279 C C . PRO A 1 173 ? 2.913 -9.230 22.914 1.00 86.25 173 PRO A C 1
ATOM 12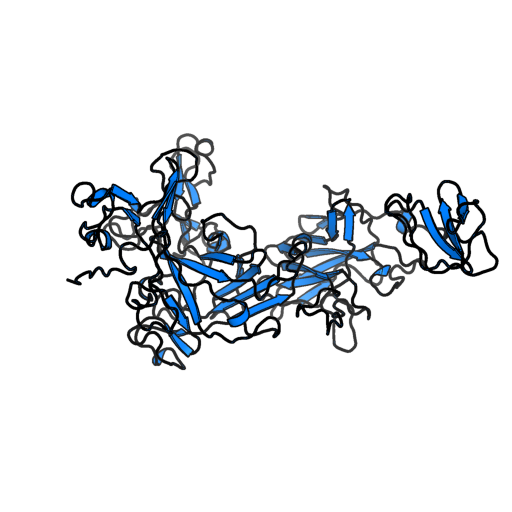81 O O . PRO A 1 173 ? 2.380 -10.231 23.405 1.00 86.25 173 PRO A O 1
ATOM 1284 N N . ARG A 1 174 ? 4.233 -9.012 22.970 1.00 84.19 174 ARG A N 1
ATOM 1285 C CA . ARG A 1 174 ? 5.249 -9.916 23.541 1.00 84.19 174 ARG A CA 1
ATOM 1286 C C . ARG A 1 174 ? 5.407 -11.242 22.797 1.00 84.19 174 ARG A C 1
ATOM 1288 O O . ARG A 1 174 ? 5.843 -12.230 23.388 1.00 84.19 174 ARG A O 1
ATOM 1295 N N . SER A 1 175 ? 5.024 -11.288 21.525 1.00 87.50 175 SER A N 1
ATOM 1296 C CA . SER A 1 175 ? 5.185 -12.495 20.705 1.00 87.50 175 SER A CA 1
ATOM 1297 C C . SER A 1 175 ? 6.609 -12.693 20.185 1.00 87.50 175 SER A C 1
ATOM 1299 O O . SER A 1 175 ? 6.929 -13.789 19.724 1.00 87.50 175 SER A O 1
ATOM 1301 N N . GLY A 1 176 ? 7.451 -11.656 20.197 1.00 85.69 176 GLY A N 1
ATOM 1302 C CA . GLY A 1 176 ? 8.774 -11.660 19.571 1.00 85.69 176 GLY A CA 1
ATOM 1303 C C . GLY A 1 176 ? 8.744 -11.877 18.056 1.00 85.69 176 GLY A C 1
ATOM 1304 O O . GLY A 1 176 ? 9.789 -12.118 17.460 1.00 85.69 176 GLY A O 1
ATOM 1305 N N . THR A 1 177 ? 7.560 -11.860 17.435 1.00 88.06 177 THR A N 1
ATOM 1306 C CA . THR A 1 177 ? 7.368 -12.213 16.027 1.00 88.06 177 THR A CA 1
ATOM 1307 C C . THR A 1 177 ? 6.724 -11.039 15.297 1.00 88.06 177 THR A C 1
ATOM 1309 O O . THR A 1 177 ? 5.639 -10.609 15.707 1.00 88.06 177 THR A O 1
ATOM 1312 N N . PRO A 1 178 ? 7.344 -10.515 14.223 1.00 88.69 178 PRO A N 1
ATOM 1313 C CA . PRO A 1 178 ? 6.776 -9.408 13.466 1.00 88.69 178 PRO A CA 1
ATOM 1314 C C . PRO A 1 178 ? 5.478 -9.820 12.767 1.00 88.69 178 PRO A C 1
ATOM 1316 O O . PRO A 1 178 ? 5.179 -11.008 12.605 1.00 88.69 178 PRO A O 1
ATOM 1319 N N . VAL A 1 179 ? 4.719 -8.827 12.309 1.00 88.62 179 VAL A N 1
ATOM 1320 C CA . VAL A 1 179 ? 3.582 -9.056 11.408 1.00 88.62 179 VAL A CA 1
ATOM 1321 C C . VAL A 1 179 ? 4.040 -9.849 10.177 1.00 88.62 179 VAL A C 1
ATOM 1323 O O . VAL A 1 179 ? 4.981 -9.461 9.490 1.00 88.62 179 VAL A O 1
ATOM 1326 N N . ARG A 1 180 ? 3.362 -10.960 9.874 1.00 85.88 180 ARG A N 1
ATOM 1327 C CA . ARG A 1 180 ? 3.565 -11.720 8.633 1.00 85.88 180 ARG A CA 1
ATOM 1328 C C . ARG A 1 180 ? 2.315 -11.617 7.783 1.00 85.88 180 ARG A C 1
ATOM 1330 O O . ARG A 1 180 ? 1.241 -12.010 8.221 1.00 85.88 180 ARG A O 1
ATOM 1337 N N . ILE A 1 181 ? 2.464 -11.081 6.579 1.00 87.12 181 ILE A N 1
ATOM 1338 C CA . ILE A 1 181 ? 1.375 -10.968 5.614 1.00 87.12 181 ILE A CA 1
ATOM 1339 C C . ILE A 1 181 ? 1.544 -12.087 4.584 1.00 87.12 181 ILE A C 1
ATOM 1341 O O . ILE A 1 181 ? 2.581 -12.107 3.921 1.00 87.12 181 ILE A O 1
ATOM 1345 N N . PRO A 1 182 ? 0.575 -13.011 4.442 1.00 81.88 182 PRO A N 1
ATOM 1346 C CA . PRO A 1 182 ? 0.717 -14.144 3.530 1.00 81.88 182 PRO A CA 1
ATOM 1347 C C . PRO A 1 182 ? 0.877 -13.723 2.067 1.00 81.88 182 PRO A C 1
ATOM 1349 O O . PRO A 1 182 ? 1.760 -14.216 1.373 1.00 81.88 182 PRO A O 1
ATOM 1352 N N . ASN A 1 183 ? 0.035 -12.795 1.605 1.00 77.50 183 ASN A N 1
ATOM 1353 C CA . ASN A 1 183 ? 0.064 -12.261 0.247 1.00 77.50 183 ASN A CA 1
ATOM 1354 C C . ASN A 1 183 ? -0.714 -10.933 0.148 1.00 77.50 183 ASN A C 1
ATOM 1356 O O . ASN A 1 183 ? -1.308 -10.458 1.122 1.00 77.50 183 ASN A O 1
ATOM 1360 N N . ALA A 1 184 ? -0.735 -10.353 -1.052 1.00 82.12 184 ALA A N 1
ATOM 1361 C CA . ALA A 1 184 ? -1.366 -9.070 -1.350 1.00 82.12 184 ALA A CA 1
ATOM 1362 C C . ALA A 1 184 ? -2.891 -9.022 -1.125 1.00 82.12 184 ALA A C 1
ATOM 1364 O O . ALA A 1 184 ? -3.444 -7.936 -0.997 1.00 82.12 184 ALA A O 1
ATOM 1365 N N . ALA A 1 185 ? -3.598 -10.156 -1.010 1.00 84.38 185 ALA A N 1
ATOM 1366 C CA . ALA A 1 185 ? -5.045 -10.162 -0.750 1.00 84.38 185 ALA A CA 1
ATOM 1367 C C . ALA A 1 185 ? -5.410 -9.546 0.613 1.00 84.38 185 ALA A C 1
ATOM 1369 O O . ALA A 1 185 ? -6.537 -9.092 0.813 1.00 84.38 185 ALA A O 1
ATOM 1370 N N . PHE A 1 186 ? -4.457 -9.516 1.548 1.00 91.56 186 PHE A N 1
ATOM 1371 C CA . PHE A 1 186 ? -4.604 -8.867 2.850 1.00 91.56 186 PHE A CA 1
ATOM 1372 C C . PHE A 1 186 ? -4.318 -7.365 2.799 1.00 91.56 186 PHE A C 1
ATOM 1374 O O . PHE A 1 186 ? -4.566 -6.672 3.783 1.00 91.56 186 PHE A O 1
ATOM 1381 N N . LEU A 1 187 ? -3.807 -6.849 1.686 1.00 91.38 187 LEU A N 1
ATOM 1382 C CA . LEU A 1 187 ? -3.414 -5.458 1.531 1.00 91.38 187 LEU A CA 1
ATOM 1383 C C . LEU A 1 187 ? -4.389 -4.717 0.612 1.00 91.38 187 LEU A C 1
ATOM 1385 O O . LEU A 1 187 ? -5.060 -5.292 -0.245 1.00 91.38 187 LEU A O 1
ATOM 1389 N N . GLY A 1 188 ? -4.492 -3.408 0.800 1.00 90.38 188 GLY A N 1
ATOM 1390 C CA . GLY A 1 188 ? -5.210 -2.554 -0.134 1.00 90.38 188 GLY A CA 1
ATOM 1391 C C . GLY A 1 188 ? -4.881 -1.084 0.057 1.00 90.38 188 GLY A C 1
ATOM 1392 O O . GLY A 1 188 ? -4.533 -0.658 1.152 1.00 90.38 188 GLY A O 1
ATOM 1393 N N . SER A 1 189 ? -5.011 -0.314 -1.016 1.00 91.25 189 SER A N 1
ATOM 1394 C CA . SER A 1 189 ? -4.885 1.142 -1.012 1.00 91.25 189 SER A CA 1
ATOM 1395 C C . SER A 1 189 ? -6.235 1.751 -1.371 1.00 91.25 189 SER A C 1
ATOM 1397 O O . SER A 1 189 ? -6.906 1.278 -2.293 1.00 91.25 189 SER A O 1
ATOM 1399 N N . PHE A 1 190 ? -6.660 2.766 -0.624 1.00 91.19 190 PHE A N 1
ATOM 1400 C CA . PHE A 1 190 ? -7.971 3.391 -0.780 1.00 91.19 190 PHE A CA 1
ATOM 1401 C C . PHE A 1 190 ? -7.875 4.915 -0.715 1.00 91.19 190 PHE A C 1
ATOM 1403 O O . PHE A 1 190 ? -6.946 5.462 -0.127 1.00 91.19 190 PHE A O 1
ATOM 1410 N N . THR A 1 191 ? -8.843 5.620 -1.289 1.00 88.50 191 THR A N 1
ATOM 1411 C CA . THR A 1 191 ? -9.062 7.034 -0.971 1.00 88.50 191 THR A CA 1
ATOM 1412 C C . THR A 1 191 ? -9.627 7.160 0.450 1.00 88.50 191 THR A C 1
ATOM 1414 O O . THR A 1 191 ? -10.159 6.177 0.979 1.00 88.50 191 THR A O 1
ATOM 1417 N N . PRO A 1 192 ? -9.572 8.346 1.084 1.00 86.19 192 PRO A N 1
ATOM 1418 C CA . PRO A 1 192 ? -10.240 8.579 2.368 1.00 86.19 192 PRO A CA 1
ATOM 1419 C C . PRO A 1 192 ? -11.742 8.246 2.362 1.00 86.19 192 PRO A C 1
ATOM 1421 O O . PRO A 1 192 ? -12.290 7.855 3.386 1.00 86.19 192 PRO A O 1
ATOM 1424 N N . GLU A 1 193 ? -12.401 8.332 1.203 1.00 83.94 193 GLU A N 1
ATOM 1425 C CA . GLU A 1 193 ? -13.812 7.970 1.002 1.00 83.94 193 GLU A CA 1
ATOM 1426 C C . GLU A 1 193 ? -14.032 6.456 0.800 1.00 83.94 193 GLU A C 1
ATOM 1428 O O . GLU A 1 193 ? -15.146 6.022 0.516 1.00 83.94 193 GLU A O 1
ATOM 1433 N N . GLY A 1 194 ? -12.980 5.638 0.899 1.00 85.25 194 GLY A N 1
ATOM 1434 C CA . GLY A 1 194 ? -13.062 4.180 0.802 1.00 85.25 194 GLY A CA 1
ATOM 1435 C C . GLY A 1 194 ? -13.056 3.624 -0.625 1.00 85.25 194 GLY A C 1
ATOM 1436 O O . GLY A 1 194 ? -13.300 2.430 -0.817 1.00 85.25 194 GLY A O 1
ATOM 1437 N N . ARG A 1 195 ? -12.752 4.438 -1.648 1.00 84.12 195 ARG A N 1
ATOM 1438 C CA . ARG A 1 195 ? -12.628 3.948 -3.033 1.00 84.12 195 ARG A CA 1
ATOM 1439 C C . ARG A 1 195 ? -11.281 3.269 -3.233 1.00 84.12 195 ARG A C 1
ATOM 1441 O O . ARG A 1 195 ? -10.257 3.855 -2.910 1.00 84.12 195 ARG A O 1
ATOM 1448 N N . LYS A 1 196 ? -11.266 2.059 -3.796 1.00 84.25 196 LYS A N 1
ATOM 1449 C CA . LYS A 1 196 ? -10.016 1.339 -4.075 1.00 84.25 196 LYS A CA 1
ATOM 1450 C C . LYS A 1 196 ? -9.159 2.127 -5.068 1.00 84.25 196 LYS A C 1
ATOM 1452 O O . LYS A 1 196 ? -9.655 2.549 -6.113 1.00 84.25 196 LYS A O 1
ATOM 1457 N N . LEU A 1 197 ? -7.892 2.305 -4.726 1.00 78.25 197 LEU A N 1
ATOM 1458 C CA . LEU A 1 197 ? -6.879 2.895 -5.584 1.00 78.25 197 LEU A CA 1
ATOM 1459 C C . LEU A 1 197 ? -6.080 1.784 -6.291 1.00 78.25 197 LEU A C 1
ATOM 1461 O O . LEU A 1 197 ? -5.966 0.678 -5.750 1.00 78.25 197 LEU A O 1
ATOM 1465 N N . PRO A 1 198 ? -5.522 2.067 -7.480 1.00 62.78 198 PRO A N 1
ATOM 1466 C CA . PRO A 1 198 ? -4.728 1.111 -8.243 1.00 62.78 198 PRO A CA 1
ATOM 1467 C C . PRO A 1 198 ? -3.254 0.899 -7.827 1.00 62.78 198 PRO A C 1
ATOM 1469 O O . PRO A 1 198 ? -2.703 -0.072 -8.347 1.00 62.78 198 PRO A O 1
ATOM 1472 N N . PRO A 1 199 ? -2.578 1.700 -6.966 1.00 65.94 199 PRO A N 1
ATOM 1473 C CA . PRO A 1 199 ? -1.151 1.529 -6.757 1.00 65.94 199 PRO A CA 1
ATOM 1474 C C . PRO A 1 199 ? -0.839 0.201 -6.084 1.00 65.94 199 PRO A C 1
ATOM 1476 O O . PRO A 1 199 ? -1.651 -0.373 -5.350 1.00 65.94 199 PRO A O 1
ATOM 1479 N N . ILE A 1 200 ? 0.396 -0.230 -6.293 1.00 75.44 200 ILE A N 1
ATOM 1480 C CA . ILE A 1 200 ? 0.932 -1.449 -5.713 1.00 75.44 200 ILE A CA 1
ATOM 1481 C C . ILE A 1 200 ? 1.109 -1.236 -4.216 1.00 75.44 200 ILE A C 1
ATOM 1483 O O . ILE A 1 200 ? 1.614 -0.203 -3.768 1.00 75.44 200 ILE A O 1
ATOM 1487 N N . PHE A 1 201 ? 0.683 -2.223 -3.441 1.00 83.69 201 PHE A N 1
ATOM 1488 C CA . PHE A 1 201 ? 0.962 -2.317 -2.020 1.00 83.69 201 PHE A CA 1
ATOM 1489 C C . PHE A 1 201 ? 1.029 -3.797 -1.664 1.00 83.69 201 PHE A C 1
ATOM 1491 O O . PHE A 1 201 ? 0.003 -4.437 -1.443 1.00 83.69 201 PHE A O 1
ATOM 1498 N N . ASP A 1 202 ? 2.252 -4.313 -1.639 1.00 79.31 202 ASP A N 1
ATOM 1499 C CA . ASP A 1 202 ? 2.560 -5.732 -1.581 1.00 79.31 202 ASP A CA 1
ATOM 1500 C C . ASP A 1 202 ? 3.454 -6.066 -0.387 1.00 79.31 202 ASP A C 1
ATOM 1502 O O . ASP A 1 202 ? 4.344 -5.287 -0.020 1.00 79.31 202 ASP A O 1
ATOM 1506 N N . PRO A 1 203 ? 3.264 -7.246 0.226 1.00 79.00 203 PRO A N 1
ATOM 1507 C CA . PRO A 1 203 ? 4.184 -7.717 1.238 1.00 79.00 203 PRO A CA 1
ATOM 1508 C C . PRO A 1 203 ? 5.463 -8.232 0.572 1.00 79.00 203 PRO A C 1
ATOM 1510 O O . PRO A 1 203 ? 5.425 -8.893 -0.466 1.00 79.00 203 PRO A O 1
ATOM 1513 N N . GLN A 1 204 ? 6.601 -7.972 1.205 1.00 73.38 204 GLN A N 1
ATOM 1514 C CA . GLN A 1 204 ? 7.886 -8.553 0.839 1.00 73.38 204 GLN A CA 1
ATOM 1515 C C . GLN A 1 204 ? 8.455 -9.350 2.008 1.00 73.38 204 GLN A C 1
ATOM 1517 O O . GLN A 1 204 ? 8.287 -8.993 3.177 1.00 73.38 204 GLN A O 1
ATOM 1522 N N . ALA A 1 205 ? 9.169 -10.420 1.680 1.00 65.06 205 ALA A N 1
ATOM 1523 C CA . ALA A 1 205 ? 9.929 -11.197 2.642 1.00 65.06 205 ALA A CA 1
ATOM 1524 C C . ALA A 1 205 ? 11.413 -10.929 2.413 1.00 65.06 205 ALA A C 1
ATOM 1526 O O . ALA A 1 205 ? 12.002 -11.530 1.528 1.00 65.06 205 ALA A O 1
ATOM 1527 N N . ASP A 1 206 ? 12.021 -10.053 3.210 1.00 64.00 206 ASP A N 1
ATOM 1528 C CA . ASP A 1 206 ? 13.466 -9.850 3.143 1.00 64.00 206 ASP A CA 1
ATOM 1529 C C . ASP A 1 206 ? 14.179 -11.003 3.880 1.00 64.00 206 ASP A C 1
ATOM 1531 O O . ASP A 1 206 ? 14.089 -11.093 5.107 1.00 64.00 206 ASP A O 1
ATOM 1535 N N . PRO A 1 207 ? 14.881 -11.916 3.182 1.00 60.81 207 PRO A N 1
ATOM 1536 C CA . PRO A 1 207 ? 15.549 -13.043 3.822 1.00 60.81 207 PRO A CA 1
ATOM 1537 C C . PRO A 1 207 ? 16.769 -12.593 4.637 1.00 60.81 207 PRO A C 1
ATOM 1539 O O . PRO A 1 207 ? 17.247 -13.350 5.482 1.00 60.81 207 PRO A O 1
ATOM 1542 N N . THR A 1 208 ? 17.274 -11.378 4.394 1.00 63.03 208 THR A N 1
ATOM 1543 C CA . THR A 1 208 ? 18.395 -10.795 5.140 1.00 63.03 208 THR A CA 1
ATOM 1544 C C . THR A 1 208 ? 17.944 -10.143 6.447 1.00 63.03 208 THR A C 1
ATOM 1546 O O . THR A 1 208 ? 18.742 -10.048 7.379 1.00 63.03 208 THR A O 1
ATOM 1549 N N . ASP A 1 209 ? 16.659 -9.787 6.556 1.00 68.19 209 ASP A N 1
ATOM 1550 C CA . ASP A 1 209 ? 16.021 -9.320 7.787 1.00 68.19 209 ASP A CA 1
ATOM 1551 C C . ASP A 1 209 ? 14.672 -10.030 8.026 1.00 68.19 209 ASP A C 1
ATOM 1553 O O . ASP A 1 209 ? 13.595 -9.449 7.857 1.00 68.19 209 ASP A O 1
ATOM 1557 N N . PRO A 1 210 ? 14.695 -11.296 8.485 1.00 70.25 210 PRO A N 1
ATOM 1558 C CA . PRO A 1 210 ? 13.476 -12.053 8.767 1.00 70.25 210 PRO A CA 1
ATOM 1559 C C . PRO A 1 210 ? 12.734 -11.553 10.020 1.00 70.25 210 PRO A C 1
ATOM 1561 O O . PRO A 1 210 ? 11.683 -12.110 10.372 1.00 70.25 210 PRO A O 1
ATOM 1564 N N . THR A 1 211 ? 13.303 -10.563 10.721 1.00 83.25 211 THR A N 1
ATOM 1565 C CA . THR A 1 211 ? 12.777 -9.986 11.962 1.00 83.25 211 THR A CA 1
ATOM 1566 C C . THR A 1 211 ? 11.875 -8.780 11.721 1.00 83.25 211 THR A C 1
ATOM 1568 O O . THR A 1 211 ? 11.223 -8.326 12.661 1.00 83.25 211 THR A O 1
ATOM 1571 N N . ALA A 1 212 ? 11.759 -8.319 10.473 1.00 85.88 212 ALA A N 1
ATOM 1572 C CA . ALA A 1 212 ? 10.879 -7.230 10.080 1.00 85.88 212 ALA A CA 1
ATOM 1573 C C . ALA A 1 212 ? 9.799 -7.673 9.083 1.00 85.88 212 ALA A C 1
ATOM 1575 O O . ALA A 1 212 ? 10.025 -8.474 8.177 1.00 85.88 212 ALA A O 1
ATOM 1576 N N . ALA A 1 213 ? 8.610 -7.090 9.223 1.00 86.31 213 ALA A N 1
ATOM 1577 C CA . ALA A 1 213 ? 7.623 -7.047 8.156 1.00 86.31 213 ALA A CA 1
ATOM 1578 C C . ALA A 1 213 ? 8.093 -6.021 7.120 1.00 86.31 213 ALA A C 1
ATOM 1580 O O . ALA A 1 213 ? 8.365 -4.881 7.499 1.00 86.31 213 ALA A O 1
ATOM 1581 N N . THR A 1 214 ? 8.184 -6.402 5.846 1.00 84.50 214 THR A N 1
ATOM 1582 C CA . THR A 1 214 ? 8.585 -5.496 4.761 1.00 84.50 214 THR A CA 1
ATOM 1583 C C . THR A 1 214 ? 7.443 -5.324 3.771 1.00 84.50 214 THR A C 1
ATOM 1585 O O . THR A 1 214 ? 6.722 -6.268 3.457 1.00 84.50 214 THR A O 1
ATOM 1588 N N . PHE A 1 215 ? 7.285 -4.101 3.282 1.00 85.81 215 PHE A N 1
ATOM 1589 C CA . PHE A 1 215 ? 6.260 -3.704 2.334 1.00 85.81 215 PHE A CA 1
ATOM 1590 C C . PHE A 1 215 ? 6.898 -2.956 1.175 1.00 85.81 215 PHE A C 1
ATOM 1592 O O . PHE A 1 215 ? 7.766 -2.101 1.381 1.00 85.81 215 PHE A O 1
ATOM 1599 N N . PHE A 1 216 ? 6.417 -3.253 -0.023 1.00 82.19 216 PHE A N 1
ATOM 1600 C CA . PHE A 1 216 ? 6.740 -2.547 -1.250 1.00 82.19 216 PHE A CA 1
ATOM 1601 C C . PHE A 1 216 ? 5.472 -1.939 -1.828 1.00 82.19 216 PHE A C 1
ATOM 1603 O O . PHE A 1 216 ? 4.387 -2.503 -1.701 1.00 82.19 216 PHE A O 1
ATOM 1610 N N . GLY A 1 217 ? 5.592 -0.782 -2.458 1.00 82.06 217 GLY A N 1
ATOM 1611 C CA . GLY A 1 217 ? 4.454 -0.194 -3.136 1.00 82.06 217 GLY A CA 1
ATOM 1612 C C . GLY A 1 217 ? 4.816 0.970 -4.029 1.00 82.06 217 GLY A C 1
ATOM 1613 O O . GLY A 1 217 ? 5.988 1.277 -4.231 1.00 82.06 217 GLY A O 1
ATOM 1614 N N . SER A 1 218 ? 3.789 1.637 -4.536 1.00 82.38 218 SER A N 1
ATOM 1615 C CA . SER A 1 218 ? 3.913 2.849 -5.340 1.00 82.38 218 SER A CA 1
ATOM 1616 C C . SER A 1 218 ? 3.000 3.952 -4.808 1.00 82.38 218 SER A C 1
ATOM 1618 O O . SER A 1 218 ? 1.919 3.670 -4.297 1.00 82.38 218 SER A O 1
ATOM 1620 N N . ALA A 1 219 ? 3.392 5.213 -4.965 1.00 83.06 219 ALA A N 1
ATOM 1621 C CA . ALA A 1 219 ? 2.501 6.356 -4.769 1.00 83.06 219 ALA A CA 1
ATOM 1622 C C . ALA A 1 219 ? 2.195 7.025 -6.110 1.00 83.06 219 ALA A C 1
ATOM 1624 O O . ALA A 1 219 ? 3.093 7.571 -6.748 1.00 83.06 219 ALA A O 1
ATOM 1625 N N . ASP A 1 220 ? 0.923 6.991 -6.502 1.00 72.56 220 ASP A N 1
ATOM 1626 C CA . ASP A 1 220 ? 0.355 7.574 -7.726 1.00 72.56 220 ASP A CA 1
ATOM 1627 C C . ASP A 1 220 ? -0.771 8.593 -7.439 1.00 72.56 220 ASP A C 1
ATOM 1629 O O . ASP A 1 220 ? -1.292 9.236 -8.349 1.00 72.56 220 ASP A O 1
ATOM 1633 N N . ALA A 1 221 ? -1.126 8.772 -6.164 1.00 79.31 221 ALA A N 1
ATOM 1634 C CA . ALA A 1 221 ? -2.114 9.725 -5.674 1.00 79.31 221 ALA A CA 1
ATOM 1635 C C . ALA A 1 221 ? -1.499 10.614 -4.579 1.00 79.31 221 ALA A C 1
ATOM 1637 O O . ALA A 1 221 ? -0.604 10.165 -3.862 1.00 79.31 221 ALA A O 1
ATOM 1638 N N . PRO A 1 222 ? -1.966 11.867 -4.397 1.00 86.00 222 PRO A N 1
ATOM 1639 C CA . PRO A 1 222 ? -1.436 12.765 -3.367 1.00 86.00 222 PRO A CA 1
ATOM 1640 C C . PRO A 1 222 ? -1.662 12.237 -1.948 1.00 86.00 222 PRO A C 1
ATOM 1642 O O . PRO A 1 222 ? -0.829 12.462 -1.077 1.00 86.00 222 PRO A O 1
ATOM 1645 N N . THR A 1 223 ? -2.762 11.523 -1.713 1.00 91.19 223 THR A N 1
ATOM 1646 C CA . THR A 1 223 ? -3.098 10.923 -0.421 1.00 91.19 223 THR A CA 1
ATOM 1647 C C . THR A 1 223 ? -3.753 9.560 -0.622 1.00 91.19 223 THR A C 1
ATOM 1649 O O . THR A 1 223 ? -4.417 9.319 -1.633 1.00 91.19 223 THR A O 1
ATOM 1652 N N . SER A 1 224 ? -3.577 8.661 0.344 1.00 93.19 224 SER A N 1
ATOM 1653 C CA . SER A 1 224 ? -4.296 7.385 0.392 1.00 93.19 224 SER A CA 1
ATOM 1654 C C . SER A 1 224 ? -4.454 6.881 1.825 1.00 93.19 224 SER A C 1
ATOM 1656 O O . SER A 1 224 ? -3.869 7.413 2.765 1.00 93.19 224 SER A O 1
ATOM 1658 N N . VAL A 1 225 ? -5.262 5.843 1.995 1.00 95.56 225 VAL A N 1
ATOM 1659 C CA . VAL A 1 225 ? -5.388 5.053 3.214 1.00 95.56 225 VAL A CA 1
ATOM 1660 C C . VAL A 1 225 ? -4.966 3.637 2.861 1.00 95.56 225 VAL A C 1
ATOM 1662 O O . VAL A 1 225 ? -5.681 2.922 2.153 1.00 95.56 225 VAL A O 1
ATOM 1665 N N . LEU A 1 226 ? -3.785 3.237 3.325 1.00 96.25 226 LEU A N 1
ATOM 1666 C CA . LEU A 1 226 ? -3.359 1.849 3.222 1.00 96.25 226 LEU A CA 1
ATOM 1667 C C . LEU A 1 226 ? -4.136 1.037 4.256 1.00 96.25 226 LEU A C 1
ATOM 1669 O O . LEU A 1 226 ? -4.309 1.464 5.398 1.00 96.25 226 LEU A O 1
ATOM 1673 N N . ARG A 1 227 ? -4.609 -0.138 3.860 1.00 95.81 227 ARG A N 1
ATOM 1674 C CA . ARG A 1 227 ? -5.321 -1.076 4.719 1.00 95.81 227 ARG A CA 1
ATOM 1675 C C . ARG A 1 227 ? -4.558 -2.385 4.780 1.00 95.81 227 ARG A C 1
ATOM 1677 O O . ARG A 1 227 ? -4.221 -2.950 3.742 1.00 95.81 227 ARG A O 1
ATOM 1684 N N . ILE A 1 228 ? -4.369 -2.892 5.992 1.00 96.00 228 ILE A N 1
ATOM 1685 C CA . ILE A 1 228 ? -3.876 -4.248 6.233 1.00 96.00 228 ILE A CA 1
ATOM 1686 C C . ILE A 1 228 ? -4.989 -5.014 6.941 1.00 96.00 228 ILE A C 1
ATOM 1688 O O . ILE A 1 228 ? -5.355 -4.700 8.073 1.00 96.00 228 ILE A O 1
ATOM 1692 N N . ALA A 1 229 ? -5.557 -6.002 6.260 1.00 94.88 229 ALA A N 1
ATOM 1693 C CA . ALA A 1 229 ? -6.556 -6.896 6.810 1.00 94.88 229 ALA A CA 1
ATOM 1694 C C . ALA A 1 229 ? -5.898 -7.877 7.780 1.00 94.88 229 ALA A C 1
ATOM 1696 O O . ALA A 1 229 ? -4.855 -8.448 7.468 1.00 94.88 229 ALA A O 1
ATOM 1697 N N . ARG A 1 230 ? -6.528 -8.144 8.926 1.00 94.31 230 ARG A N 1
ATOM 1698 C CA . ARG A 1 230 ? -6.053 -9.217 9.819 1.00 94.31 230 ARG A CA 1
ATOM 1699 C C . ARG A 1 230 ? -6.605 -10.589 9.457 1.00 94.31 230 ARG A C 1
ATOM 1701 O O . ARG A 1 230 ? -6.050 -11.592 9.897 1.00 94.31 230 ARG A O 1
ATOM 1708 N N . ARG A 1 231 ? -7.691 -10.623 8.677 1.00 92.81 231 ARG A N 1
ATOM 1709 C CA . ARG A 1 231 ? -8.339 -11.805 8.092 1.00 92.81 231 ARG A CA 1
ATOM 1710 C C . ARG A 1 231 ? -8.994 -11.404 6.770 1.00 92.81 231 ARG A C 1
ATOM 1712 O O . ARG A 1 231 ? -9.486 -10.284 6.644 1.00 92.81 231 ARG A O 1
ATOM 1719 N N . VAL A 1 232 ? -9.017 -12.318 5.806 1.00 90.50 232 VAL A N 1
ATOM 1720 C CA . VAL A 1 232 ? -9.680 -12.135 4.507 1.00 90.50 232 VAL A CA 1
ATOM 1721 C C . VAL A 1 232 ? -10.631 -13.303 4.304 1.00 90.50 232 VAL A C 1
ATOM 1723 O O . VAL A 1 232 ? -10.246 -14.456 4.491 1.00 90.50 232 VAL A O 1
ATOM 1726 N N . ALA A 1 233 ? -11.882 -13.006 3.964 1.00 89.31 233 ALA A N 1
ATOM 1727 C CA . ALA A 1 233 ? -12.856 -14.028 3.617 1.00 89.31 233 ALA A CA 1
ATOM 1728 C C . ALA A 1 233 ? -12.737 -14.364 2.125 1.00 89.31 233 ALA A C 1
ATOM 1730 O O . ALA A 1 233 ? -12.679 -13.464 1.286 1.00 89.31 233 ALA A O 1
ATOM 1731 N N . VAL A 1 234 ? -12.727 -15.656 1.799 1.00 89.25 234 VAL A N 1
ATOM 1732 C CA . VAL A 1 234 ? -12.726 -16.154 0.420 1.00 89.25 234 VAL A CA 1
ATOM 1733 C C . VAL A 1 234 ? -14.131 -16.653 0.086 1.00 89.25 234 VAL A C 1
ATOM 1735 O O . VAL A 1 234 ? -14.703 -17.397 0.885 1.00 89.25 234 VAL A O 1
ATOM 1738 N N . PRO A 1 235 ? -14.723 -16.259 -1.051 1.00 89.38 235 PRO A N 1
ATOM 1739 C CA . PRO A 1 235 ? -16.015 -16.788 -1.465 1.00 89.38 235 PRO A CA 1
ATOM 1740 C C . PRO A 1 235 ? -15.889 -18.273 -1.834 1.00 89.38 235 PRO A C 1
ATOM 1742 O O . PRO A 1 235 ? -15.182 -18.634 -2.777 1.00 89.38 235 PRO A O 1
ATOM 1745 N N . LEU A 1 236 ? -16.578 -19.129 -1.075 1.00 91.19 236 LEU A N 1
ATOM 1746 C CA . LEU A 1 236 ? -16.613 -20.576 -1.281 1.00 91.19 236 LEU A CA 1
ATOM 1747 C C . LEU A 1 236 ? -18.047 -21.085 -1.401 1.00 91.19 236 LEU A C 1
ATOM 1749 O O . LEU A 1 236 ? -18.972 -20.538 -0.795 1.00 91.19 236 LEU A O 1
ATOM 1753 N N . CYS A 1 237 ? -18.219 -22.170 -2.147 1.00 92.00 237 CYS A N 1
ATOM 1754 C CA . CYS A 1 237 ? -19.477 -22.889 -2.199 1.00 92.00 237 CYS A CA 1
ATOM 1755 C C . CYS A 1 237 ? -19.752 -23.605 -0.879 1.00 92.00 237 CYS A C 1
ATOM 1757 O O . CYS A 1 237 ? -18.990 -24.462 -0.432 1.00 92.00 237 CYS A O 1
ATOM 1759 N N . VAL A 1 238 ? -20.879 -23.264 -0.272 1.00 90.56 238 VAL A N 1
ATOM 1760 C CA . VAL A 1 238 ? -21.426 -23.933 0.901 1.00 90.56 238 VAL A CA 1
ATOM 1761 C C . VAL A 1 238 ? -22.512 -24.888 0.429 1.00 90.56 238 VAL A C 1
ATOM 1763 O O . VAL A 1 238 ? -23.443 -24.467 -0.257 1.00 90.56 238 VAL A O 1
ATOM 1766 N N . GLU A 1 239 ? -22.371 -26.161 0.809 1.00 87.38 239 GLU A N 1
ATOM 1767 C CA . GLU A 1 239 ? -23.232 -27.267 0.367 1.00 87.38 239 GLU A CA 1
ATOM 1768 C C . GLU A 1 239 ? -23.196 -27.489 -1.164 1.00 87.38 239 GLU A C 1
ATOM 1770 O O . GLU A 1 239 ? -22.386 -26.906 -1.888 1.00 87.38 239 GLU A O 1
ATOM 1775 N N . GLY A 1 240 ? -24.026 -28.405 -1.665 1.00 88.88 240 GLY A N 1
ATOM 1776 C CA . GLY A 1 240 ? -24.075 -28.753 -3.086 1.00 88.88 240 GLY A CA 1
ATOM 1777 C C . GLY A 1 240 ? -22.965 -29.700 -3.554 1.00 88.88 240 GLY A C 1
ATOM 1778 O O . GLY A 1 240 ? -22.247 -30.314 -2.765 1.00 88.88 240 GLY A O 1
ATOM 1779 N N . THR A 1 241 ? -22.846 -29.862 -4.875 1.00 89.69 241 THR A N 1
ATOM 1780 C CA . THR A 1 241 ? -21.936 -30.851 -5.490 1.00 89.69 241 THR A CA 1
ATOM 1781 C C . THR A 1 241 ? -20.480 -30.393 -5.579 1.00 89.69 241 THR A C 1
ATOM 1783 O O . THR A 1 241 ? -19.619 -31.195 -5.931 1.00 89.69 241 THR A O 1
ATOM 1786 N N . ILE A 1 242 ? -20.206 -29.116 -5.300 1.00 87.81 242 ILE A N 1
ATOM 1787 C CA . ILE A 1 242 ? -18.870 -28.497 -5.368 1.00 87.81 242 ILE A CA 1
ATOM 1788 C C . ILE A 1 242 ? -18.565 -27.775 -4.043 1.00 87.81 242 ILE A C 1
ATOM 1790 O O . ILE A 1 242 ? -18.035 -26.668 -4.031 1.00 87.81 242 ILE A O 1
ATOM 1794 N N . ALA A 1 243 ? -18.957 -28.372 -2.913 1.00 86.50 243 ALA A N 1
ATOM 1795 C CA . ALA A 1 243 ? -18.698 -27.805 -1.591 1.00 86.50 243 ALA A CA 1
ATOM 1796 C C . ALA A 1 243 ? -17.200 -27.502 -1.393 1.00 86.50 243 ALA A C 1
ATOM 1798 O O . ALA A 1 243 ? -16.340 -28.262 -1.839 1.00 86.50 243 ALA A O 1
ATOM 1799 N N . ASP A 1 244 ? -16.913 -26.367 -0.753 1.00 84.62 244 ASP A N 1
ATOM 1800 C CA . ASP A 1 244 ? -15.577 -25.803 -0.518 1.00 84.62 244 ASP A CA 1
ATOM 1801 C C . ASP A 1 244 ? -14.795 -25.400 -1.789 1.00 84.62 244 ASP A C 1
ATOM 1803 O O . ASP A 1 244 ? -13.638 -24.982 -1.701 1.00 84.62 244 ASP A O 1
ATOM 1807 N N . GLY A 1 245 ? -15.425 -25.459 -2.970 1.00 85.00 245 GLY A N 1
ATOM 1808 C CA . GLY A 1 245 ? -14.883 -24.903 -4.211 1.00 85.00 245 GLY A CA 1
ATOM 1809 C C . GLY A 1 245 ? -14.969 -23.368 -4.260 1.00 85.00 245 GLY A C 1
ATOM 1810 O O . GLY A 1 245 ? -15.888 -22.793 -3.670 1.00 85.00 245 GLY A O 1
ATOM 1811 N N . PRO A 1 246 ? -14.041 -22.681 -4.957 1.00 87.19 246 PRO A N 1
ATOM 1812 C CA . PRO A 1 246 ? -14.094 -21.231 -5.133 1.00 87.19 246 PRO A CA 1
ATOM 1813 C C . PRO A 1 246 ? -15.304 -20.819 -5.978 1.00 87.19 246 PRO A C 1
ATOM 1815 O O . PRO A 1 246 ? -15.667 -21.504 -6.933 1.00 87.19 246 PRO A O 1
ATOM 1818 N N . CYS A 1 247 ? -15.899 -19.674 -5.655 1.00 86.38 247 CYS A N 1
ATOM 1819 C CA . CYS A 1 247 ? -17.042 -19.133 -6.383 1.00 86.38 247 CYS A CA 1
ATOM 1820 C C . CYS A 1 247 ? -16.965 -17.611 -6.504 1.00 86.38 247 CYS A C 1
ATOM 1822 O O . CYS A 1 247 ? -16.312 -16.933 -5.718 1.00 86.38 247 CYS A O 1
ATOM 1824 N N . THR A 1 248 ? -17.657 -17.062 -7.494 1.00 82.56 248 THR A N 1
ATOM 1825 C CA . THR A 1 248 ? -17.840 -15.613 -7.670 1.00 82.56 248 THR A CA 1
ATOM 1826 C C . THR A 1 248 ? -19.298 -15.215 -7.490 1.00 82.56 248 THR A C 1
ATOM 1828 O O . THR A 1 248 ? -19.602 -14.135 -6.990 1.00 82.56 248 THR A O 1
ATOM 1831 N N . THR A 1 249 ? -20.214 -16.108 -7.865 1.00 82.69 249 THR A N 1
ATOM 1832 C CA . THR A 1 249 ? -21.656 -15.927 -7.735 1.00 82.69 249 THR A CA 1
ATOM 1833 C C . THR A 1 249 ? -22.308 -17.216 -7.248 1.00 82.69 249 THR A C 1
ATOM 1835 O O . THR A 1 249 ? -21.739 -18.300 -7.348 1.00 82.69 249 THR A O 1
ATOM 1838 N N . GLY A 1 250 ? -23.556 -17.136 -6.781 1.00 82.94 250 GLY A N 1
ATOM 1839 C CA . GLY A 1 250 ? -24.314 -18.330 -6.386 1.00 82.94 250 GLY A CA 1
ATOM 1840 C C . GLY A 1 250 ? -24.513 -19.356 -7.513 1.00 82.94 250 GLY A C 1
ATOM 1841 O O . GLY A 1 250 ? -24.766 -20.520 -7.228 1.00 82.94 250 GLY A O 1
ATOM 1842 N N . ARG A 1 251 ? -24.363 -18.963 -8.788 1.00 88.69 251 ARG A N 1
ATOM 1843 C CA . ARG A 1 251 ? -24.467 -19.888 -9.932 1.00 88.69 251 ARG A CA 1
ATOM 1844 C C . ARG A 1 251 ? -23.302 -20.871 -10.013 1.00 88.69 251 ARG A C 1
ATOM 1846 O O . ARG A 1 251 ? -23.475 -21.943 -10.584 1.00 88.69 251 ARG A O 1
ATOM 1853 N N . ASP A 1 252 ? -22.167 -20.524 -9.416 1.00 89.19 252 ASP A N 1
ATOM 1854 C CA . ASP A 1 252 ? -20.971 -21.369 -9.391 1.00 89.19 252 ASP A CA 1
ATOM 1855 C C . ASP A 1 252 ? -21.113 -22.530 -8.390 1.00 89.19 252 ASP A C 1
ATOM 1857 O O . ASP A 1 252 ? -20.291 -23.442 -8.379 1.00 89.19 252 ASP A O 1
ATOM 1861 N N . CYS A 1 253 ? -22.185 -22.530 -7.584 1.00 92.56 253 CYS A N 1
ATOM 1862 C CA . CYS A 1 253 ? -22.453 -23.515 -6.539 1.00 92.56 253 CYS A CA 1
ATOM 1863 C C . CYS A 1 253 ? -23.757 -24.289 -6.810 1.00 92.56 253 CYS A C 1
ATOM 1865 O O . CYS A 1 253 ? -24.791 -23.993 -6.204 1.00 92.56 253 CYS A O 1
ATOM 1867 N N . PRO A 1 254 ? -23.762 -25.293 -7.710 1.00 93.00 254 PRO A N 1
ATOM 1868 C CA . PRO A 1 254 ? -24.953 -26.093 -7.984 1.00 93.00 254 PRO A CA 1
ATOM 1869 C C . PRO A 1 254 ? -25.467 -26.808 -6.727 1.00 93.00 254 PRO A C 1
ATOM 1871 O O . PRO A 1 254 ? -24.796 -27.675 -6.164 1.00 93.00 254 PRO A O 1
ATOM 1874 N N . GLY A 1 255 ? -26.680 -26.448 -6.298 1.00 90.88 255 GLY A N 1
ATOM 1875 C CA . GLY A 1 255 ? -27.289 -26.983 -5.076 1.00 90.88 255 GLY A CA 1
ATOM 1876 C C . GLY A 1 255 ? -26.696 -26.428 -3.777 1.00 90.88 255 GLY A C 1
ATOM 1877 O O . GLY A 1 255 ? -26.884 -27.048 -2.736 1.00 90.88 255 GLY A O 1
ATOM 1878 N N . GLY A 1 256 ? -25.984 -25.299 -3.841 1.00 92.19 256 GLY A N 1
ATOM 1879 C CA . GLY A 1 256 ? -25.389 -24.617 -2.694 1.00 92.19 256 GLY A CA 1
ATOM 1880 C C . GLY A 1 256 ? -25.440 -23.093 -2.831 1.00 92.19 256 GLY A C 1
ATOM 1881 O O . GLY A 1 256 ? -26.123 -22.548 -3.702 1.00 92.19 256 GLY A O 1
ATOM 1882 N N . THR A 1 257 ? -24.703 -22.393 -1.970 1.00 92.12 257 THR A N 1
ATOM 1883 C CA . THR A 1 257 ? -24.597 -20.925 -1.982 1.00 92.12 257 THR A CA 1
ATOM 1884 C C . THR A 1 257 ? -23.147 -20.473 -1.965 1.00 92.12 257 THR A C 1
ATOM 1886 O O . THR A 1 257 ? -22.320 -21.064 -1.280 1.00 92.12 257 THR A O 1
ATOM 1889 N N . CYS A 1 258 ? -22.840 -19.394 -2.681 1.00 89.94 258 CYS A N 1
ATOM 1890 C CA . CYS A 1 258 ? -21.523 -18.771 -2.619 1.00 89.94 258 CYS A CA 1
ATOM 1891 C C . CYS A 1 258 ? -21.442 -17.863 -1.386 1.00 89.94 258 CYS A C 1
ATOM 1893 O O . CYS A 1 258 ? -22.159 -16.862 -1.314 1.00 89.94 258 CYS A O 1
ATOM 1895 N N . THR A 1 259 ? -20.608 -18.217 -0.408 1.00 89.75 259 THR A N 1
ATOM 1896 C CA . THR A 1 259 ? -20.543 -17.540 0.893 1.00 89.75 259 THR A CA 1
ATOM 1897 C C . THR A 1 259 ? -19.101 -17.163 1.244 1.00 89.75 259 THR A C 1
ATOM 1899 O O . THR A 1 259 ? -18.216 -18.024 1.200 1.00 89.75 259 THR A O 1
ATOM 1902 N N . PRO A 1 260 ? -18.833 -15.901 1.633 1.00 89.62 260 PRO A N 1
ATOM 1903 C CA . PRO A 1 260 ? -17.536 -15.502 2.170 1.00 89.62 260 PRO A CA 1
ATOM 1904 C C . PRO A 1 260 ? -17.180 -16.331 3.406 1.00 89.62 260 PRO A C 1
ATOM 1906 O O . PRO A 1 260 ? -17.933 -16.360 4.378 1.00 89.62 260 PRO A O 1
ATOM 1909 N N . SER A 1 261 ? -16.040 -17.014 3.359 1.00 92.31 261 SER A N 1
ATOM 1910 C CA . SER A 1 261 ? -15.585 -17.923 4.409 1.00 92.31 261 SER A CA 1
ATOM 1911 C C . SER A 1 261 ? -14.144 -17.611 4.802 1.00 92.31 261 SER A C 1
ATOM 1913 O O . SER A 1 261 ? -13.265 -17.513 3.943 1.00 92.31 261 SER A O 1
ATOM 1915 N N . PHE A 1 262 ? -13.880 -17.474 6.100 1.00 95.00 262 PHE A N 1
ATOM 1916 C CA . PHE A 1 262 ? -12.521 -17.419 6.628 1.00 95.00 262 PHE A CA 1
ATOM 1917 C C . PHE A 1 262 ? -11.862 -18.795 6.559 1.00 95.00 262 PHE A C 1
ATOM 1919 O O . PHE A 1 262 ? -12.498 -19.832 6.771 1.00 95.00 262 PHE A O 1
ATOM 1926 N N . ARG A 1 263 ? -10.563 -18.797 6.263 1.00 94.50 263 ARG A N 1
ATOM 1927 C CA . ARG A 1 263 ? -9.762 -20.008 6.095 1.00 94.50 263 ARG A CA 1
ATOM 1928 C C . ARG A 1 263 ? -8.477 -19.922 6.902 1.00 94.50 263 ARG A C 1
ATOM 1930 O O . ARG A 1 263 ? -7.983 -18.830 7.183 1.00 94.50 263 ARG A O 1
ATOM 1937 N N . ALA A 1 264 ? -7.952 -21.084 7.270 1.00 95.00 264 ALA A N 1
ATOM 1938 C CA . ALA A 1 264 ? -6.713 -21.206 8.023 1.00 95.00 264 ALA A CA 1
ATOM 1939 C C . ALA A 1 264 ? -5.877 -22.386 7.516 1.00 95.00 264 ALA A C 1
ATOM 1941 O O . ALA A 1 264 ? -6.406 -23.388 7.027 1.00 95.00 264 ALA A O 1
ATOM 1942 N N . CYS A 1 265 ? -4.561 -22.278 7.650 1.00 94.38 265 CYS A N 1
ATOM 1943 C CA . CYS A 1 265 ? -3.637 -23.337 7.276 1.00 94.38 265 CYS A CA 1
ATOM 1944 C C . CYS A 1 265 ? -3.794 -24.554 8.189 1.00 94.38 265 CYS A C 1
ATOM 1946 O O . CYS A 1 265 ? -3.569 -24.472 9.396 1.00 94.38 265 CYS A O 1
ATOM 1948 N N . ALA A 1 266 ? -4.127 -25.711 7.619 1.00 91.75 266 ALA A N 1
ATOM 1949 C CA . ALA A 1 266 ? -4.260 -26.956 8.377 1.00 91.75 266 ALA A CA 1
ATOM 1950 C C . ALA A 1 266 ? -2.898 -27.556 8.792 1.00 91.75 266 ALA A C 1
ATOM 1952 O O . ALA A 1 266 ? -2.830 -28.390 9.692 1.00 91.75 266 ALA A O 1
ATOM 1953 N N . GLY A 1 267 ? -1.808 -27.135 8.142 1.00 88.38 267 GLY A N 1
ATOM 1954 C CA . GLY A 1 267 ? -0.446 -27.621 8.367 1.00 88.38 267 GLY A CA 1
ATOM 1955 C C . GLY A 1 267 ? 0.593 -26.756 7.648 1.00 88.38 267 GLY A C 1
ATOM 1956 O O . GLY A 1 267 ? 0.317 -25.601 7.332 1.00 88.38 267 GLY A O 1
ATOM 1957 N N . GLY A 1 268 ? 1.764 -27.331 7.362 1.00 86.50 268 GLY A N 1
ATOM 1958 C CA . GLY A 1 268 ? 2.880 -26.640 6.705 1.00 86.50 268 GLY A CA 1
ATOM 1959 C C . GLY A 1 268 ? 3.743 -25.829 7.676 1.00 86.50 268 GLY A C 1
ATOM 1960 O O . GLY A 1 268 ? 3.770 -26.123 8.872 1.00 86.50 268 GLY A O 1
ATOM 1961 N N . SER A 1 269 ? 4.472 -24.829 7.174 1.00 82.81 269 SER A N 1
ATOM 1962 C CA . SER A 1 269 ? 5.331 -23.965 8.004 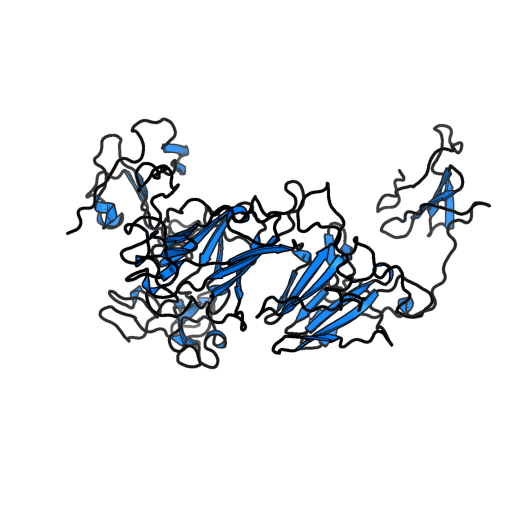1.00 82.81 269 SER A CA 1
ATOM 1963 C C . SER A 1 269 ? 4.561 -22.879 8.768 1.00 82.81 269 SER A C 1
ATOM 1965 O O . SER A 1 269 ? 5.122 -22.247 9.663 1.00 82.81 269 SER A O 1
ATOM 1967 N N . ALA A 1 270 ? 3.276 -22.688 8.452 1.00 82.12 270 ALA A N 1
ATOM 1968 C CA . ALA A 1 270 ? 2.415 -21.658 9.027 1.00 82.12 270 ALA A CA 1
ATOM 1969 C C . ALA A 1 270 ? 1.080 -22.220 9.577 1.00 82.12 270 ALA A C 1
ATOM 1971 O O . ALA A 1 270 ? 0.020 -21.673 9.273 1.00 82.12 270 ALA A O 1
ATOM 1972 N N . PRO A 1 271 ? 1.075 -23.307 10.377 1.00 89.12 271 PRO A N 1
ATOM 1973 C CA . PRO A 1 271 ? -0.163 -23.938 10.825 1.00 89.12 271 PRO A CA 1
ATOM 1974 C C . PRO A 1 271 ? -1.019 -22.964 11.641 1.00 89.12 271 PRO A C 1
ATOM 1976 O O . PRO A 1 271 ? -0.529 -22.221 12.492 1.00 89.12 271 PRO A O 1
ATOM 1979 N N . GLY A 1 272 ? -2.317 -22.976 11.365 1.00 88.50 272 GLY A N 1
ATOM 1980 C CA . GLY A 1 272 ? -3.299 -22.075 11.942 1.00 88.50 272 GLY A CA 1
ATOM 1981 C C . GLY A 1 272 ? -3.314 -20.677 11.329 1.00 88.50 272 GLY A C 1
ATOM 1982 O O . GLY A 1 272 ? -4.292 -19.986 11.547 1.00 88.50 272 GLY A O 1
ATOM 1983 N N . GLN A 1 273 ? -2.321 -20.234 10.552 1.00 91.06 273 GLN A N 1
ATOM 1984 C CA . GLN A 1 273 ? -2.332 -18.869 10.007 1.00 91.06 273 GLN A CA 1
ATOM 1985 C C . GLN A 1 273 ? -3.482 -18.654 9.004 1.00 91.06 273 GLN A C 1
ATOM 1987 O O . GLN A 1 273 ? -3.832 -19.590 8.279 1.00 91.06 273 GLN A O 1
ATOM 1992 N N . PRO A 1 274 ? -4.072 -17.444 8.939 1.00 94.38 274 PRO A N 1
ATOM 1993 C CA . PRO A 1 274 ? -4.999 -17.056 7.880 1.00 94.38 274 PRO A CA 1
ATOM 1994 C C . PRO A 1 274 ? -4.411 -17.302 6.492 1.00 94.38 274 PRO A C 1
ATOM 1996 O O . PRO A 1 274 ? -3.254 -16.977 6.238 1.00 94.38 274 PRO A O 1
ATOM 1999 N N . CYS A 1 275 ? -5.226 -17.825 5.585 1.00 91.56 275 CYS A N 1
ATOM 2000 C CA . CYS A 1 275 ? -4.823 -18.103 4.211 1.00 91.56 275 CYS A CA 1
ATOM 2001 C C . CYS A 1 275 ? -5.970 -17.817 3.245 1.00 91.56 275 CYS A C 1
ATOM 2003 O O . CYS A 1 275 ? -7.141 -17.846 3.623 1.00 91.56 275 CYS A O 1
ATOM 2005 N N . VAL A 1 276 ? -5.632 -17.565 1.986 1.00 89.00 276 VAL A N 1
ATOM 2006 C CA . VAL A 1 276 ? -6.590 -17.501 0.875 1.00 89.00 276 VAL A CA 1
ATOM 2007 C C . VAL A 1 276 ? -6.291 -18.564 -0.186 1.00 89.00 276 VAL A C 1
ATOM 2009 O O . VAL A 1 276 ? -7.204 -18.983 -0.896 1.00 89.00 276 VAL A O 1
ATOM 2012 N N . ALA A 1 277 ? -5.052 -19.066 -0.239 1.00 84.75 277 ALA A N 1
ATOM 2013 C CA . ALA A 1 277 ? -4.604 -20.141 -1.119 1.00 84.75 277 ALA A CA 1
ATOM 2014 C C . ALA A 1 277 ? -3.642 -21.107 -0.399 1.00 84.75 277 ALA A C 1
ATOM 2016 O O . ALA A 1 277 ? -3.090 -20.796 0.652 1.00 84.75 277 ALA A O 1
ATOM 2017 N N . GLU A 1 278 ? -3.416 -22.297 -0.965 1.00 85.00 278 GLU A N 1
ATOM 2018 C CA . GLU A 1 278 ? -2.499 -23.303 -0.391 1.00 85.00 278 GLU A CA 1
ATOM 2019 C C . GLU A 1 278 ? -1.040 -22.824 -0.338 1.00 85.00 278 GLU A C 1
ATOM 2021 O O . GLU A 1 278 ? -0.301 -23.177 0.583 1.00 85.00 278 GLU A O 1
ATOM 2026 N N . SER A 1 279 ? -0.635 -21.965 -1.280 1.00 81.44 279 SER A N 1
ATOM 2027 C CA . SER A 1 279 ? 0.698 -21.346 -1.312 1.00 81.44 279 SER A CA 1
ATOM 2028 C C . SER A 1 279 ? 1.025 -20.561 -0.039 1.00 81.44 279 SER A C 1
ATOM 2030 O O . SER A 1 279 ? 2.190 -20.470 0.338 1.00 81.44 279 SER A O 1
ATOM 2032 N N . ASP A 1 280 ? 0.007 -20.054 0.657 1.00 84.06 280 ASP A N 1
ATOM 2033 C CA . ASP A 1 280 ? 0.159 -19.257 1.879 1.00 84.06 280 ASP A CA 1
ATOM 2034 C C . ASP A 1 280 ? 0.625 -20.097 3.075 1.00 84.06 280 ASP A C 1
ATOM 2036 O O . ASP A 1 280 ? 1.164 -19.573 4.048 1.00 84.06 280 ASP A O 1
ATOM 2040 N N . CYS A 1 281 ? 0.422 -21.415 3.014 1.00 87.25 281 CYS A N 1
ATOM 2041 C CA . CYS A 1 281 ? 0.643 -22.319 4.136 1.00 87.25 281 CYS A CA 1
ATOM 2042 C C . CYS A 1 281 ? 2.024 -22.982 4.133 1.00 87.25 281 CYS A C 1
ATOM 2044 O O . CYS A 1 281 ? 2.300 -23.815 4.997 1.00 87.25 281 CYS A O 1
ATOM 2046 N N . GLY A 1 282 ? 2.891 -22.656 3.166 1.00 77.88 282 GLY A N 1
ATOM 2047 C CA . GLY A 1 282 ? 4.253 -23.191 3.093 1.00 77.88 282 GLY A CA 1
ATOM 2048 C C . GLY A 1 282 ? 4.287 -24.721 3.040 1.00 77.88 282 GLY A C 1
ATOM 2049 O O . GLY A 1 282 ? 4.928 -25.364 3.873 1.00 77.88 282 GLY A O 1
ATOM 2050 N N . GLY A 1 283 ? 3.538 -25.302 2.095 1.00 80.69 283 GLY A N 1
ATOM 2051 C CA . GLY A 1 283 ? 3.419 -26.753 1.896 1.00 80.69 283 GLY A CA 1
ATOM 2052 C C . GLY A 1 283 ? 2.259 -27.422 2.646 1.00 80.69 283 GLY A C 1
ATOM 2053 O O . GLY A 1 283 ? 2.125 -28.642 2.588 1.00 80.69 283 GLY A O 1
ATOM 2054 N N . GLY A 1 284 ? 1.429 -26.649 3.355 1.00 88.06 284 GLY A N 1
ATOM 2055 C CA . GLY A 1 284 ? 0.171 -27.108 3.955 1.00 88.06 284 GLY A CA 1
ATOM 2056 C C . GLY A 1 284 ? -1.061 -26.791 3.099 1.00 88.06 284 GLY A C 1
ATOM 2057 O O . GLY A 1 284 ? -1.006 -25.957 2.203 1.00 88.06 284 GLY A O 1
ATOM 2058 N N . ALA A 1 285 ? -2.197 -27.421 3.408 1.00 92.44 285 ALA A N 1
ATOM 2059 C CA . ALA A 1 285 ? -3.475 -27.071 2.791 1.00 92.44 285 ALA A CA 1
ATOM 2060 C C . ALA A 1 285 ? -4.095 -25.844 3.477 1.00 92.44 285 ALA A C 1
ATOM 2062 O O . ALA A 1 285 ? -4.149 -25.774 4.710 1.00 92.44 285 ALA A O 1
ATOM 2063 N N . CYS A 1 286 ? -4.616 -24.913 2.679 1.00 91.88 286 CYS A N 1
ATOM 2064 C CA . CYS A 1 286 ? -5.499 -23.866 3.177 1.00 91.88 286 CYS A CA 1
ATOM 2065 C C . CYS A 1 286 ? -6.899 -24.464 3.335 1.00 91.88 286 CYS A C 1
ATOM 2067 O O . CYS A 1 286 ? -7.490 -24.892 2.346 1.00 91.88 286 CYS A O 1
ATOM 2069 N N . GLY A 1 287 ? -7.401 -24.557 4.568 1.00 92.12 287 GLY A N 1
ATOM 2070 C CA . GLY A 1 287 ? -8.624 -25.283 4.919 1.00 92.12 287 GLY A CA 1
ATOM 2071 C C . GLY A 1 287 ? -9.633 -24.430 5.687 1.00 92.12 287 GLY A C 1
ATOM 2072 O O . GLY A 1 287 ? -9.504 -23.211 5.778 1.00 92.12 287 GLY A O 1
ATOM 2073 N N . SER A 1 288 ? -10.672 -25.069 6.226 1.00 92.25 288 SER A N 1
ATOM 2074 C CA . SER A 1 288 ? -11.669 -24.402 7.070 1.00 92.25 288 SER A CA 1
ATOM 2075 C C . SER A 1 288 ? -11.030 -23.809 8.326 1.00 92.25 288 SER A C 1
ATOM 2077 O O . SER A 1 288 ? -10.144 -24.414 8.931 1.00 92.25 288 SER A O 1
ATOM 2079 N N . ALA A 1 289 ? -11.500 -22.633 8.732 1.00 95.25 289 ALA A N 1
ATOM 2080 C CA . ALA A 1 289 ? -11.113 -22.032 9.997 1.00 95.25 289 ALA A CA 1
ATOM 2081 C C . ALA A 1 289 ? -11.862 -22.674 11.181 1.00 95.25 289 ALA A C 1
ATOM 2083 O O . ALA A 1 289 ? -12.927 -23.276 11.024 1.00 95.25 289 ALA A O 1
ATOM 2084 N N . SER A 1 290 ? -11.309 -22.502 12.382 1.00 95.56 290 SER A N 1
ATOM 2085 C CA . SER A 1 290 ? -11.957 -22.866 13.645 1.00 95.56 290 SER A CA 1
ATOM 2086 C C . SER A 1 290 ? -12.161 -21.635 14.518 1.00 95.56 290 SER A C 1
ATOM 2088 O O . SER A 1 290 ? -11.342 -20.715 14.499 1.00 95.56 290 SER A O 1
ATOM 2090 N N . CYS A 1 291 ? -13.217 -21.628 15.326 1.00 96.62 291 CYS A N 1
ATOM 2091 C CA . CYS A 1 291 ? -13.494 -20.551 16.263 1.00 96.62 291 CYS A CA 1
ATOM 2092 C C . CYS A 1 291 ? -12.355 -20.372 17.274 1.00 96.62 291 CYS A C 1
ATOM 2094 O O . CYS A 1 291 ? -11.954 -21.308 17.978 1.00 96.62 291 CYS A O 1
ATOM 2096 N N . VAL A 1 292 ? -11.884 -19.137 17.397 1.00 93.88 292 VAL A N 1
ATOM 2097 C CA . VAL A 1 292 ? -10.891 -18.687 18.365 1.00 93.88 292 VAL A CA 1
ATOM 2098 C C . VAL A 1 292 ? -11.603 -17.908 19.467 1.00 93.88 292 VAL A C 1
ATOM 2100 O O . VAL A 1 292 ? -12.264 -16.901 19.226 1.00 93.88 292 VAL A O 1
ATOM 2103 N N . GLY A 1 293 ? -11.468 -18.386 20.705 1.00 91.44 293 GLY A N 1
ATOM 2104 C CA . GLY A 1 293 ? -12.198 -17.828 21.845 1.00 91.44 293 GLY A CA 1
ATOM 2105 C C . GLY A 1 293 ? -13.696 -18.163 21.829 1.00 91.44 293 GLY A C 1
ATOM 2106 O O . GLY A 1 293 ? -14.153 -19.024 21.078 1.00 91.44 293 GLY A O 1
ATOM 2107 N N . GLY A 1 294 ? -14.456 -17.511 22.709 1.00 92.38 294 GLY A N 1
ATOM 2108 C CA . GLY A 1 294 ? -15.899 -17.719 22.830 1.00 92.38 294 GLY A CA 1
ATOM 2109 C C . GLY A 1 294 ? -16.321 -19.098 23.346 1.00 92.38 294 GLY A C 1
ATOM 2110 O O . GLY A 1 294 ? -15.511 -19.914 23.790 1.00 92.38 294 GLY A O 1
ATOM 2111 N N . ARG A 1 295 ? -17.636 -19.353 23.303 1.00 92.81 295 ARG A N 1
ATOM 2112 C CA . ARG A 1 295 ? -18.242 -20.610 23.793 1.00 92.81 295 ARG A CA 1
ATOM 2113 C C . ARG A 1 295 ? -18.078 -21.788 22.829 1.00 92.81 295 ARG A C 1
ATOM 2115 O O . ARG A 1 295 ? -18.232 -22.925 23.257 1.00 92.81 295 ARG A O 1
ATOM 2122 N N . ARG A 1 296 ? -17.777 -21.510 21.558 1.00 93.62 296 ARG A N 1
ATOM 2123 C CA . ARG A 1 296 ? -17.593 -22.493 20.473 1.00 93.62 296 ARG A CA 1
ATOM 2124 C C . ARG A 1 296 ? -16.130 -22.687 20.078 1.00 93.62 296 ARG A C 1
ATOM 2126 O O . ARG A 1 296 ? -15.830 -23.092 18.965 1.00 93.62 296 ARG A O 1
ATOM 2133 N N . ARG A 1 297 ? -15.193 -22.352 20.970 1.00 94.69 297 ARG A N 1
ATOM 2134 C CA . ARG A 1 297 ? -13.754 -22.449 20.697 1.00 94.69 297 ARG A CA 1
ATOM 2135 C C . ARG A 1 297 ? -13.387 -23.841 20.163 1.00 94.69 297 ARG A C 1
ATOM 2137 O O . ARG A 1 297 ? -13.598 -24.831 20.855 1.00 94.69 297 ARG A O 1
ATOM 2144 N N . GLY A 1 298 ? -12.752 -23.882 18.994 1.00 93.44 298 GLY A N 1
ATOM 2145 C CA . GLY A 1 298 ? -12.319 -25.110 18.321 1.00 93.44 298 GLY A CA 1
ATOM 2146 C C . GLY A 1 298 ? -13.309 -25.671 17.295 1.00 93.44 298 GLY A C 1
ATOM 2147 O O . GLY A 1 298 ? -12.882 -26.439 16.435 1.00 93.44 298 GLY A O 1
ATOM 2148 N N . ASP A 1 299 ? -14.579 -25.257 17.320 1.00 95.62 299 ASP A N 1
ATOM 2149 C CA . ASP A 1 299 ? -15.563 -25.663 16.311 1.00 95.62 299 ASP A CA 1
ATOM 2150 C C . ASP A 1 299 ? -15.202 -25.069 14.945 1.00 95.62 299 ASP A C 1
ATOM 2152 O O . ASP A 1 299 ? -14.670 -23.960 14.868 1.00 95.62 299 ASP A O 1
ATOM 2156 N N . LEU A 1 300 ? -15.494 -25.792 13.860 1.00 93.94 300 LEU A N 1
ATOM 2157 C CA . LEU A 1 300 ? -15.344 -25.255 12.507 1.00 93.94 300 LEU A CA 1
ATOM 2158 C C . LEU A 1 300 ? -16.287 -24.072 12.297 1.00 93.94 300 LEU A C 1
ATOM 2160 O O . LEU A 1 300 ? -17.433 -24.082 12.748 1.00 93.94 300 LEU A O 1
ATOM 2164 N N . CYS A 1 301 ? -15.806 -23.075 11.572 1.00 94.62 301 CYS A N 1
ATOM 2165 C CA . CYS A 1 301 ? -16.538 -21.850 11.313 1.00 94.62 301 CYS A CA 1
ATOM 2166 C C . CYS A 1 301 ? -16.243 -21.332 9.906 1.00 94.62 301 CYS A C 1
ATOM 2168 O O . CYS A 1 301 ? -15.242 -21.697 9.282 1.00 94.62 301 CYS A O 1
ATOM 2170 N N . ARG A 1 302 ? -17.118 -20.457 9.413 1.00 92.44 302 ARG A N 1
ATOM 2171 C CA . ARG A 1 302 ? -16.929 -19.719 8.159 1.00 92.44 302 ARG A CA 1
ATOM 2172 C C . ARG A 1 302 ? -16.924 -18.219 8.394 1.00 92.44 302 ARG A C 1
ATOM 2174 O O . ARG A 1 302 ? -16.154 -17.506 7.762 1.00 92.44 302 ARG A O 1
ATOM 2181 N N . THR A 1 303 ? -17.752 -17.746 9.317 1.00 91.50 303 THR A N 1
ATOM 2182 C CA . THR A 1 303 ? -17.889 -16.329 9.657 1.00 91.50 303 THR A CA 1
ATOM 2183 C C . THR A 1 303 ? -17.837 -16.141 11.167 1.00 91.50 303 THR A C 1
ATOM 2185 O O . THR A 1 303 ? -18.046 -17.085 11.928 1.00 91.50 303 THR A O 1
ATOM 2188 N N . ASP A 1 304 ? -17.604 -14.912 11.624 1.00 90.31 304 ASP A N 1
ATOM 2189 C CA . ASP A 1 304 ? -17.611 -14.601 13.061 1.00 90.31 304 ASP A CA 1
ATOM 2190 C C . ASP A 1 304 ? -18.957 -14.908 13.727 1.00 90.31 304 ASP A C 1
ATOM 2192 O O . ASP A 1 304 ? -18.991 -15.289 14.896 1.00 90.31 304 ASP A O 1
ATOM 2196 N N . GLY A 1 305 ? -20.058 -14.853 12.969 1.00 89.62 305 GLY A N 1
ATOM 2197 C CA . GLY A 1 305 ? -21.389 -15.228 13.449 1.00 89.62 305 GLY A CA 1
ATOM 2198 C C . GLY A 1 305 ? -21.500 -16.689 13.905 1.00 89.62 305 GLY A C 1
ATOM 2199 O O . GLY A 1 305 ? -22.332 -17.003 14.757 1.00 89.62 305 GLY A O 1
ATOM 2200 N N . ASP A 1 306 ? -20.629 -17.577 13.417 1.00 93.38 306 ASP A N 1
ATOM 2201 C CA . ASP A 1 306 ? -20.595 -18.981 13.843 1.00 93.38 306 ASP A CA 1
ATOM 2202 C C . ASP A 1 306 ? -19.988 -19.148 15.249 1.00 93.38 306 ASP A C 1
ATOM 2204 O O . ASP A 1 306 ? -20.248 -20.148 15.932 1.00 93.38 306 ASP A O 1
ATOM 2208 N N . CYS A 1 307 ? -19.219 -18.151 15.703 1.00 94.62 307 CYS A N 1
ATOM 2209 C CA . CYS A 1 307 ? -18.392 -18.174 16.902 1.00 94.62 307 CYS A CA 1
ATOM 2210 C C . CYS A 1 307 ? -18.953 -17.253 17.994 1.00 94.62 307 CYS A C 1
ATOM 2212 O O . CYS A 1 307 ? -18.489 -16.138 18.206 1.00 94.62 307 CYS A O 1
ATOM 2214 N N . ALA A 1 308 ? -19.934 -17.735 18.761 1.00 92.94 308 ALA A N 1
ATOM 2215 C CA . ALA A 1 308 ? -20.550 -16.950 19.835 1.00 92.94 308 ALA A CA 1
ATOM 2216 C C . ALA A 1 308 ? -19.523 -16.450 20.883 1.00 92.94 308 ALA A C 1
ATOM 2218 O O . ALA A 1 308 ? -19.023 -17.229 21.708 1.00 92.94 308 ALA A O 1
ATOM 2219 N N . GLY A 1 309 ? -19.250 -15.139 20.868 1.00 87.88 309 GLY A N 1
ATOM 2220 C CA . GLY A 1 309 ? -18.269 -14.476 21.736 1.00 87.88 309 GLY A CA 1
ATOM 2221 C C . GLY A 1 309 ? -16.806 -14.751 21.363 1.00 87.88 309 GLY A C 1
ATOM 2222 O O . GLY A 1 309 ? -15.943 -14.680 22.238 1.00 87.88 309 GLY A O 1
ATOM 2223 N N . GLY A 1 310 ? -16.540 -15.136 20.114 1.00 91.81 310 GLY A N 1
ATOM 2224 C CA . GLY A 1 310 ? -15.207 -15.383 19.568 1.00 91.81 310 GLY A CA 1
ATOM 2225 C C . GLY A 1 310 ? -15.104 -14.931 18.111 1.00 91.81 310 GLY A C 1
ATOM 2226 O O . GLY A 1 310 ? -16.029 -14.340 17.565 1.00 91.81 310 GLY A O 1
ATOM 2227 N N . GLU A 1 311 ? -13.970 -15.227 17.491 1.00 93.69 311 GLU A N 1
ATOM 2228 C CA . GLU A 1 311 ? -13.680 -14.907 16.090 1.00 93.69 311 GLU A CA 1
ATOM 2229 C C . GLU A 1 311 ? -13.531 -16.203 15.292 1.00 93.69 311 GLU A C 1
ATOM 2231 O O . GLU A 1 311 ? -13.025 -17.202 15.805 1.00 93.69 311 GLU A O 1
ATOM 2236 N N . CYS A 1 312 ? -13.955 -16.212 14.034 1.00 94.81 312 CYS A N 1
ATOM 2237 C CA . CYS A 1 312 ? -13.722 -17.339 13.153 1.00 94.81 312 CYS A CA 1
ATOM 2238 C C . CYS A 1 312 ? -12.315 -17.305 12.552 1.00 94.81 312 CYS A C 1
ATOM 2240 O O . CYS A 1 312 ? -11.977 -16.436 11.742 1.00 94.81 312 CYS A O 1
ATOM 2242 N N . GLY A 1 313 ? -11.497 -18.281 12.942 1.00 93.50 313 GLY A N 1
ATOM 2243 C CA . GLY A 1 313 ? -10.084 -18.338 12.598 1.00 93.50 313 GLY A CA 1
ATOM 2244 C C . GLY A 1 313 ? -9.244 -17.345 13.403 1.00 93.50 313 GLY A C 1
ATOM 2245 O O . GLY A 1 313 ? -9.755 -16.357 13.934 1.00 93.50 313 GLY A O 1
ATOM 2246 N N . PRO A 1 314 ? -7.936 -17.599 13.533 1.00 91.75 314 PRO A N 1
ATOM 2247 C CA . PRO A 1 314 ? -7.038 -16.635 14.147 1.00 91.75 314 PRO A CA 1
ATOM 2248 C C . PRO A 1 314 ? -6.842 -15.429 13.231 1.00 91.75 314 PRO A C 1
ATOM 2250 O O . PRO A 1 314 ? -7.239 -15.414 12.070 1.00 91.75 314 PRO A O 1
ATOM 2253 N N . SER A 1 315 ? -6.214 -14.399 13.775 1.00 92.38 315 SER A N 1
ATOM 2254 C CA . SER A 1 315 ? -5.892 -13.168 13.059 1.00 92.38 315 SER A CA 1
ATOM 2255 C C . SER A 1 315 ? -4.395 -13.069 12.802 1.00 92.38 315 SER A C 1
ATOM 2257 O O . SER A 1 315 ? -3.609 -13.700 13.504 1.00 92.38 315 SER A O 1
ATOM 2259 N N . LEU A 1 316 ? -3.994 -12.258 11.821 1.00 93.69 316 LEU A N 1
ATOM 2260 C CA . LEU A 1 316 ? -2.577 -11.984 11.567 1.00 93.69 316 LEU A CA 1
ATOM 2261 C C . LEU A 1 316 ? -1.925 -11.147 12.672 1.00 93.69 316 LEU A C 1
ATOM 2263 O O . LEU A 1 316 ? -0.717 -11.232 12.863 1.00 93.69 316 LEU A O 1
ATOM 2267 N N . PHE A 1 317 ? -2.703 -10.324 13.374 1.00 94.56 317 PHE A N 1
ATOM 2268 C CA . PHE A 1 317 ? -2.223 -9.421 14.418 1.00 94.56 317 PHE A CA 1
ATOM 2269 C C . PHE A 1 317 ? -3.372 -8.902 15.294 1.00 94.56 317 PHE A C 1
ATOM 2271 O O . PHE A 1 317 ? -4.554 -9.014 14.940 1.00 94.56 317 PHE A O 1
ATOM 2278 N N . ALA A 1 318 ? -3.000 -8.273 16.413 1.00 92.69 318 ALA A N 1
ATOM 2279 C CA . ALA A 1 318 ? -3.880 -7.500 17.284 1.00 92.69 318 ALA A CA 1
ATOM 2280 C C . ALA A 1 318 ? -3.179 -6.208 17.751 1.00 92.69 318 ALA A C 1
ATOM 2282 O O . ALA A 1 318 ? -2.142 -6.255 18.421 1.00 92.69 318 ALA A O 1
ATOM 2283 N N . PHE A 1 319 ? -3.761 -5.062 17.376 1.00 93.31 319 PHE A N 1
ATOM 2284 C CA . PHE A 1 319 ? -3.247 -3.722 17.695 1.00 93.31 319 PHE A CA 1
ATOM 2285 C C . PHE A 1 319 ? -4.232 -2.832 18.456 1.00 93.31 319 PHE A C 1
ATOM 2287 O O . PHE A 1 319 ? -3.838 -1.760 18.910 1.00 93.31 319 PHE A O 1
ATOM 2294 N N . GLY A 1 320 ? -5.491 -3.255 18.623 1.00 87.69 320 GLY A N 1
ATOM 2295 C CA . GLY A 1 320 ? -6.503 -2.452 19.319 1.00 87.69 320 GLY A CA 1
ATOM 2296 C C . GLY A 1 320 ? -6.131 -2.132 20.772 1.00 87.69 320 GLY A C 1
ATOM 2297 O O . GLY A 1 320 ? -6.453 -1.062 21.270 1.00 87.69 320 GLY A O 1
ATOM 2298 N N . ASP A 1 321 ? -5.369 -3.005 21.430 1.00 87.56 321 ASP A N 1
ATOM 2299 C CA . ASP A 1 321 ? -4.851 -2.800 22.787 1.00 87.56 321 ASP A CA 1
ATOM 2300 C C . ASP A 1 321 ? -3.611 -1.889 22.859 1.00 87.56 321 ASP A C 1
ATOM 2302 O O . ASP A 1 321 ? -3.129 -1.585 23.951 1.00 87.56 321 ASP A O 1
ATOM 2306 N N . ARG A 1 322 ? -3.092 -1.437 21.710 1.00 91.75 322 ARG A N 1
ATOM 2307 C CA . ARG A 1 322 ? -1.954 -0.506 21.610 1.00 91.75 322 ARG A CA 1
ATOM 2308 C C . ARG A 1 322 ? -2.378 0.921 21.261 1.00 91.75 322 ARG A C 1
ATOM 2310 O O . ARG A 1 322 ? -1.509 1.782 21.127 1.00 91.75 322 ARG A O 1
ATOM 2317 N N . ALA A 1 323 ? -3.681 1.167 21.116 1.00 92.56 323 ALA A N 1
ATOM 2318 C CA . ALA A 1 323 ? -4.241 2.503 20.954 1.00 92.56 323 ALA A CA 1
ATOM 2319 C C . ALA A 1 323 ? -3.898 3.374 22.172 1.00 92.56 323 ALA A C 1
ATOM 2321 O O . ALA A 1 323 ? -4.052 2.943 23.320 1.00 92.56 323 ALA A O 1
ATOM 2322 N N . LEU A 1 324 ? -3.431 4.603 21.935 1.00 92.38 324 LEU A N 1
ATOM 2323 C CA . LEU A 1 324 ? -3.136 5.538 23.021 1.00 92.38 324 LEU A CA 1
ATOM 2324 C C . LEU A 1 324 ? -4.405 5.844 23.817 1.00 92.38 324 LEU A C 1
ATOM 2326 O O . LEU A 1 324 ? -5.451 6.146 23.244 1.00 92.38 324 LEU A O 1
ATOM 2330 N N . ASP A 1 325 ? -4.312 5.724 25.142 1.00 88.25 325 ASP A N 1
ATOM 2331 C CA . ASP A 1 325 ? -5.420 5.897 26.090 1.00 88.25 325 ASP A CA 1
ATOM 2332 C C . ASP A 1 325 ? -6.689 5.076 25.748 1.00 88.25 325 ASP A C 1
ATOM 2334 O O . ASP A 1 325 ? -7.780 5.362 26.236 1.00 88.25 325 ASP A O 1
ATOM 2338 N N . GLY A 1 326 ? -6.549 4.033 24.917 1.00 87.19 326 GLY A N 1
ATOM 2339 C CA . GLY A 1 326 ? -7.625 3.151 24.456 1.00 87.19 326 GLY A CA 1
ATOM 2340 C C . GLY A 1 326 ? -8.562 3.729 23.386 1.00 87.19 326 GLY A C 1
ATOM 2341 O O . GLY A 1 326 ? -9.423 2.996 22.910 1.00 87.19 326 GLY A O 1
ATOM 2342 N N . VAL A 1 327 ? -8.421 5.007 23.010 1.00 85.88 327 VAL A N 1
ATOM 2343 C CA . VAL A 1 327 ? -9.341 5.720 22.087 1.00 85.88 327 VAL A CA 1
ATOM 2344 C C . VAL A 1 327 ? -8.637 6.658 21.088 1.00 85.88 327 VAL A C 1
ATOM 2346 O O . VAL A 1 327 ? -9.292 7.349 20.308 1.00 85.88 327 VAL A O 1
ATOM 2349 N N . GLY A 1 328 ? -7.306 6.724 21.126 1.00 91.31 328 GLY A N 1
ATOM 2350 C CA . GLY A 1 328 ? -6.479 7.462 20.171 1.00 91.31 328 GLY A CA 1
ATOM 2351 C C . GLY A 1 328 ? -5.812 6.554 19.134 1.00 91.31 328 GLY A C 1
ATOM 2352 O O . GLY A 1 328 ? -6.026 5.340 19.121 1.00 91.31 328 GLY A O 1
ATOM 2353 N N . PRO A 1 329 ? -4.946 7.110 18.273 1.00 95.62 329 PRO A N 1
ATOM 2354 C CA . PRO A 1 329 ? -4.186 6.322 17.322 1.00 95.62 329 PRO A CA 1
ATOM 2355 C C . PRO A 1 329 ? -3.217 5.377 18.022 1.00 95.62 329 PRO A C 1
ATOM 2357 O O . PRO A 1 329 ? -2.767 5.599 19.151 1.00 95.62 329 PRO A O 1
ATOM 2360 N N . VAL A 1 330 ? -2.811 4.355 17.284 1.00 96.00 330 VAL A N 1
ATOM 2361 C CA . VAL A 1 330 ? -1.570 3.645 17.557 1.00 96.00 330 VAL A CA 1
ATOM 2362 C C . VAL A 1 330 ? -0.433 4.477 16.969 1.00 96.00 330 VAL A C 1
ATOM 2364 O O . VAL A 1 330 ? -0.433 4.811 15.782 1.00 96.00 330 VAL A O 1
ATOM 2367 N N . VAL A 1 331 ? 0.535 4.833 17.812 1.00 95.62 331 VAL A N 1
ATOM 2368 C CA . VAL A 1 331 ? 1.687 5.651 17.417 1.00 95.62 331 VAL A CA 1
ATOM 2369 C C . VAL A 1 331 ? 2.952 4.816 17.528 1.00 95.62 331 VAL A C 1
ATOM 2371 O O . VAL A 1 331 ? 3.377 4.433 18.619 1.00 95.62 331 VAL A O 1
ATOM 2374 N N . LEU A 1 332 ? 3.561 4.547 16.379 1.00 95.81 332 LEU A N 1
ATOM 2375 C CA . LEU A 1 332 ? 4.868 3.927 16.262 1.00 95.81 332 LEU A CA 1
ATOM 2376 C C . LEU A 1 332 ? 5.920 5.032 16.126 1.00 95.81 332 LEU A C 1
ATOM 2378 O O . LEU A 1 332 ? 6.146 5.566 15.043 1.00 95.81 332 LEU A O 1
ATOM 2382 N N . ARG A 1 333 ? 6.558 5.381 17.245 1.00 95.38 333 ARG A N 1
ATOM 2383 C CA . ARG A 1 333 ? 7.618 6.394 17.310 1.00 95.38 333 ARG A CA 1
ATOM 2384 C C . ARG A 1 333 ? 8.987 5.726 17.408 1.00 95.38 333 ARG A C 1
ATOM 2386 O O . ARG A 1 333 ? 9.199 4.900 18.295 1.00 95.38 333 ARG A O 1
ATOM 2393 N N . ARG A 1 334 ? 9.931 6.099 16.534 1.00 94.19 334 ARG A N 1
ATOM 2394 C CA . ARG A 1 334 ? 11.321 5.598 16.605 1.00 94.19 334 ARG A CA 1
ATOM 2395 C C . ARG A 1 334 ? 11.943 5.922 17.968 1.00 94.19 334 ARG A C 1
ATOM 2397 O O . ARG A 1 334 ? 12.002 7.086 18.355 1.00 94.19 334 ARG A O 1
ATOM 2404 N N . GLY A 1 335 ? 12.421 4.898 18.676 1.00 95.00 335 GLY A N 1
ATOM 2405 C CA . GLY A 1 335 ? 13.061 5.054 19.987 1.00 95.00 335 GLY A CA 1
ATOM 2406 C C . GLY A 1 335 ? 12.094 5.395 21.126 1.00 95.00 335 GLY A C 1
ATOM 2407 O O . GLY A 1 335 ? 12.520 5.949 22.140 1.00 95.00 335 GLY A O 1
ATOM 2408 N N . ALA A 1 336 ? 10.800 5.095 20.979 1.00 96.69 336 ALA A N 1
ATOM 2409 C CA . ALA A 1 336 ? 9.830 5.210 22.063 1.00 96.69 336 ALA A CA 1
ATOM 2410 C C . ALA A 1 336 ? 8.905 3.991 22.145 1.00 96.69 336 ALA A C 1
ATOM 2412 O O . ALA A 1 336 ? 8.666 3.301 21.157 1.00 96.69 336 ALA A O 1
ATOM 2413 N N . CYS A 1 337 ? 8.387 3.711 23.337 1.00 95.94 337 CYS A N 1
ATOM 2414 C CA . CYS A 1 337 ? 7.553 2.544 23.574 1.00 95.94 337 CYS A CA 1
ATOM 2415 C C . CYS A 1 337 ? 6.213 2.635 22.834 1.00 95.94 337 CYS A C 1
ATOM 2417 O O . CYS A 1 337 ? 5.495 3.628 22.956 1.00 95.94 337 CYS A O 1
ATOM 2419 N N . ILE A 1 338 ? 5.841 1.561 22.142 1.00 94.31 338 ILE A N 1
ATOM 2420 C CA . ILE A 1 338 ? 4.507 1.334 21.585 1.00 94.31 338 ILE A CA 1
ATOM 2421 C C . ILE A 1 338 ? 3.744 0.345 22.475 1.00 94.31 338 ILE A C 1
ATOM 2423 O O . ILE A 1 338 ? 4.241 -0.736 22.804 1.00 94.31 338 ILE A O 1
ATOM 2427 N N . GLY A 1 339 ? 2.525 0.723 22.867 1.00 90.12 339 GLY A N 1
ATOM 2428 C CA . GLY A 1 339 ? 1.705 -0.040 23.808 1.00 90.12 339 GLY A CA 1
ATOM 2429 C C . GLY A 1 339 ? 2.297 -0.125 25.223 1.00 90.12 339 GLY A C 1
ATOM 2430 O O . GLY A 1 339 ? 3.255 0.567 25.581 1.00 90.12 339 GLY A O 1
ATOM 2431 N N . GLY A 1 340 ? 1.705 -0.991 26.045 1.00 88.38 340 GLY A N 1
ATOM 2432 C CA . GLY A 1 340 ? 2.111 -1.186 27.435 1.00 88.38 340 GLY A CA 1
ATOM 2433 C C . GLY A 1 340 ? 1.843 0.023 28.336 1.00 88.38 340 GLY A C 1
ATOM 2434 O O . GLY A 1 340 ? 1.122 0.954 27.991 1.00 88.38 340 GLY A O 1
ATOM 2435 N N . VAL A 1 341 ? 2.445 0.016 29.528 1.00 89.19 341 VAL A N 1
ATOM 2436 C CA . VAL A 1 341 ? 2.191 1.045 30.562 1.00 89.19 341 VAL A CA 1
ATOM 2437 C C . VAL A 1 341 ? 3.034 2.316 30.398 1.00 89.19 341 VAL A C 1
ATOM 2439 O O . VAL A 1 341 ? 2.912 3.244 31.192 1.00 89.19 341 VAL A O 1
ATOM 2442 N N . LYS A 1 342 ? 3.928 2.349 29.403 1.00 91.69 342 LYS A N 1
ATOM 2443 C CA . LYS A 1 342 ? 4.865 3.454 29.144 1.00 91.69 342 LYS A CA 1
ATOM 2444 C C . LYS A 1 342 ? 4.790 3.964 27.703 1.00 91.69 342 LYS A C 1
ATOM 2446 O O . LYS A 1 342 ? 5.807 4.388 27.166 1.00 91.69 342 LYS A O 1
ATOM 2451 N N . ALA A 1 343 ? 3.625 3.901 27.060 1.00 91.94 343 ALA A N 1
ATOM 2452 C CA . ALA A 1 343 ? 3.473 4.350 25.678 1.00 91.94 343 ALA A CA 1
ATOM 2453 C C . ALA A 1 343 ? 4.047 5.772 25.466 1.00 91.94 343 ALA A C 1
ATOM 2455 O O . ALA A 1 343 ? 3.822 6.675 26.273 1.00 91.94 343 ALA A O 1
ATOM 2456 N N . LEU A 1 344 ? 4.812 5.948 24.385 1.00 94.00 344 LEU A N 1
ATOM 2457 C CA . LEU A 1 344 ? 5.602 7.134 24.016 1.00 94.00 344 LEU A CA 1
ATOM 2458 C C . LEU A 1 344 ? 6.788 7.504 24.924 1.00 94.00 344 LEU A C 1
ATOM 2460 O O . LEU A 1 344 ? 7.481 8.479 24.626 1.00 94.00 344 LEU A O 1
ATOM 2464 N N . ALA A 1 345 ? 7.078 6.754 25.990 1.00 95.56 345 ALA A N 1
ATOM 2465 C CA . ALA A 1 345 ? 8.311 6.958 26.749 1.00 95.56 345 ALA A CA 1
ATOM 2466 C C . ALA A 1 345 ? 9.529 6.532 25.918 1.00 95.56 345 ALA A C 1
ATOM 2468 O O . ALA A 1 345 ? 9.468 5.531 25.207 1.00 95.56 345 ALA A O 1
ATOM 2469 N N . ALA A 1 346 ? 10.639 7.263 26.032 1.00 96.88 346 ALA A N 1
ATOM 2470 C CA . ALA A 1 346 ? 11.879 6.925 25.340 1.00 96.88 346 ALA A CA 1
ATOM 2471 C C . ALA A 1 346 ? 12.379 5.517 25.716 1.00 96.88 346 ALA A C 1
ATOM 2473 O O . ALA A 1 346 ? 12.311 5.109 26.879 1.00 96.88 346 ALA A O 1
ATOM 2474 N N . CYS A 1 347 ? 12.908 4.796 24.732 1.00 96.50 347 CYS A N 1
ATOM 2475 C CA . CYS A 1 347 ? 13.453 3.454 24.885 1.00 96.50 347 CYS A CA 1
ATOM 2476 C C . CYS A 1 347 ? 14.623 3.222 23.927 1.00 96.50 347 CYS A C 1
ATOM 2478 O O . CYS A 1 347 ? 14.735 3.854 22.878 1.00 96.50 347 CYS A O 1
ATOM 2480 N N . THR A 1 348 ? 15.481 2.273 24.288 1.00 94.50 348 THR A N 1
ATOM 2481 C CA . THR A 1 348 ? 16.530 1.735 23.409 1.00 94.50 348 THR A CA 1
ATOM 2482 C C . THR A 1 348 ? 16.334 0.248 23.121 1.00 94.50 348 THR A C 1
ATOM 2484 O O . THR A 1 348 ? 16.947 -0.278 22.200 1.00 94.50 348 THR A O 1
ATOM 2487 N N . ASP A 1 349 ? 15.507 -0.433 23.919 1.00 92.88 349 ASP A N 1
ATOM 2488 C CA . ASP A 1 349 ? 15.176 -1.850 23.797 1.00 92.88 349 ASP A CA 1
ATOM 2489 C C . ASP A 1 349 ? 13.772 -2.152 24.352 1.00 92.88 349 ASP A C 1
ATOM 2491 O O . ASP A 1 349 ? 13.172 -1.343 25.067 1.00 92.88 349 ASP A O 1
ATOM 2495 N N . ASP A 1 350 ? 13.255 -3.345 24.055 1.00 91.44 350 ASP A N 1
ATOM 2496 C CA . ASP A 1 350 ? 11.915 -3.773 24.483 1.00 91.44 350 ASP A CA 1
ATOM 2497 C C . ASP A 1 350 ? 11.793 -3.936 26.003 1.00 91.44 350 ASP A C 1
ATOM 2499 O O . ASP A 1 350 ? 10.712 -3.785 26.574 1.00 91.44 350 ASP A O 1
ATOM 2503 N N . ARG A 1 351 ? 12.911 -4.181 26.702 1.00 91.06 351 ARG A N 1
ATOM 2504 C CA . ARG A 1 351 ? 12.934 -4.303 28.172 1.00 91.06 351 ARG A CA 1
ATOM 2505 C C . ARG A 1 351 ? 12.536 -2.998 28.854 1.00 91.06 351 ARG A C 1
ATOM 2507 O O . ARG A 1 351 ? 12.008 -3.018 29.967 1.00 91.06 351 ARG A O 1
ATOM 2514 N N . SER A 1 352 ? 12.754 -1.876 28.176 1.00 93.69 352 SER A N 1
ATOM 2515 C CA . SER A 1 352 ? 12.375 -0.542 28.635 1.00 93.69 352 SER A CA 1
ATOM 2516 C C . SER A 1 352 ? 10.866 -0.264 28.521 1.00 93.69 352 SER A C 1
ATOM 2518 O O . SER A 1 352 ? 10.387 0.714 29.103 1.00 93.69 352 SER A O 1
ATOM 2520 N N . CYS A 1 353 ? 10.108 -1.146 27.853 1.00 93.75 353 CYS A N 1
ATOM 2521 C CA . CYS A 1 353 ? 8.686 -0.996 27.542 1.00 93.75 353 CYS A CA 1
ATOM 2522 C C . CYS A 1 353 ? 7.828 -2.117 28.166 1.00 93.75 353 CYS A C 1
ATOM 2524 O O . CYS A 1 353 ? 7.414 -3.047 27.476 1.00 93.75 353 CYS A O 1
ATOM 2526 N N . PRO A 1 354 ? 7.505 -2.067 29.476 1.00 91.75 354 PRO A N 1
ATOM 2527 C CA . PRO A 1 354 ? 6.727 -3.123 30.121 1.00 91.75 354 PRO A CA 1
ATOM 2528 C C . PRO A 1 354 ? 5.332 -3.281 29.500 1.00 91.75 354 PRO A C 1
ATOM 2530 O O . PRO A 1 354 ? 4.507 -2.365 29.547 1.00 91.75 354 PRO A O 1
ATOM 2533 N N . GLY A 1 355 ? 5.070 -4.466 28.942 1.00 88.06 355 GLY A N 1
ATOM 2534 C CA . GLY A 1 355 ? 3.820 -4.770 28.238 1.00 88.06 355 GLY A CA 1
ATOM 2535 C C . GLY A 1 355 ? 3.712 -4.150 26.840 1.00 88.06 355 GLY A C 1
ATOM 2536 O O . GLY A 1 355 ? 2.629 -4.189 26.267 1.00 88.06 355 GLY A O 1
ATOM 2537 N N . GLY A 1 356 ? 4.798 -3.582 26.315 1.00 91.44 356 GLY A N 1
ATOM 2538 C CA . GLY A 1 356 ? 4.890 -3.005 24.976 1.00 91.44 356 GLY A CA 1
ATOM 2539 C C . GLY A 1 356 ? 6.182 -3.424 24.272 1.00 91.44 356 GLY A C 1
ATOM 2540 O O . GLY A 1 356 ? 6.823 -4.396 24.667 1.00 91.44 356 GLY A O 1
ATOM 2541 N N . GLN A 1 357 ? 6.554 -2.669 23.242 1.00 94.31 357 GLN A N 1
ATOM 2542 C CA . GLN A 1 357 ? 7.762 -2.874 22.434 1.00 94.31 357 GLN A CA 1
ATOM 2543 C C . GLN A 1 357 ? 8.449 -1.525 22.198 1.00 94.31 357 GLN A C 1
ATOM 2545 O O . GLN A 1 357 ? 7.779 -0.491 22.206 1.00 94.31 357 GLN A O 1
ATOM 2550 N N . CYS A 1 358 ? 9.764 -1.502 21.988 1.00 94.94 358 CYS A N 1
ATOM 2551 C CA . CYS A 1 358 ? 10.446 -0.288 21.561 1.00 94.94 358 CYS A CA 1
ATOM 2552 C C . CYS A 1 358 ? 10.218 -0.048 20.062 1.00 94.94 358 CYS A C 1
ATOM 2554 O O . CYS A 1 358 ? 10.518 -0.893 19.222 1.00 94.94 358 CYS A O 1
ATOM 2556 N N . GLY A 1 359 ? 9.643 1.104 19.721 1.00 93.06 359 GLY A N 1
ATOM 2557 C CA . GLY A 1 359 ? 9.226 1.425 18.364 1.00 93.06 359 GLY A CA 1
ATOM 2558 C C . GLY A 1 359 ? 10.404 1.618 17.412 1.00 93.06 359 GLY A C 1
ATOM 2559 O O . GLY A 1 359 ? 11.334 2.381 17.683 1.00 93.06 359 GLY A O 1
ATOM 2560 N N . SER A 1 360 ? 10.333 0.957 16.258 1.00 92.25 360 SER A N 1
ATOM 2561 C CA . SER A 1 360 ? 11.269 1.125 15.150 1.00 92.25 360 SER A CA 1
ATOM 2562 C C . SER A 1 360 ? 10.567 0.876 13.816 1.00 92.25 360 SER A C 1
ATOM 2564 O O . SER A 1 360 ? 9.658 0.049 13.717 1.00 92.25 360 SER A O 1
ATOM 2566 N N . PHE A 1 361 ? 10.985 1.603 12.787 1.00 93.75 361 PHE A N 1
ATOM 2567 C CA . PHE A 1 361 ? 10.612 1.368 11.398 1.00 93.75 361 PHE A CA 1
ATOM 2568 C C . PHE A 1 361 ? 11.643 2.018 10.474 1.00 93.75 361 PHE A C 1
ATOM 2570 O O . PHE A 1 361 ? 12.371 2.933 10.875 1.00 93.75 361 PHE A O 1
ATOM 2577 N N . LEU A 1 362 ? 11.667 1.563 9.227 1.00 91.00 362 LEU A N 1
ATOM 2578 C CA . LEU A 1 362 ? 12.407 2.167 8.129 1.00 91.00 362 LEU A CA 1
ATOM 2579 C C . LEU A 1 362 ? 11.428 2.515 7.010 1.00 91.00 362 LEU A C 1
ATOM 2581 O O . LEU A 1 362 ? 10.509 1.753 6.721 1.00 91.00 362 LEU A O 1
ATOM 2585 N N . ALA A 1 363 ? 11.638 3.661 6.372 1.00 92.06 363 ALA A N 1
ATOM 2586 C CA . ALA A 1 363 ? 10.869 4.106 5.217 1.00 92.06 363 ALA A CA 1
ATOM 2587 C C . ALA A 1 363 ? 11.820 4.696 4.168 1.00 92.06 363 ALA A C 1
ATOM 2589 O O . ALA A 1 363 ? 12.752 5.436 4.512 1.00 92.06 363 ALA A O 1
ATOM 2590 N N . ARG A 1 364 ? 11.596 4.346 2.898 1.00 87.12 364 ARG A N 1
ATOM 2591 C CA . ARG A 1 364 ? 12.435 4.723 1.757 1.00 87.12 364 ARG A CA 1
ATOM 2592 C C . ARG A 1 364 ? 11.603 5.124 0.545 1.00 87.12 364 ARG A C 1
ATOM 2594 O O . ARG A 1 364 ? 10.733 4.369 0.118 1.00 87.12 364 ARG A O 1
ATOM 2601 N N . ALA A 1 365 ? 11.936 6.271 -0.040 1.00 85.69 365 ALA A N 1
ATOM 2602 C CA . ALA A 1 365 ? 11.340 6.759 -1.280 1.00 85.69 365 ALA A CA 1
ATOM 2603 C C . ALA A 1 365 ? 12.245 6.383 -2.463 1.00 85.69 365 ALA A C 1
ATOM 2605 O O . ALA A 1 365 ? 13.194 7.093 -2.769 1.00 85.69 365 ALA A O 1
ATOM 2606 N N . LEU A 1 366 ? 11.985 5.242 -3.092 1.00 80.25 366 LEU A N 1
ATOM 2607 C CA . LEU A 1 366 ? 12.802 4.722 -4.187 1.00 80.25 366 LEU A CA 1
ATOM 2608 C C . LEU A 1 366 ? 12.620 5.559 -5.469 1.00 80.25 366 LEU A C 1
ATOM 2610 O O . LEU A 1 366 ? 11.948 6.598 -5.471 1.00 80.25 366 LEU A O 1
ATOM 2614 N N . ASP A 1 367 ? 13.248 5.122 -6.556 1.00 69.69 367 ASP A N 1
ATOM 2615 C CA . ASP A 1 367 ? 13.202 5.845 -7.822 1.00 69.69 367 ASP A CA 1
ATOM 2616 C C . ASP A 1 367 ? 11.787 5.866 -8.421 1.00 69.69 367 ASP A C 1
ATOM 2618 O O . ASP A 1 367 ? 11.017 4.910 -8.260 1.00 69.69 367 ASP A O 1
ATOM 2622 N N . PRO A 1 368 ? 11.418 6.962 -9.101 1.00 67.69 368 PRO A N 1
ATOM 2623 C CA . PRO A 1 368 ? 10.190 7.019 -9.876 1.00 67.69 368 PRO A CA 1
ATOM 2624 C C . PRO A 1 368 ? 10.252 6.087 -11.085 1.00 67.69 368 PRO A C 1
ATOM 2626 O O . PRO A 1 368 ? 11.259 6.027 -11.789 1.00 67.69 368 PRO A O 1
ATOM 2629 N N . VAL A 1 369 ? 9.153 5.379 -11.337 1.00 64.44 369 VAL A N 1
ATOM 2630 C CA . VAL A 1 369 ? 9.012 4.477 -12.483 1.00 64.44 369 VAL A CA 1
ATOM 2631 C C . VAL A 1 369 ? 7.638 4.704 -13.109 1.00 64.44 369 VAL A C 1
ATOM 2633 O O . VAL A 1 369 ? 6.632 4.582 -12.406 1.00 64.44 369 VAL A O 1
ATOM 2636 N N . PRO A 1 370 ? 7.553 5.043 -14.408 1.00 64.06 370 PRO A N 1
ATOM 2637 C CA . PRO A 1 370 ? 6.279 5.112 -15.120 1.00 64.06 370 PRO A CA 1
ATOM 2638 C C . PRO A 1 370 ? 5.495 3.796 -14.992 1.00 64.06 370 PRO A C 1
ATOM 2640 O O . PRO A 1 370 ? 6.088 2.722 -15.048 1.00 64.06 370 PRO A O 1
ATOM 2643 N N . LEU A 1 371 ? 4.165 3.849 -14.825 1.00 59.59 371 LEU A N 1
ATOM 2644 C CA . LEU A 1 371 ? 3.347 2.633 -14.627 1.00 59.59 371 LEU A CA 1
ATOM 2645 C C . LEU A 1 371 ? 3.429 1.653 -15.806 1.00 59.59 371 LEU A C 1
ATOM 2647 O O . LEU A 1 371 ? 3.350 0.447 -15.602 1.00 59.59 371 LEU A O 1
ATOM 2651 N N . ASP A 1 372 ? 3.597 2.153 -17.032 1.00 60.81 372 ASP A N 1
ATOM 2652 C CA . ASP A 1 372 ? 3.821 1.333 -18.230 1.00 60.81 372 ASP A CA 1
ATOM 2653 C C . ASP A 1 372 ? 5.203 0.658 -18.237 1.00 60.81 372 ASP A C 1
ATOM 2655 O O . ASP A 1 372 ? 5.428 -0.281 -18.999 1.00 60.81 372 ASP A O 1
ATOM 2659 N N . GLY A 1 373 ? 6.108 1.124 -17.378 1.00 66.19 373 GLY A N 1
ATOM 2660 C CA . GLY A 1 373 ? 7.440 0.589 -17.155 1.00 66.19 373 GLY A CA 1
ATOM 2661 C C . GLY A 1 373 ? 7.540 -0.461 -16.057 1.00 66.19 373 GLY A C 1
ATOM 2662 O O . GLY A 1 373 ? 8.641 -0.932 -15.810 1.00 66.19 373 GLY A O 1
ATOM 2663 N N . LEU A 1 374 ? 6.451 -0.843 -15.388 1.00 77.38 374 LEU A N 1
ATOM 2664 C CA . LEU A 1 374 ? 6.498 -1.841 -14.320 1.00 77.38 374 LEU A CA 1
ATOM 2665 C C . LEU A 1 374 ? 5.880 -3.168 -14.764 1.00 77.38 374 LEU A C 1
ATOM 2667 O O . LEU A 1 374 ? 4.685 -3.252 -15.043 1.00 77.38 374 LEU A O 1
ATOM 2671 N N . VAL A 1 375 ? 6.698 -4.222 -14.792 1.00 80.94 375 VAL A N 1
ATOM 2672 C CA . VAL A 1 375 ? 6.243 -5.607 -14.966 1.00 80.94 375 VAL A CA 1
ATOM 2673 C C . VAL A 1 375 ? 6.554 -6.398 -13.703 1.00 80.94 375 VAL A C 1
ATOM 2675 O O . VAL A 1 375 ? 7.690 -6.424 -13.230 1.00 80.94 375 VAL A O 1
ATOM 2678 N N . GLU A 1 376 ? 5.540 -7.072 -13.167 1.00 78.62 376 GLU A N 1
ATOM 2679 C CA . GLU A 1 376 ? 5.665 -7.875 -11.955 1.00 78.62 376 GLU A CA 1
ATOM 2680 C C . GLU A 1 376 ? 5.448 -9.358 -12.229 1.00 78.62 376 GLU A C 1
ATOM 2682 O O . GLU A 1 376 ? 4.518 -9.755 -12.934 1.00 78.62 376 GLU A O 1
ATOM 2687 N N . THR A 1 377 ? 6.263 -10.190 -11.589 1.00 80.94 377 THR A N 1
ATOM 2688 C CA . THR A 1 377 ? 6.082 -11.644 -11.541 1.00 80.94 377 THR A CA 1
ATOM 2689 C C . THR A 1 377 ? 6.118 -12.121 -10.083 1.00 80.94 377 THR A C 1
ATOM 2691 O O . THR A 1 377 ? 6.472 -11.343 -9.194 1.00 80.94 377 THR A O 1
ATOM 2694 N N . PRO A 1 378 ? 5.799 -13.394 -9.784 1.00 73.62 378 PRO A N 1
ATOM 2695 C CA . PRO A 1 378 ? 5.932 -13.934 -8.429 1.00 73.62 378 PRO A CA 1
ATOM 2696 C C . PRO A 1 378 ? 7.350 -13.875 -7.829 1.00 73.62 378 PRO A C 1
ATOM 2698 O O . PRO A 1 378 ? 7.480 -13.978 -6.612 1.00 73.62 378 PRO A O 1
ATOM 2701 N N . SER A 1 379 ? 8.402 -13.702 -8.639 1.00 77.62 379 SER A N 1
ATOM 2702 C CA . SER A 1 379 ? 9.807 -13.704 -8.188 1.00 77.62 379 SER A CA 1
ATOM 2703 C C . SER A 1 379 ? 10.611 -12.461 -8.572 1.00 77.62 379 SER A C 1
ATOM 2705 O O . SER A 1 379 ? 11.679 -12.238 -8.001 1.00 77.62 379 SER A O 1
ATOM 2707 N N . THR A 1 380 ? 10.118 -11.625 -9.487 1.00 80.75 380 THR A N 1
ATOM 2708 C CA . THR A 1 380 ? 10.903 -10.544 -10.093 1.00 80.75 380 THR A CA 1
ATOM 2709 C C . THR A 1 380 ? 10.078 -9.270 -10.247 1.00 80.75 380 THR A C 1
ATOM 2711 O O . THR A 1 380 ? 8.910 -9.315 -10.637 1.00 80.75 380 THR A O 1
ATOM 2714 N N . PHE A 1 381 ? 10.713 -8.127 -9.985 1.00 82.06 381 PHE A N 1
ATOM 2715 C CA . PHE A 1 381 ? 10.255 -6.824 -10.457 1.00 82.06 381 PHE A CA 1
ATOM 2716 C C . PHE A 1 381 ? 11.114 -6.369 -11.630 1.00 82.06 381 PHE A C 1
ATOM 2718 O O . PHE A 1 381 ? 12.344 -6.424 -11.564 1.00 82.06 381 PHE A O 1
ATOM 2725 N N . VAL A 1 382 ? 10.462 -5.900 -12.686 1.00 84.62 382 VAL A N 1
ATOM 2726 C CA . VAL A 1 382 ? 11.119 -5.278 -13.831 1.00 84.62 382 VAL A CA 1
ATOM 2727 C C . VAL A 1 382 ? 10.633 -3.846 -13.923 1.00 84.62 382 VAL A C 1
ATOM 2729 O O . VAL A 1 382 ? 9.429 -3.605 -14.006 1.00 84.62 382 VAL A O 1
ATOM 2732 N N . PHE A 1 383 ? 11.573 -2.910 -13.893 1.00 82.94 383 PHE A N 1
ATOM 2733 C CA . PHE A 1 383 ? 11.301 -1.483 -13.966 1.00 82.94 383 PHE A CA 1
ATOM 2734 C C . PHE A 1 383 ? 11.905 -0.920 -15.242 1.00 82.94 383 PHE A C 1
ATOM 2736 O O . PHE A 1 383 ? 13.041 -1.233 -15.564 1.00 82.94 383 PHE A O 1
ATOM 2743 N N . VAL A 1 384 ? 11.184 -0.051 -15.936 1.00 81.44 384 VAL A N 1
ATOM 2744 C CA . VAL A 1 384 ? 11.709 0.771 -17.022 1.00 81.44 384 VAL A CA 1
ATOM 2745 C C . VAL A 1 384 ? 11.833 2.180 -16.486 1.00 81.44 384 VAL A C 1
ATOM 2747 O O . VAL A 1 384 ? 10.855 2.927 -16.415 1.00 81.44 384 VAL A O 1
ATOM 2750 N N . LYS A 1 385 ? 13.043 2.501 -16.043 1.00 77.81 385 LYS A N 1
ATOM 2751 C CA . LYS A 1 385 ? 13.425 3.826 -15.564 1.00 77.81 385 LYS A CA 1
ATOM 2752 C C . LYS A 1 385 ? 13.765 4.712 -16.755 1.00 77.81 385 LYS A C 1
ATOM 2754 O O . LYS A 1 385 ? 14.039 4.223 -17.842 1.00 77.81 385 LYS A O 1
ATOM 2759 N N . GLU A 1 386 ? 13.727 6.015 -16.560 1.00 74.50 386 GLU A N 1
ATOM 2760 C CA . GLU A 1 386 ? 14.232 6.974 -17.536 1.00 74.50 386 GLU A CA 1
ATOM 2761 C C . GLU A 1 386 ? 15.383 7.719 -16.878 1.00 74.50 386 GLU A C 1
ATOM 2763 O O . GLU A 1 386 ? 15.200 8.290 -15.804 1.00 74.50 386 GLU A O 1
ATOM 2768 N N . GLU A 1 387 ? 16.558 7.678 -17.492 1.00 72.31 387 GLU A N 1
ATOM 2769 C CA . GLU A 1 387 ? 17.784 8.275 -16.949 1.00 72.31 387 GLU A CA 1
ATOM 2770 C C . GLU A 1 387 ? 17.674 9.797 -16.822 1.00 72.31 387 GLU A C 1
ATOM 2772 O O . GLU A 1 387 ? 18.222 10.395 -15.890 1.00 72.31 387 GLU A O 1
ATOM 2777 N N . ALA A 1 388 ? 16.864 10.409 -17.695 1.00 65.31 388 ALA A N 1
ATOM 2778 C CA . ALA A 1 388 ? 16.524 11.824 -17.637 1.00 65.31 388 ALA A CA 1
ATOM 2779 C C . ALA A 1 388 ? 15.636 12.179 -16.425 1.00 65.31 388 ALA A C 1
ATOM 2781 O O . ALA A 1 388 ? 15.571 13.348 -16.031 1.00 65.31 388 ALA A O 1
ATOM 2782 N N . ILE A 1 389 ? 14.948 11.204 -15.804 1.00 58.62 389 ILE A N 1
ATOM 2783 C CA . ILE A 1 389 ? 14.136 11.447 -14.607 1.00 58.62 389 ILE A CA 1
ATOM 2784 C C . ILE A 1 389 ? 15.032 11.434 -13.368 1.00 58.62 389 ILE A C 1
ATOM 2786 O O . ILE A 1 389 ? 15.458 10.399 -12.864 1.00 58.62 389 ILE A O 1
ATOM 2790 N N . CYS A 1 390 ? 15.228 12.621 -12.801 1.00 58.31 390 CYS A N 1
ATOM 2791 C CA . CYS A 1 390 ? 16.023 12.807 -11.595 1.00 58.31 390 CYS A CA 1
ATOM 2792 C C . CYS A 1 390 ? 15.332 12.164 -10.370 1.00 58.31 390 CYS A C 1
ATOM 2794 O O . CYS A 1 390 ? 14.222 12.585 -10.011 1.00 58.31 390 CYS A O 1
ATOM 2796 N N . PRO A 1 391 ? 15.994 11.252 -9.625 1.00 52.00 391 PRO A N 1
ATOM 2797 C CA . PRO A 1 391 ? 15.460 10.682 -8.378 1.00 52.00 391 PRO A CA 1
ATOM 2798 C C . PRO A 1 391 ? 15.064 11.755 -7.352 1.00 52.00 391 PRO A C 1
ATOM 2800 O O . PRO A 1 391 ? 14.162 11.552 -6.535 1.00 52.00 391 PRO A O 1
ATOM 2803 N N . ASN A 1 392 ? 15.703 12.924 -7.454 1.00 52.97 392 ASN A N 1
ATOM 2804 C CA . ASN A 1 392 ? 15.671 14.039 -6.513 1.00 52.97 392 ASN A CA 1
ATOM 2805 C C . ASN A 1 392 ? 14.704 15.180 -6.890 1.00 52.97 392 ASN A C 1
ATOM 2807 O O . ASN A 1 392 ? 14.506 16.089 -6.085 1.00 52.97 392 ASN A O 1
ATOM 2811 N N . GLY A 1 393 ? 14.081 15.138 -8.076 1.00 48.44 393 GLY A N 1
ATOM 2812 C CA . GLY A 1 393 ? 12.970 16.026 -8.453 1.00 48.44 393 GLY A CA 1
ATOM 2813 C C . GLY A 1 393 ? 13.267 17.530 -8.585 1.00 48.44 393 GLY A C 1
ATOM 2814 O O . GLY A 1 393 ? 12.318 18.310 -8.624 1.00 48.44 393 GLY A O 1
ATOM 2815 N N . THR A 1 394 ? 14.531 17.970 -8.645 1.00 46.88 394 THR A N 1
ATOM 2816 C CA . THR A 1 394 ? 14.895 19.389 -8.829 1.00 46.88 394 THR A CA 1
ATOM 2817 C C . THR A 1 394 ? 15.645 19.625 -10.144 1.00 46.88 394 THR A C 1
ATOM 2819 O O . THR A 1 394 ? 16.759 19.148 -10.326 1.00 46.88 394 THR A O 1
ATOM 2822 N N . GLU A 1 395 ? 15.065 20.428 -11.045 1.00 45.38 395 GLU A N 1
ATOM 2823 C CA . GLU A 1 395 ? 15.611 20.731 -12.388 1.00 45.38 395 GLU A CA 1
ATOM 2824 C C . GLU A 1 395 ? 17.005 21.395 -12.371 1.00 45.38 395 GLU A C 1
ATOM 2826 O O . GLU A 1 395 ? 17.757 21.305 -13.335 1.00 45.38 395 GLU A O 1
ATOM 2831 N N . VAL A 1 396 ? 17.379 22.062 -11.273 1.00 43.34 396 VAL A N 1
ATOM 2832 C CA . VAL A 1 396 ? 18.554 22.958 -11.213 1.00 43.34 396 VAL A CA 1
ATOM 2833 C C . VAL A 1 396 ? 19.883 22.209 -10.980 1.00 43.34 396 VAL A C 1
ATOM 2835 O O . VAL A 1 396 ? 20.951 22.797 -11.126 1.00 43.34 396 VAL A O 1
ATOM 2838 N N . ALA A 1 397 ? 19.844 20.912 -10.651 1.00 43.72 397 ALA A N 1
ATOM 2839 C CA . ALA A 1 397 ? 21.032 20.073 -10.439 1.00 43.72 397 ALA A CA 1
ATOM 2840 C C . ALA A 1 397 ? 20.909 18.681 -11.092 1.00 43.72 397 ALA A C 1
ATOM 2842 O O . ALA A 1 397 ? 21.473 17.707 -10.597 1.00 43.72 397 ALA A O 1
ATOM 2843 N N . CYS A 1 398 ? 20.149 18.574 -12.181 1.00 49.56 398 CYS A N 1
ATOM 2844 C CA . CYS A 1 398 ? 19.986 17.326 -12.916 1.00 49.56 398 CYS A CA 1
ATOM 2845 C C . CYS A 1 398 ? 21.216 17.056 -13.796 1.00 49.56 398 CYS A C 1
ATOM 2847 O O . CYS A 1 398 ? 21.338 17.580 -14.899 1.00 49.56 398 CYS A O 1
ATOM 2849 N N . GLN A 1 399 ? 22.138 16.238 -13.294 1.00 54.22 399 GLN A N 1
ATOM 2850 C CA . GLN A 1 399 ? 22.937 15.362 -14.146 1.00 54.22 399 GLN A CA 1
ATOM 2851 C C . GLN A 1 399 ? 22.229 14.014 -14.031 1.00 54.22 399 GLN A C 1
ATOM 2853 O O . GLN A 1 399 ? 22.195 13.469 -12.928 1.00 54.22 399 GLN A O 1
ATOM 2858 N N . GLY A 1 400 ? 21.532 13.562 -15.079 1.00 59.03 400 GLY A N 1
ATOM 2859 C CA . GLY A 1 400 ? 20.878 12.249 -15.065 1.00 59.03 400 GLY A CA 1
ATOM 2860 C C . GLY A 1 400 ? 21.872 11.149 -14.675 1.00 59.03 400 GLY A C 1
ATOM 2861 O O . GLY A 1 400 ? 23.086 11.366 -14.678 1.00 59.03 400 GLY A O 1
ATOM 2862 N N . GLN A 1 401 ? 21.371 9.993 -14.258 1.00 70.50 401 GLN A N 1
ATOM 2863 C CA . GLN A 1 401 ? 22.242 8.874 -13.907 1.00 70.50 401 GLN A CA 1
ATOM 2864 C C . GLN A 1 401 ? 22.360 7.958 -15.118 1.00 70.50 401 GLN A C 1
ATOM 2866 O O . GLN A 1 401 ? 21.337 7.499 -15.610 1.00 70.50 401 GLN A O 1
ATOM 2871 N N . ASP A 1 402 ? 23.589 7.689 -15.546 1.00 77.19 402 ASP A N 1
ATOM 2872 C CA . ASP A 1 402 ? 23.899 6.627 -16.503 1.00 77.19 402 ASP A CA 1
ATOM 2873 C C . ASP A 1 402 ? 23.608 5.274 -15.821 1.00 77.19 402 ASP A C 1
ATOM 2875 O O . ASP A 1 402 ? 24.347 4.815 -14.939 1.00 77.19 402 ASP A O 1
ATOM 2879 N N . LEU A 1 403 ? 22.441 4.701 -16.117 1.00 79.62 403 LEU A N 1
ATOM 2880 C CA . LEU A 1 403 ? 21.935 3.460 -15.534 1.00 79.62 403 LEU A CA 1
ATOM 2881 C C . LEU A 1 403 ? 22.297 2.244 -16.391 1.00 79.62 403 LEU A C 1
ATOM 2883 O O . LEU A 1 403 ? 22.329 1.131 -15.846 1.00 79.62 403 LEU A O 1
ATOM 2887 N N . ASN A 1 404 ? 22.537 2.426 -17.693 1.00 80.06 404 ASN A N 1
ATOM 2888 C CA . ASN A 1 404 ? 22.883 1.346 -18.621 1.00 80.06 404 ASN A CA 1
ATOM 2889 C C . ASN A 1 404 ? 24.403 1.173 -18.850 1.00 80.06 404 ASN A C 1
ATOM 2891 O O . ASN A 1 404 ? 24.850 0.074 -19.210 1.00 80.06 404 ASN A O 1
ATOM 2895 N N . GLY A 1 405 ? 25.196 2.187 -18.505 1.00 78.75 405 GLY A N 1
ATOM 2896 C CA . GLY A 1 405 ? 26.652 2.222 -18.566 1.00 78.75 405 GLY A CA 1
ATOM 2897 C C . GLY A 1 405 ? 27.218 2.626 -19.928 1.00 78.75 405 GLY A C 1
ATOM 2898 O O . GLY A 1 405 ? 28.353 2.231 -20.217 1.00 78.75 405 GLY A O 1
ATOM 2899 N N . ASP A 1 406 ? 26.454 3.321 -20.773 1.00 73.94 406 ASP A N 1
ATOM 2900 C CA . ASP A 1 406 ? 26.892 3.724 -22.117 1.00 73.94 406 ASP A CA 1
ATOM 2901 C C . ASP A 1 406 ? 27.433 5.160 -22.211 1.00 73.94 406 ASP A C 1
ATOM 2903 O O . ASP A 1 406 ? 27.999 5.545 -23.236 1.00 73.94 406 ASP A O 1
ATOM 2907 N N . GLY A 1 407 ? 27.387 5.911 -21.109 1.00 73.62 407 GLY A N 1
ATOM 2908 C CA . GLY A 1 407 ? 27.975 7.239 -20.998 1.00 73.62 407 GLY A CA 1
ATOM 2909 C C . GLY A 1 407 ? 27.043 8.395 -21.355 1.00 73.62 407 GLY A C 1
ATOM 2910 O O . GLY A 1 407 ? 27.496 9.546 -21.271 1.00 73.62 407 GLY A O 1
ATOM 2911 N N . ASP A 1 408 ? 25.778 8.133 -21.701 1.00 73.81 408 ASP A N 1
ATOM 2912 C CA . ASP A 1 408 ? 24.736 9.157 -21.753 1.00 73.81 408 ASP A CA 1
ATOM 2913 C C . ASP A 1 408 ? 23.744 9.062 -20.571 1.00 73.81 408 ASP A C 1
ATOM 2915 O O . ASP A 1 408 ? 24.025 8.428 -19.558 1.00 73.81 408 ASP A O 1
ATOM 2919 N N . THR A 1 409 ? 22.704 9.900 -20.575 1.00 76.12 409 THR A N 1
ATOM 2920 C CA . THR A 1 409 ? 21.746 10.015 -19.453 1.00 76.12 409 THR A CA 1
ATOM 2921 C C . THR A 1 409 ? 20.312 10.221 -19.947 1.00 76.12 409 THR A C 1
ATOM 2923 O O . THR A 1 409 ? 19.496 10.881 -19.291 1.00 76.12 409 THR A O 1
ATOM 2926 N N . THR A 1 410 ? 20.011 9.749 -21.155 1.00 72.19 410 THR A N 1
ATOM 2927 C CA . THR A 1 410 ? 18.753 10.027 -21.857 1.00 72.19 410 THR A CA 1
ATOM 2928 C C . THR A 1 410 ? 17.915 8.786 -22.124 1.00 72.19 410 THR A C 1
ATOM 2930 O O . THR A 1 410 ? 16.789 8.912 -22.621 1.00 72.19 410 THR A O 1
ATOM 2933 N N . ASP A 1 411 ? 18.397 7.610 -21.731 1.00 71.38 411 ASP A N 1
ATOM 2934 C CA . ASP A 1 411 ? 17.749 6.367 -22.093 1.00 71.38 411 ASP A CA 1
ATOM 2935 C C . ASP A 1 411 ? 16.566 5.998 -21.213 1.00 71.38 411 ASP A C 1
ATOM 2937 O O . ASP A 1 411 ? 16.368 6.437 -20.074 1.00 71.38 411 ASP A O 1
ATOM 2941 N N . HIS A 1 412 ? 15.762 5.100 -21.772 1.00 77.38 412 HIS A N 1
ATOM 2942 C CA . HIS A 1 412 ? 14.850 4.286 -20.998 1.00 77.38 412 HIS A CA 1
ATOM 2943 C C . HIS A 1 412 ? 15.528 2.961 -20.694 1.00 77.38 412 HIS A C 1
ATOM 2945 O O . HIS A 1 412 ? 15.896 2.228 -21.607 1.00 77.38 412 HIS A O 1
ATOM 2951 N N . VAL A 1 413 ? 15.658 2.646 -19.413 1.00 84.19 413 VAL A N 1
ATOM 2952 C CA . VAL A 1 413 ? 16.517 1.576 -18.927 1.00 84.19 413 VAL A CA 1
ATOM 2953 C C . VAL A 1 413 ? 15.703 0.554 -18.157 1.00 84.19 413 VAL A C 1
ATOM 2955 O O . VAL A 1 413 ? 15.069 0.864 -17.146 1.00 84.19 413 VAL A O 1
ATOM 2958 N N . VAL A 1 414 ? 15.736 -0.689 -18.631 1.00 88.81 414 VAL A N 1
ATOM 2959 C CA . VAL A 1 414 ? 15.223 -1.845 -17.899 1.00 88.81 414 VAL A CA 1
ATOM 2960 C C . VAL A 1 414 ? 16.172 -2.142 -16.749 1.00 88.81 414 VAL A C 1
ATOM 2962 O O . VAL A 1 414 ? 17.343 -2.432 -16.972 1.00 88.81 414 VAL A O 1
ATOM 2965 N N . THR A 1 415 ? 15.664 -2.133 -15.524 1.00 88.38 415 THR A N 1
ATOM 2966 C CA . THR A 1 415 ? 16.333 -2.696 -14.354 1.00 88.38 415 THR A CA 1
ATOM 2967 C C . THR A 1 415 ? 15.534 -3.872 -13.816 1.00 88.38 415 THR A C 1
ATOM 2969 O O . THR A 1 415 ? 14.311 -3.963 -13.960 1.00 88.38 415 THR A O 1
ATOM 2972 N N . VAL A 1 416 ? 16.247 -4.808 -13.201 1.00 87.44 416 VAL A N 1
ATOM 2973 C CA . VAL A 1 416 ? 15.680 -6.059 -12.706 1.00 87.44 416 VAL A CA 1
ATOM 2974 C C . VAL A 1 416 ? 15.965 -6.157 -11.220 1.00 87.44 416 VAL A C 1
ATOM 2976 O O . VAL A 1 416 ? 17.106 -6.005 -10.802 1.00 87.44 416 VAL A O 1
ATOM 2979 N N . ALA A 1 417 ? 14.946 -6.426 -10.411 1.00 83.50 417 ALA A N 1
ATOM 2980 C CA . ALA A 1 417 ? 15.099 -6.637 -8.979 1.00 83.50 417 ALA A CA 1
ATOM 2981 C C . ALA A 1 417 ? 14.479 -7.966 -8.547 1.00 83.50 417 ALA A C 1
ATOM 2983 O O . ALA A 1 417 ? 13.423 -8.378 -9.030 1.00 83.50 417 ALA A O 1
ATOM 2984 N N . ASP A 1 418 ? 15.132 -8.629 -7.598 1.00 78.94 418 ASP A N 1
ATOM 2985 C CA . ASP A 1 418 ? 14.574 -9.805 -6.935 1.00 78.94 418 ASP A CA 1
ATOM 2986 C C . ASP A 1 418 ? 13.382 -9.378 -6.057 1.00 78.94 418 ASP A C 1
ATOM 2988 O O . ASP A 1 418 ? 13.509 -8.484 -5.217 1.00 78.94 418 ASP A O 1
ATOM 2992 N N . ARG A 1 419 ? 12.205 -9.991 -6.249 1.00 76.19 419 ARG A N 1
ATOM 2993 C CA . ARG A 1 419 ? 10.961 -9.586 -5.559 1.00 76.19 419 ARG A CA 1
ATOM 2994 C C . ARG A 1 419 ? 11.002 -9.843 -4.055 1.00 76.19 419 ARG A C 1
ATOM 2996 O O . ARG A 1 419 ? 10.319 -9.149 -3.302 1.00 76.19 419 ARG A O 1
ATOM 3003 N N . THR A 1 420 ? 11.792 -10.822 -3.629 1.00 67.88 420 THR A N 1
ATOM 3004 C CA . THR A 1 420 ? 11.901 -11.257 -2.233 1.00 67.88 420 THR A CA 1
ATOM 3005 C C . THR A 1 420 ? 12.701 -10.223 -1.435 1.00 67.88 420 THR A C 1
ATOM 3007 O O . THR A 1 420 ? 12.207 -9.620 -0.486 1.00 67.88 420 THR A O 1
ATOM 3010 N N . THR A 1 421 ? 13.914 -9.929 -1.892 1.00 66.50 421 THR A N 1
ATOM 3011 C CA . THR A 1 421 ? 14.882 -9.028 -1.247 1.00 66.50 421 THR A CA 1
ATOM 3012 C C . THR A 1 421 ? 14.698 -7.554 -1.622 1.00 66.50 421 THR A C 1
ATOM 3014 O O . THR A 1 421 ? 15.144 -6.663 -0.893 1.00 66.50 421 THR A O 1
ATOM 3017 N N . GLY A 1 422 ? 14.088 -7.268 -2.775 1.00 68.50 422 GLY A N 1
ATOM 3018 C CA . GLY A 1 422 ? 14.036 -5.939 -3.387 1.00 68.50 422 GLY A CA 1
ATOM 3019 C C . GLY A 1 422 ? 15.395 -5.425 -3.883 1.00 68.50 422 GLY A C 1
ATOM 3020 O O . GLY A 1 422 ? 15.533 -4.222 -4.097 1.00 68.50 422 GLY A O 1
ATOM 3021 N N . LEU A 1 423 ? 16.408 -6.290 -4.008 1.00 75.38 423 LEU A N 1
ATOM 3022 C CA . LEU A 1 423 ? 17.741 -5.911 -4.482 1.00 75.38 423 LEU A CA 1
ATOM 3023 C C . LEU A 1 423 ? 17.784 -5.872 -6.012 1.00 75.38 423 LEU A C 1
ATOM 3025 O O . LEU A 1 423 ? 17.504 -6.881 -6.668 1.00 75.38 423 LEU A O 1
ATOM 3029 N N . ILE A 1 424 ? 18.196 -4.726 -6.561 1.00 80.81 424 ILE A N 1
ATOM 3030 C CA . ILE A 1 424 ? 18.468 -4.553 -7.993 1.00 80.81 424 ILE A CA 1
ATOM 3031 C C . ILE A 1 424 ? 19.667 -5.425 -8.385 1.00 80.81 424 ILE A C 1
ATOM 3033 O O . ILE A 1 424 ? 20.686 -5.456 -7.695 1.00 80.81 424 ILE A O 1
ATOM 3037 N N . GLN A 1 425 ? 19.522 -6.151 -9.488 1.00 86.75 425 GLN A N 1
ATOM 3038 C CA . GLN A 1 425 ? 20.544 -6.974 -10.113 1.00 86.75 425 GLN A CA 1
ATOM 3039 C C . GLN A 1 425 ? 21.092 -6.224 -11.321 1.00 86.75 425 GLN A C 1
ATOM 3041 O O . GLN A 1 425 ? 20.346 -5.954 -12.258 1.00 86.75 425 GLN A O 1
ATOM 3046 N N . GLY A 1 426 ? 22.389 -5.915 -11.309 1.00 86.12 426 GLY A N 1
ATOM 3047 C CA . GLY A 1 426 ? 23.032 -5.266 -12.447 1.00 86.12 426 GLY A CA 1
ATOM 3048 C C . GLY A 1 426 ? 22.970 -6.153 -13.689 1.00 86.12 426 GLY A C 1
ATOM 3049 O O . GLY A 1 426 ? 23.558 -7.242 -13.703 1.00 86.12 426 GLY A O 1
ATOM 3050 N N . ILE A 1 427 ? 22.266 -5.689 -14.721 1.00 88.12 427 ILE A N 1
ATOM 3051 C CA . ILE A 1 427 ? 22.197 -6.337 -16.042 1.00 88.12 427 ILE A CA 1
ATOM 3052 C C . ILE A 1 427 ? 22.943 -5.554 -17.131 1.00 88.12 427 ILE A C 1
ATOM 3054 O O . ILE A 1 427 ? 23.029 -6.040 -18.254 1.00 88.12 427 ILE A O 1
ATOM 3058 N N . GLY A 1 428 ? 23.488 -4.383 -16.794 1.00 83.25 428 GLY A N 1
ATOM 3059 C CA . GLY A 1 428 ? 24.089 -3.430 -17.721 1.00 83.25 428 GLY A CA 1
ATOM 3060 C C . GLY A 1 428 ? 25.508 -3.716 -18.174 1.00 83.25 428 GLY A C 1
ATOM 3061 O O . GLY A 1 428 ? 26.048 -4.818 -18.002 1.00 83.25 428 GLY A O 1
ATOM 3062 N N . VAL A 1 429 ? 26.111 -2.726 -18.838 1.00 79.38 429 VAL A N 1
ATOM 3063 C CA . VAL A 1 429 ? 27.476 -2.841 -19.359 1.00 79.38 429 VAL A CA 1
ATOM 3064 C C . VAL A 1 429 ? 28.438 -2.943 -18.175 1.00 79.38 429 VAL A C 1
ATOM 3066 O O . VAL A 1 429 ? 28.209 -2.396 -17.094 1.00 79.38 429 VAL A O 1
ATOM 3069 N N . VAL A 1 430 ? 29.501 -3.732 -18.334 1.00 79.19 430 VAL A N 1
ATOM 3070 C CA . VAL A 1 430 ? 30.540 -3.841 -17.307 1.00 79.19 430 VAL A CA 1
ATOM 3071 C C . VAL A 1 430 ? 31.519 -2.689 -17.499 1.00 79.19 430 VAL A C 1
ATOM 3073 O O . VAL A 1 430 ? 32.350 -2.726 -18.404 1.00 79.19 430 VAL A O 1
ATOM 3076 N N . GLY A 1 431 ? 31.411 -1.682 -16.637 1.00 69.69 431 GLY A N 1
ATOM 3077 C CA . GLY A 1 431 ? 32.308 -0.534 -16.583 1.00 69.69 431 GLY A CA 1
ATOM 3078 C C . GLY A 1 431 ? 33.397 -0.675 -15.516 1.00 69.69 431 GLY A C 1
ATOM 3079 O O . GLY A 1 431 ? 33.531 -1.698 -14.837 1.00 69.69 431 GLY A O 1
ATOM 3080 N N . ALA A 1 432 ? 34.182 0.391 -15.342 1.00 65.75 432 ALA A N 1
ATOM 3081 C CA . ALA A 1 432 ? 35.262 0.447 -14.353 1.00 65.75 432 ALA A CA 1
ATOM 3082 C C . ALA A 1 432 ? 34.760 0.390 -12.895 1.00 65.75 432 ALA A C 1
ATOM 3084 O O . ALA A 1 432 ? 35.484 -0.083 -12.018 1.00 65.75 432 ALA A O 1
ATOM 3085 N N . GLU A 1 433 ? 33.529 0.842 -12.642 1.00 65.19 433 GLU A N 1
ATOM 3086 C CA . GLU A 1 433 ? 32.904 0.882 -11.310 1.00 65.19 433 GLU A CA 1
ATOM 3087 C C . GLU A 1 433 ? 32.065 -0.368 -10.989 1.00 65.19 433 GLU A C 1
ATOM 3089 O O . GLU A 1 433 ? 31.540 -0.506 -9.886 1.00 65.19 433 GLU A O 1
ATOM 3094 N N . GLY A 1 434 ? 31.975 -1.314 -11.927 1.00 74.69 434 GLY A N 1
ATOM 3095 C CA . GLY A 1 434 ? 31.154 -2.512 -11.809 1.00 74.69 434 GLY A CA 1
ATOM 3096 C C . GLY A 1 434 ? 30.182 -2.656 -12.974 1.00 74.69 434 GLY A C 1
ATOM 3097 O O . GLY A 1 434 ? 30.307 -1.999 -14.004 1.00 74.69 434 GLY A O 1
ATOM 3098 N N . ARG A 1 435 ? 29.225 -3.572 -12.825 1.00 83.50 435 ARG A N 1
ATOM 3099 C CA . ARG A 1 435 ? 28.163 -3.760 -13.813 1.00 83.50 435 ARG A CA 1
ATOM 3100 C C . ARG A 1 435 ? 27.060 -2.730 -13.573 1.00 83.50 435 ARG A C 1
ATOM 3102 O O . ARG A 1 435 ? 26.565 -2.658 -12.450 1.00 83.50 435 ARG A O 1
ATOM 3109 N N . ALA A 1 436 ? 26.684 -1.989 -14.613 1.00 84.81 436 ALA A N 1
ATOM 3110 C CA . ALA A 1 436 ? 25.600 -1.016 -14.551 1.00 84.81 436 ALA A CA 1
ATOM 3111 C C . ALA A 1 436 ? 24.254 -1.678 -14.186 1.00 84.81 436 ALA A C 1
ATOM 3113 O O . ALA A 1 436 ? 24.062 -2.891 -14.356 1.00 84.81 436 ALA A O 1
ATOM 3114 N N . GLU A 1 437 ? 23.334 -0.894 -13.619 1.00 86.44 437 GLU A N 1
ATOM 3115 C CA . GLU A 1 437 ? 22.088 -1.406 -13.036 1.00 86.44 437 GLU A CA 1
ATOM 3116 C C . GLU A 1 437 ? 21.157 -2.025 -14.082 1.00 86.44 437 GLU A C 1
ATOM 3118 O O . GLU A 1 437 ? 20.486 -3.020 -13.794 1.00 86.44 437 GLU A O 1
ATOM 3123 N N . GLY A 1 438 ? 21.120 -1.458 -15.286 1.00 88.38 438 GLY A N 1
ATOM 3124 C CA . GLY A 1 438 ? 20.134 -1.797 -16.299 1.00 88.38 438 GLY A CA 1
ATOM 3125 C C . GLY A 1 438 ? 20.670 -1.843 -17.723 1.00 88.38 438 GLY A C 1
ATOM 3126 O O . GLY A 1 438 ? 21.862 -1.724 -17.953 1.00 88.38 438 GLY A O 1
ATOM 3127 N N . ARG A 1 439 ? 19.777 -2.064 -18.682 1.00 89.81 439 ARG A N 1
ATOM 3128 C CA . ARG A 1 439 ? 20.043 -2.067 -20.131 1.00 89.81 439 ARG A CA 1
ATOM 3129 C C . ARG A 1 439 ? 19.021 -1.182 -20.829 1.00 89.81 439 ARG A C 1
ATOM 3131 O O . ARG A 1 439 ? 17.889 -1.097 -20.344 1.00 89.81 439 ARG A O 1
ATOM 3138 N N . ALA A 1 440 ? 19.375 -0.568 -21.951 1.00 87.75 440 ALA A N 1
ATOM 3139 C CA . ALA A 1 440 ? 18.424 0.254 -22.685 1.00 87.75 440 ALA A CA 1
ATOM 3140 C C . ALA A 1 440 ? 17.248 -0.583 -23.217 1.00 87.75 440 ALA A C 1
ATOM 3142 O O . ALA A 1 440 ? 17.361 -1.784 -23.481 1.00 87.75 440 ALA A O 1
ATOM 3143 N N . VAL A 1 441 ? 16.082 0.048 -23.376 1.00 88.38 441 VAL A N 1
ATOM 3144 C CA . VAL A 1 441 ? 14.882 -0.604 -23.908 1.00 88.38 441 VAL A CA 1
ATOM 3145 C C . VAL A 1 441 ? 14.165 0.241 -24.946 1.00 88.38 441 VAL A C 1
ATOM 3147 O O . VAL A 1 441 ? 13.951 1.445 -24.801 1.00 88.38 441 VAL A O 1
ATOM 3150 N N . ALA A 1 442 ? 13.714 -0.429 -26.000 1.00 85.75 442 ALA A N 1
ATOM 3151 C CA . ALA A 1 442 ? 12.935 0.176 -27.056 1.00 85.75 442 ALA A CA 1
ATOM 3152 C C . ALA A 1 442 ? 11.553 0.581 -26.533 1.00 85.75 442 ALA A C 1
ATOM 3154 O O . ALA A 1 442 ? 10.822 -0.231 -25.955 1.00 85.75 442 ALA A O 1
ATOM 3155 N N . ARG A 1 443 ? 11.156 1.829 -26.802 1.00 77.62 443 ARG A N 1
ATOM 3156 C CA . ARG A 1 443 ? 9.775 2.286 -26.619 1.00 77.62 443 ARG A CA 1
ATOM 3157 C C . ARG A 1 443 ? 9.013 2.278 -27.936 1.00 77.62 443 ARG A C 1
ATOM 3159 O O . ARG A 1 443 ? 9.399 2.918 -28.913 1.00 77.62 443 ARG A O 1
ATOM 3166 N N . ILE A 1 444 ? 7.879 1.592 -27.933 1.00 77.25 444 ILE A N 1
ATOM 3167 C CA . ILE A 1 444 ? 6.992 1.460 -29.082 1.00 77.25 444 ILE A CA 1
ATOM 3168 C C . ILE A 1 444 ? 5.975 2.583 -29.048 1.00 77.25 444 ILE A C 1
ATOM 3170 O O . ILE A 1 444 ? 5.115 2.629 -28.170 1.00 77.25 444 ILE A O 1
ATOM 3174 N N . ARG A 1 445 ? 6.048 3.477 -30.033 1.00 65.00 445 ARG A N 1
ATOM 3175 C CA . ARG A 1 445 ? 5.084 4.566 -30.188 1.00 65.00 445 ARG A CA 1
ATOM 3176 C C . ARG A 1 445 ? 3.884 4.075 -30.994 1.00 65.00 445 ARG A C 1
ATOM 3178 O O . ARG A 1 445 ? 3.988 3.836 -32.193 1.00 65.00 445 ARG A O 1
ATOM 3185 N N . GLN A 1 446 ? 2.735 3.963 -30.340 1.00 61.41 446 GLN A N 1
ATOM 3186 C CA . GLN A 1 446 ? 1.433 3.758 -30.970 1.00 61.41 446 GLN A CA 1
ATOM 3187 C C . GLN A 1 446 ? 0.523 4.925 -30.585 1.00 61.41 446 GLN A C 1
ATOM 3189 O O . GLN A 1 446 ? -0.199 4.814 -29.593 1.00 61.41 446 GLN A O 1
ATOM 3194 N N . PRO A 1 447 ? 0.562 6.052 -31.321 1.00 45.34 447 PRO A N 1
ATOM 3195 C CA . PRO A 1 447 ? -0.162 7.261 -30.943 1.00 45.34 447 PRO A CA 1
ATOM 3196 C C . PRO A 1 447 ? -1.624 6.970 -30.551 1.00 45.34 447 PRO A C 1
ATOM 3198 O O . PRO A 1 447 ? -2.324 6.294 -31.309 1.00 45.34 447 PRO A O 1
ATOM 3201 N N . PRO A 1 448 ? -2.099 7.454 -29.385 1.00 45.75 448 PRO A N 1
ATOM 3202 C CA . PRO A 1 448 ? -1.456 8.414 -28.474 1.00 45.75 448 PRO A CA 1
ATOM 3203 C C . PRO A 1 448 ? -0.527 7.801 -27.402 1.00 45.75 448 PRO A C 1
ATOM 3205 O O . PRO A 1 448 ? -0.038 8.529 -26.544 1.00 45.75 448 PRO A O 1
ATOM 3208 N N . PHE A 1 449 ? -0.296 6.489 -27.414 1.00 54.75 449 PHE A N 1
ATOM 3209 C CA . PHE A 1 449 ? 0.430 5.758 -26.377 1.00 54.75 449 PHE A CA 1
ATOM 3210 C C . PHE A 1 449 ? 1.885 5.458 -26.762 1.00 54.75 449 PHE A C 1
ATOM 3212 O O . PHE A 1 449 ? 2.253 5.378 -27.935 1.00 54.75 449 PHE A O 1
ATOM 3219 N N . SER A 1 450 ? 2.712 5.252 -25.744 1.00 64.81 450 SER A N 1
ATOM 3220 C CA . SER A 1 450 ? 4.053 4.688 -25.854 1.00 64.81 450 SER A CA 1
ATOM 3221 C C . SER A 1 450 ? 4.188 3.621 -24.776 1.00 64.81 450 SER A C 1
ATOM 3223 O O . SER A 1 450 ? 3.625 3.793 -23.698 1.00 64.81 450 SER A O 1
ATOM 3225 N N . PHE A 1 451 ? 4.867 2.516 -25.063 1.00 73.69 451 PHE A N 1
ATOM 3226 C CA . PHE A 1 451 ? 5.119 1.468 -24.073 1.00 73.69 451 PHE A CA 1
ATOM 3227 C C . PHE A 1 451 ? 6.472 0.803 -24.322 1.00 73.69 451 PHE A C 1
ATOM 3229 O O . PHE A 1 451 ? 6.892 0.685 -25.477 1.00 73.69 451 PHE A O 1
ATOM 3236 N N . PRO A 1 452 ? 7.170 0.357 -23.271 1.00 84.12 452 PRO A N 1
ATOM 3237 C CA . PRO A 1 452 ? 8.425 -0.359 -23.428 1.00 84.12 452 PRO A CA 1
ATOM 3238 C C . PRO A 1 452 ? 8.209 -1.773 -23.975 1.00 84.12 452 PRO A C 1
ATOM 3240 O O . PRO A 1 452 ? 7.235 -2.456 -23.649 1.00 84.12 452 PRO A O 1
ATOM 3243 N N . ALA A 1 453 ? 9.145 -2.234 -24.799 1.00 88.88 453 ALA A N 1
ATOM 3244 C CA . ALA A 1 453 ? 9.182 -3.598 -25.304 1.00 88.88 453 ALA A CA 1
ATOM 3245 C C . ALA A 1 453 ? 9.809 -4.536 -24.260 1.00 88.88 453 ALA A C 1
ATOM 3247 O O . ALA A 1 453 ? 10.954 -4.959 -24.405 1.00 88.88 453 ALA A O 1
ATOM 3248 N N . VAL A 1 454 ? 9.049 -4.858 -23.209 1.00 92.38 454 VAL A N 1
ATOM 3249 C CA . VAL A 1 454 ? 9.456 -5.740 -22.102 1.00 92.38 454 VAL A CA 1
ATOM 3250 C C . VAL A 1 454 ? 8.360 -6.759 -21.770 1.00 92.38 454 VAL A C 1
ATOM 3252 O O . VAL A 1 454 ? 7.167 -6.464 -21.858 1.00 92.38 454 VAL A O 1
ATOM 3255 N N . ALA A 1 455 ? 8.760 -7.970 -21.389 1.00 91.38 455 ALA A N 1
ATOM 3256 C CA . ALA A 1 455 ? 7.885 -9.036 -20.917 1.00 91.38 455 ALA A CA 1
ATOM 3257 C C . ALA A 1 455 ? 8.606 -9.891 -19.863 1.00 91.38 455 ALA A C 1
ATOM 3259 O O . ALA A 1 455 ? 9.809 -10.122 -19.962 1.00 91.38 455 ALA A O 1
ATOM 3260 N N . ALA A 1 456 ? 7.876 -10.392 -18.866 1.00 91.88 456 ALA A N 1
ATOM 3261 C CA . ALA A 1 456 ? 8.441 -11.252 -17.830 1.00 91.88 456 ALA A CA 1
ATOM 3262 C C . ALA A 1 456 ? 7.440 -12.322 -17.373 1.00 91.88 456 ALA A C 1
ATOM 3264 O O . ALA A 1 456 ? 6.234 -12.079 -17.344 1.00 91.88 456 ALA A O 1
ATOM 3265 N N . GLU A 1 457 ? 7.951 -13.495 -17.003 1.00 91.12 457 GLU A N 1
ATOM 3266 C CA . GLU A 1 457 ? 7.201 -14.584 -16.366 1.00 91.12 457 GLU A CA 1
ATOM 3267 C C . GLU A 1 457 ? 8.132 -15.307 -15.390 1.00 91.12 457 GLU A C 1
ATOM 3269 O O . GLU A 1 457 ? 9.238 -15.693 -15.762 1.00 91.12 457 GLU A O 1
ATOM 3274 N N . GLY A 1 458 ? 7.694 -15.495 -14.141 1.00 86.62 458 GLY A N 1
ATOM 3275 C CA . GLY A 1 458 ? 8.535 -16.117 -13.119 1.00 86.62 458 GLY A CA 1
ATOM 3276 C C . GLY A 1 458 ? 9.874 -15.390 -12.973 1.00 86.62 458 GLY A C 1
ATOM 3277 O O . GLY A 1 458 ? 9.903 -14.174 -12.782 1.00 86.62 458 GLY A O 1
ATOM 3278 N N . ASP A 1 459 ? 10.977 -16.126 -13.058 1.00 88.75 459 ASP A N 1
ATOM 3279 C CA . ASP A 1 459 ? 12.344 -15.610 -12.945 1.00 88.75 459 ASP A CA 1
ATOM 3280 C C . ASP A 1 459 ? 12.925 -15.117 -14.284 1.00 88.75 459 ASP A C 1
ATOM 3282 O O . ASP A 1 459 ? 14.079 -14.688 -14.331 1.00 88.75 459 ASP A O 1
ATOM 3286 N N . MET A 1 460 ? 12.151 -15.174 -15.371 1.00 93.25 460 MET A N 1
ATOM 3287 C CA . MET A 1 460 ? 12.590 -14.846 -16.723 1.00 93.25 460 MET A CA 1
ATOM 3288 C C . MET A 1 460 ? 12.114 -13.453 -17.139 1.00 93.25 460 MET A C 1
ATOM 3290 O O . MET A 1 460 ? 10.927 -13.132 -17.057 1.00 93.25 460 MET A O 1
ATOM 3294 N N . VAL A 1 461 ? 13.039 -12.648 -17.656 1.00 94.38 461 VAL A N 1
ATOM 3295 C CA . VAL A 1 461 ? 12.789 -11.305 -18.189 1.00 94.38 461 VAL A CA 1
ATOM 3296 C C . VAL A 1 461 ? 13.308 -11.248 -19.616 1.00 94.38 461 VAL A C 1
ATOM 3298 O O . VAL A 1 461 ? 14.437 -11.650 -19.884 1.00 94.38 461 VAL A O 1
ATOM 3301 N N . ALA A 1 462 ? 12.498 -10.740 -20.534 1.00 94.69 462 ALA A N 1
ATOM 3302 C CA . ALA A 1 462 ? 12.890 -10.494 -21.910 1.00 94.69 462 ALA A CA 1
ATOM 3303 C C . ALA A 1 462 ? 12.522 -9.066 -22.311 1.00 94.69 462 ALA A C 1
ATOM 3305 O O . ALA A 1 462 ? 11.440 -8.580 -21.979 1.00 94.69 462 ALA A O 1
ATOM 3306 N N . PHE A 1 463 ? 13.396 -8.398 -23.052 1.00 94.00 463 PHE A N 1
ATOM 3307 C CA . PHE A 1 463 ? 13.133 -7.068 -23.594 1.00 94.00 463 PHE A CA 1
ATOM 3308 C C . PHE A 1 463 ? 13.893 -6.846 -24.899 1.00 94.00 463 PHE A C 1
ATOM 3310 O O . PHE A 1 463 ? 14.747 -7.651 -25.275 1.00 94.00 463 PHE A O 1
ATOM 3317 N N . LEU A 1 464 ? 13.535 -5.777 -25.610 1.00 90.88 464 LEU A N 1
ATOM 3318 C CA . LEU A 1 464 ? 14.210 -5.374 -26.840 1.00 90.88 464 LEU A CA 1
ATOM 3319 C C . LEU A 1 464 ? 15.077 -4.147 -26.578 1.00 90.88 464 LEU A C 1
ATOM 3321 O O . LEU A 1 464 ? 14.551 -3.098 -26.215 1.00 90.88 464 LEU A O 1
ATOM 3325 N N . GLU A 1 465 ? 16.379 -4.283 -26.783 1.00 89.31 465 GLU A N 1
ATOM 3326 C CA . GLU A 1 465 ? 17.381 -3.231 -26.622 1.00 89.31 465 GLU A CA 1
ATOM 3327 C C . GLU A 1 465 ? 17.720 -2.621 -27.991 1.00 89.31 465 GLU A C 1
ATOM 3329 O O . GLU A 1 465 ? 18.089 -3.367 -28.897 1.00 89.31 465 GLU A O 1
ATOM 3334 N N . PRO A 1 466 ? 17.547 -1.308 -28.202 1.00 85.12 466 PRO A N 1
ATOM 3335 C CA . PRO A 1 466 ? 17.880 -0.666 -29.467 1.00 85.12 466 PRO A CA 1
ATOM 3336 C C . PRO A 1 466 ? 19.364 -0.273 -29.510 1.00 85.12 466 PRO A C 1
ATOM 3338 O O . PRO A 1 466 ? 19.844 0.390 -28.599 1.00 85.12 466 PRO A O 1
ATOM 3341 N N . GLU A 1 467 ? 20.062 -0.598 -30.599 1.00 78.62 467 GLU A N 1
ATOM 3342 C CA . GLU A 1 467 ? 21.464 -0.200 -30.837 1.00 78.62 467 GLU A CA 1
ATOM 3343 C C . GLU A 1 467 ? 21.735 1.321 -30.749 1.00 78.62 467 GLU A C 1
ATOM 3345 O O . GLU A 1 467 ? 22.777 1.698 -30.209 1.00 78.62 467 GLU A O 1
ATOM 3350 N N . PRO A 1 468 ? 20.832 2.232 -31.189 1.00 72.38 468 PRO A N 1
ATOM 3351 C CA . PRO A 1 468 ? 21.036 3.667 -30.983 1.00 72.38 468 PRO A CA 1
ATOM 3352 C C . PRO A 1 468 ? 21.179 4.067 -29.512 1.00 72.38 468 PRO A C 1
ATOM 3354 O O . PRO A 1 468 ? 21.886 5.024 -29.223 1.00 72.38 468 PRO A O 1
ATOM 3357 N N . ALA A 1 469 ? 20.515 3.341 -28.609 1.00 71.12 469 ALA A N 1
ATOM 3358 C CA . ALA A 1 469 ? 20.505 3.582 -27.165 1.00 71.12 469 ALA A CA 1
ATOM 3359 C C . ALA A 1 469 ? 21.642 2.833 -26.447 1.00 71.12 469 ALA A C 1
ATOM 3361 O O . ALA A 1 469 ? 21.486 2.392 -25.318 1.00 71.12 469 ALA A O 1
ATOM 3362 N N . GLN A 1 470 ? 22.723 2.546 -27.174 1.00 71.62 470 GLN A N 1
ATOM 3363 C CA . GLN A 1 470 ? 23.978 1.980 -26.678 1.00 71.62 470 GLN A CA 1
ATOM 3364 C C . GLN A 1 470 ? 25.144 2.788 -27.282 1.00 71.62 470 GLN A C 1
ATOM 3366 O O . GLN A 1 470 ? 26.077 2.225 -27.856 1.00 71.62 470 GLN A O 1
ATOM 3371 N N . ASP A 1 471 ? 25.042 4.122 -27.264 1.00 68.69 471 ASP A N 1
ATOM 3372 C CA . ASP A 1 471 ? 25.961 5.063 -27.938 1.00 68.69 471 ASP A CA 1
ATOM 3373 C C . ASP A 1 471 ? 26.141 4.799 -29.454 1.00 68.69 471 ASP A C 1
ATOM 3375 O O . ASP A 1 471 ? 27.213 4.979 -30.035 1.00 68.69 471 ASP A O 1
ATOM 3379 N N . ASN A 1 472 ? 25.078 4.356 -30.138 1.00 68.75 472 ASN A N 1
ATOM 3380 C CA . ASN A 1 472 ? 25.117 3.969 -31.557 1.00 68.75 472 ASN A CA 1
ATOM 3381 C C . ASN A 1 472 ? 26.193 2.907 -31.867 1.00 68.75 472 ASN A C 1
ATOM 3383 O O . ASN A 1 472 ? 26.901 3.003 -32.875 1.00 68.75 472 ASN A O 1
ATOM 3387 N N . GLN A 1 473 ? 26.345 1.904 -31.005 1.00 72.44 473 GLN A N 1
ATOM 3388 C CA . GLN A 1 473 ? 27.232 0.773 -31.268 1.00 72.44 473 GLN A CA 1
ATOM 3389 C C . GLN A 1 473 ? 26.553 -0.273 -32.165 1.00 72.44 473 GLN A C 1
ATOM 3391 O O . GLN A 1 473 ? 25.418 -0.681 -31.933 1.00 72.44 473 GLN A O 1
ATOM 3396 N N . ASP A 1 474 ? 27.273 -0.723 -33.198 1.00 71.12 474 ASP A N 1
ATOM 3397 C CA . ASP A 1 474 ? 26.869 -1.819 -34.099 1.00 71.12 474 ASP A CA 1
ATOM 3398 C C . ASP A 1 474 ? 27.115 -3.174 -33.417 1.00 71.12 474 ASP A C 1
ATOM 3400 O O . ASP A 1 474 ? 28.040 -3.921 -33.751 1.00 71.12 474 ASP A O 1
ATOM 3404 N N . GLU A 1 475 ? 26.306 -3.469 -32.404 1.00 74.88 475 GLU A N 1
ATOM 3405 C CA . GLU A 1 475 ? 26.376 -4.704 -31.618 1.00 74.88 475 GLU A CA 1
ATOM 3406 C C . GLU A 1 475 ? 26.133 -5.944 -32.490 1.00 74.88 475 GLU A C 1
ATOM 3408 O O . GLU A 1 475 ? 26.740 -7.005 -32.297 1.00 74.88 475 GLU A O 1
ATOM 3413 N N . THR A 1 476 ? 25.290 -5.826 -33.517 1.00 70.62 476 THR A N 1
ATOM 3414 C CA . THR A 1 476 ? 25.019 -6.916 -34.462 1.00 70.62 476 THR A CA 1
ATOM 3415 C C . THR A 1 476 ? 26.103 -7.106 -35.531 1.00 70.62 476 THR A C 1
ATOM 3417 O O . THR A 1 476 ? 26.055 -8.096 -36.269 1.00 70.62 476 THR A O 1
ATOM 3420 N N . HIS A 1 477 ? 27.125 -6.240 -35.566 1.00 70.75 477 HIS A N 1
ATOM 3421 C CA . HIS A 1 477 ? 28.264 -6.260 -36.494 1.00 70.75 477 HIS A CA 1
ATOM 3422 C C . HIS A 1 477 ? 27.850 -6.291 -37.974 1.00 70.75 477 HIS A C 1
ATOM 3424 O O . HIS A 1 477 ? 28.505 -6.920 -38.821 1.00 70.75 477 HIS A O 1
ATOM 3430 N N . ASN A 1 478 ? 26.727 -5.653 -38.292 1.00 65.56 478 ASN A N 1
ATOM 3431 C CA . ASN A 1 478 ? 26.123 -5.685 -39.617 1.00 65.56 478 ASN A CA 1
ATOM 3432 C C . ASN A 1 478 ? 26.440 -4.418 -40.449 1.00 65.56 478 ASN A C 1
ATOM 3434 O O . ASN A 1 478 ? 26.151 -4.372 -41.654 1.00 65.56 478 ASN A O 1
ATOM 3438 N N . GLY A 1 479 ? 27.107 -3.437 -39.832 1.00 63.00 479 GLY A N 1
ATOM 3439 C CA . GLY A 1 479 ? 27.468 -2.133 -40.377 1.00 63.00 479 GLY A CA 1
ATOM 3440 C C . GLY A 1 479 ? 26.428 -1.034 -40.135 1.00 63.00 479 GLY A C 1
ATOM 3441 O O . GLY A 1 479 ? 26.500 -0.007 -40.818 1.00 63.00 479 GLY A O 1
ATOM 3442 N N . GLN A 1 480 ? 25.453 -1.250 -39.248 1.00 66.31 480 GLN A N 1
ATOM 3443 C CA . GLN A 1 480 ? 24.350 -0.338 -38.916 1.00 66.31 480 GLN A CA 1
ATOM 3444 C C . GLN A 1 480 ? 24.165 -0.256 -37.397 1.00 66.31 480 GLN A C 1
ATOM 3446 O O . GLN A 1 480 ? 24.870 -0.917 -36.651 1.00 66.31 480 GLN A O 1
ATOM 3451 N N . VAL A 1 481 ? 23.319 0.675 -36.957 1.00 67.50 481 VAL A N 1
ATOM 3452 C CA . VAL A 1 481 ? 23.150 1.034 -35.540 1.00 67.50 481 VAL A CA 1
ATOM 3453 C C . VAL A 1 481 ? 21.677 1.280 -35.229 1.00 67.50 481 VAL A C 1
ATOM 3455 O O . VAL A 1 481 ? 21.358 2.161 -34.442 1.00 67.50 481 VAL A O 1
ATOM 3458 N N . PHE A 1 482 ? 20.753 0.622 -35.935 1.00 70.75 482 PHE A N 1
ATOM 3459 C CA . PHE A 1 482 ? 19.309 0.907 -35.863 1.00 70.75 482 PHE A CA 1
ATOM 3460 C C . PHE A 1 482 ? 18.486 -0.304 -35.425 1.00 70.75 482 PHE A C 1
ATOM 3462 O O . PHE A 1 482 ? 17.252 -0.237 -35.375 1.00 70.75 482 PHE A O 1
ATOM 3469 N N . GLU A 1 483 ? 19.143 -1.420 -35.148 1.00 75.38 483 GLU A N 1
ATOM 3470 C CA . GLU A 1 483 ? 18.500 -2.686 -34.903 1.00 75.38 483 GLU A CA 1
ATOM 3471 C C . GLU A 1 483 ? 18.046 -2.785 -33.447 1.00 75.38 483 GLU A C 1
ATOM 3473 O O . GLU A 1 483 ? 18.632 -2.224 -32.523 1.00 75.38 483 GLU A O 1
ATOM 3478 N N . THR A 1 484 ? 16.961 -3.525 -33.235 1.00 83.81 484 THR A N 1
ATOM 3479 C CA . THR A 1 484 ? 16.523 -3.927 -31.901 1.00 83.81 484 THR A CA 1
ATOM 3480 C C . THR A 1 484 ? 16.962 -5.355 -31.628 1.00 83.81 484 THR A C 1
ATOM 3482 O O . THR A 1 484 ? 16.657 -6.273 -32.394 1.00 83.81 484 THR A O 1
ATOM 3485 N N . ILE A 1 485 ? 17.665 -5.547 -30.521 1.00 86.88 485 ILE A N 1
ATOM 3486 C CA . ILE A 1 485 ? 18.265 -6.801 -30.085 1.00 86.88 485 ILE A CA 1
ATOM 3487 C C . ILE A 1 485 ? 17.392 -7.403 -28.992 1.00 86.88 485 ILE A C 1
ATOM 3489 O O . ILE A 1 485 ? 17.011 -6.737 -28.033 1.00 86.88 485 ILE A O 1
ATOM 3493 N N . LEU A 1 486 ? 17.070 -8.686 -29.117 1.00 91.06 486 LEU A N 1
ATOM 3494 C CA . LEU A 1 486 ? 16.432 -9.427 -28.046 1.00 91.06 486 LEU A CA 1
ATOM 3495 C C . LEU A 1 486 ? 17.447 -9.703 -26.938 1.00 91.06 486 LEU A C 1
ATOM 3497 O O . LEU A 1 486 ? 18.439 -10.402 -27.155 1.00 91.06 486 LEU A O 1
ATOM 3501 N N . ARG A 1 487 ? 17.120 -9.246 -25.732 1.00 92.19 487 ARG A N 1
ATOM 3502 C CA . ARG A 1 487 ? 17.824 -9.583 -24.500 1.00 92.19 487 ARG A CA 1
ATOM 3503 C C . ARG A 1 487 ? 16.944 -10.442 -23.618 1.00 92.19 487 ARG A C 1
ATOM 3505 O O . ARG A 1 487 ? 15.761 -10.153 -23.436 1.00 92.19 487 ARG A O 1
ATOM 3512 N N . VAL A 1 488 ? 17.519 -11.506 -23.069 1.00 94.62 488 VAL A N 1
ATOM 3513 C CA . VAL A 1 488 ? 16.810 -12.416 -22.171 1.00 94.62 488 VAL A CA 1
ATOM 3514 C C . VAL A 1 488 ? 17.672 -12.700 -20.959 1.00 94.62 488 VAL A C 1
ATOM 3516 O O . VAL A 1 488 ? 18.785 -13.201 -21.085 1.00 94.62 488 VAL A O 1
ATOM 3519 N N . PHE A 1 489 ? 17.126 -12.436 -19.783 1.00 93.50 489 PHE A N 1
ATOM 3520 C CA . PHE A 1 489 ? 17.768 -12.659 -18.500 1.00 93.50 489 PHE A CA 1
ATOM 3521 C C . PHE A 1 489 ? 16.941 -13.618 -17.651 1.00 93.50 489 PHE A C 1
ATOM 3523 O O . PHE A 1 489 ? 15.713 -13.666 -17.743 1.00 93.50 489 PHE A O 1
ATOM 3530 N N . ARG A 1 490 ? 17.626 -14.375 -16.798 1.00 92.94 490 ARG A N 1
ATOM 3531 C CA . ARG A 1 490 ? 17.016 -15.216 -15.773 1.00 92.94 490 ARG A CA 1
ATOM 3532 C C . ARG A 1 490 ? 17.618 -14.894 -14.416 1.00 92.94 490 ARG A C 1
ATOM 3534 O O . ARG A 1 490 ? 18.842 -14.908 -14.266 1.00 92.94 490 ARG A O 1
ATOM 3541 N N . LEU A 1 491 ? 16.770 -14.611 -13.433 1.00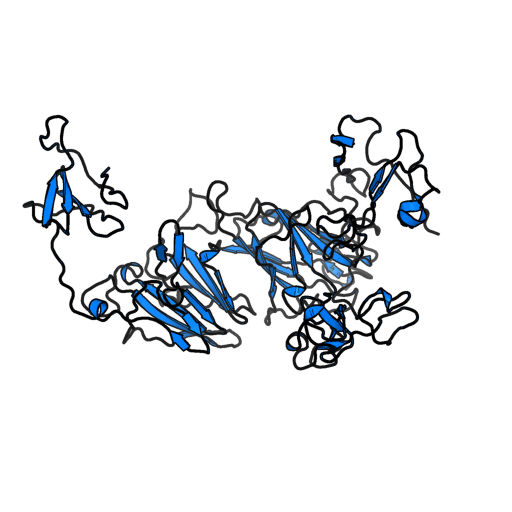 88.06 491 LEU A N 1
ATOM 3542 C CA . LEU A 1 491 ? 17.201 -14.481 -12.047 1.00 88.06 491 LEU A CA 1
ATOM 3543 C C . LEU A 1 491 ? 17.480 -15.870 -11.485 1.00 88.06 491 LEU A C 1
ATOM 3545 O O . LEU A 1 491 ? 16.696 -16.798 -11.644 1.00 88.06 491 LEU A O 1
ATOM 3549 N N . VAL A 1 492 ? 18.602 -16.003 -10.794 1.00 85.69 492 VAL A N 1
ATOM 3550 C CA . VAL A 1 492 ? 18.968 -17.224 -10.088 1.00 85.69 492 VAL A CA 1
ATOM 3551 C C . VAL A 1 492 ? 18.856 -16.943 -8.600 1.00 85.69 492 VAL A C 1
ATOM 3553 O O . VAL A 1 492 ? 19.601 -16.124 -8.050 1.00 85.69 492 VAL A O 1
ATOM 3556 N N . ALA A 1 493 ? 17.915 -17.633 -7.954 1.00 69.81 493 ALA A N 1
ATOM 3557 C CA . ALA A 1 493 ? 17.734 -17.565 -6.512 1.00 69.81 493 ALA A CA 1
ATOM 3558 C C . ALA A 1 493 ? 19.029 -17.989 -5.795 1.00 69.81 493 ALA A C 1
ATOM 3560 O O . ALA A 1 493 ? 19.606 -19.040 -6.081 1.00 69.81 493 ALA A O 1
ATOM 3561 N N . GLY A 1 494 ? 19.487 -17.161 -4.857 1.00 64.12 494 GLY A N 1
ATOM 3562 C CA . GLY A 1 494 ? 20.748 -17.335 -4.144 1.00 64.12 494 GLY A CA 1
ATOM 3563 C C . GLY A 1 494 ? 20.886 -16.338 -2.996 1.00 64.12 494 GLY A C 1
ATOM 3564 O O . GLY A 1 494 ? 20.002 -15.522 -2.744 1.00 64.12 494 GLY A O 1
ATOM 3565 N N . SER A 1 495 ? 21.996 -16.400 -2.268 1.00 64.94 495 SER A N 1
ATOM 3566 C CA . SER A 1 495 ? 22.344 -15.405 -1.247 1.00 64.94 495 SER A CA 1
ATOM 3567 C C . SER A 1 495 ? 23.814 -15.009 -1.422 1.00 64.94 495 SER A C 1
ATOM 3569 O O . SER A 1 495 ? 24.684 -15.704 -0.893 1.00 64.94 495 SER A O 1
ATOM 3571 N N . PRO A 1 496 ? 24.108 -13.934 -2.183 1.00 67.50 496 PRO A N 1
ATOM 3572 C CA . PRO A 1 496 ? 23.155 -12.998 -2.799 1.00 67.50 496 PRO A CA 1
ATOM 3573 C C . PRO A 1 496 ? 22.441 -13.570 -4.045 1.00 67.50 496 PRO A C 1
ATOM 3575 O O . PRO A 1 496 ? 22.970 -14.489 -4.677 1.00 67.50 496 PRO A O 1
ATOM 3578 N N . PRO A 1 497 ? 21.246 -13.056 -4.400 1.00 70.06 497 PRO A N 1
ATOM 3579 C CA . PRO A 1 497 ? 20.631 -13.330 -5.700 1.00 70.06 497 PRO A CA 1
ATOM 3580 C C . PRO A 1 497 ? 21.548 -12.853 -6.836 1.00 70.06 497 PRO A C 1
ATOM 3582 O O . PRO A 1 497 ? 22.401 -11.988 -6.630 1.00 70.06 497 PRO A O 1
ATOM 3585 N N . SER A 1 498 ? 21.400 -13.449 -8.019 1.00 83.06 498 SER A N 1
ATOM 3586 C CA . SER A 1 498 ? 22.176 -13.082 -9.211 1.00 83.06 498 SER A CA 1
ATOM 3587 C C . SER A 1 498 ? 21.323 -13.163 -10.473 1.00 83.06 498 SER A C 1
ATOM 3589 O O . SER A 1 498 ? 20.224 -13.718 -10.453 1.00 83.06 498 SER A O 1
ATOM 3591 N N . VAL A 1 499 ? 21.828 -12.625 -11.581 1.00 87.62 499 VAL A N 1
ATOM 3592 C CA . VAL A 1 499 ? 21.150 -12.640 -12.880 1.00 87.62 499 VAL A CA 1
ATOM 3593 C C . VAL A 1 499 ? 22.079 -13.190 -13.960 1.00 87.62 499 VAL A C 1
ATOM 3595 O O . VAL A 1 499 ? 23.269 -12.866 -14.003 1.00 87.62 499 VAL A O 1
ATOM 3598 N N . VAL A 1 500 ? 21.534 -14.044 -14.824 1.00 90.06 500 VAL A N 1
ATOM 3599 C CA . VAL A 1 500 ? 22.249 -14.668 -15.941 1.00 90.06 500 VAL A CA 1
ATOM 3600 C C . VAL A 1 500 ? 21.595 -14.235 -17.243 1.00 90.06 500 VAL A C 1
ATOM 3602 O O . VAL A 1 500 ? 20.388 -14.394 -17.408 1.00 90.06 500 VAL A O 1
ATOM 3605 N N . GLU A 1 501 ? 22.387 -13.711 -18.174 1.00 90.38 501 GLU A N 1
ATOM 3606 C CA . GLU A 1 501 ? 21.928 -13.494 -19.543 1.00 90.38 501 GLU A CA 1
ATOM 3607 C C . GLU A 1 501 ? 21.874 -14.838 -20.282 1.00 90.38 501 GLU A C 1
ATOM 3609 O O . GLU A 1 501 ? 22.845 -15.597 -20.300 1.00 90.38 501 GLU A O 1
ATOM 3614 N N . LEU A 1 502 ? 20.713 -15.154 -20.848 1.00 91.06 502 LEU A N 1
ATOM 3615 C CA . LEU A 1 502 ? 20.478 -16.339 -21.673 1.00 91.06 502 LEU A CA 1
ATOM 3616 C C . LEU A 1 502 ? 20.747 -16.062 -23.160 1.00 91.06 502 LEU A C 1
ATOM 3618 O O . LEU A 1 502 ? 20.976 -16.997 -23.930 1.00 91.06 502 LEU A O 1
ATOM 3622 N N . THR A 1 503 ? 20.706 -14.791 -23.562 1.00 87.44 503 THR A N 1
ATOM 3623 C CA . THR A 1 503 ? 21.175 -14.290 -24.860 1.00 87.44 503 THR A CA 1
ATOM 3624 C C . THR A 1 503 ? 22.690 -14.061 -24.848 1.00 87.44 503 THR A C 1
ATOM 3626 O O . THR A 1 503 ? 23.340 -14.199 -23.814 1.00 87.44 503 THR A O 1
ATOM 3629 N N . SER A 1 504 ? 23.295 -13.810 -26.014 1.00 76.06 504 SER A N 1
ATOM 3630 C CA . SER A 1 504 ? 24.747 -13.639 -26.128 1.00 76.06 504 SER A CA 1
ATOM 3631 C C . SER A 1 504 ? 25.106 -12.403 -26.936 1.00 76.06 504 SER A C 1
ATOM 3633 O O . SER A 1 504 ? 24.728 -12.315 -28.101 1.00 76.06 504 SER A O 1
ATOM 3635 N N . ASP A 1 505 ? 25.967 -11.557 -26.370 1.00 71.00 505 ASP A N 1
ATOM 3636 C CA . ASP A 1 505 ? 26.585 -10.419 -27.071 1.00 71.00 505 ASP A CA 1
ATOM 3637 C C . ASP A 1 505 ? 27.412 -10.838 -28.292 1.00 71.00 505 ASP A C 1
ATOM 3639 O O . ASP A 1 505 ? 27.639 -10.059 -29.205 1.00 71.00 505 ASP A O 1
ATOM 3643 N N . ARG A 1 506 ? 27.875 -12.095 -28.354 1.00 69.94 506 ARG A N 1
ATOM 3644 C CA . ARG A 1 506 ? 28.661 -12.577 -29.503 1.00 69.94 506 ARG A CA 1
ATOM 3645 C C . ARG A 1 506 ? 27.810 -12.890 -30.727 1.00 69.94 506 ARG A C 1
ATOM 3647 O O . ARG A 1 506 ? 28.356 -12.963 -31.819 1.00 69.94 506 ARG A O 1
ATOM 3654 N N . ASN A 1 507 ? 26.527 -13.179 -30.524 1.00 72.62 507 ASN A N 1
ATOM 3655 C CA . ASN A 1 507 ? 25.569 -13.507 -31.577 1.00 72.62 507 ASN A CA 1
ATOM 3656 C C . ASN A 1 507 ? 24.201 -12.924 -31.182 1.00 72.62 507 ASN A C 1
ATOM 3658 O O . ASN A 1 507 ? 23.293 -13.694 -30.839 1.00 72.62 507 ASN A O 1
ATOM 3662 N N . PRO A 1 508 ? 24.062 -11.588 -31.162 1.00 78.31 508 PRO A N 1
ATOM 3663 C CA . PRO A 1 508 ? 22.821 -10.943 -30.766 1.00 78.31 508 PRO A CA 1
ATOM 3664 C C . PRO A 1 508 ? 21.692 -11.340 -31.719 1.00 78.31 508 PRO A C 1
ATOM 3666 O O . PRO A 1 508 ? 21.860 -11.416 -32.939 1.00 78.31 508 PRO A O 1
ATOM 3669 N N . LEU A 1 509 ? 20.524 -11.633 -31.149 1.00 84.50 509 LEU A N 1
ATOM 3670 C CA . LEU A 1 509 ? 19.335 -11.975 -31.920 1.00 84.50 509 LEU A CA 1
ATOM 3671 C C . LEU A 1 509 ? 18.586 -10.691 -32.247 1.00 84.50 509 LEU A C 1
ATOM 3673 O O . LEU A 1 509 ? 18.060 -10.046 -31.346 1.00 84.50 509 LEU A O 1
ATOM 3677 N N . THR A 1 510 ? 18.491 -10.337 -33.525 1.00 84.50 510 THR A N 1
ATOM 3678 C CA . THR A 1 510 ? 17.647 -9.214 -33.936 1.00 84.50 510 THR A CA 1
ATOM 3679 C C . THR A 1 510 ? 16.172 -9.577 -33.796 1.00 84.50 510 THR A C 1
ATOM 3681 O O . THR A 1 510 ? 15.732 -10.692 -34.105 1.00 84.50 510 THR A O 1
ATOM 3684 N N . ALA A 1 511 ? 15.389 -8.617 -33.324 1.00 86.50 511 ALA A N 1
ATOM 3685 C CA . ALA A 1 511 ? 13.958 -8.745 -33.136 1.00 86.50 511 ALA A CA 1
ATOM 3686 C C . ALA A 1 511 ? 13.232 -7.552 -33.758 1.00 86.50 511 ALA A C 1
ATOM 3688 O O . ALA A 1 511 ? 13.718 -6.430 -33.727 1.00 86.50 511 ALA A O 1
ATOM 3689 N N . ASP A 1 512 ? 12.056 -7.796 -34.322 1.00 84.19 512 ASP A N 1
ATOM 3690 C CA . ASP A 1 512 ? 11.121 -6.769 -34.766 1.00 84.19 512 ASP A CA 1
ATOM 3691 C C . ASP A 1 512 ? 10.315 -6.277 -33.564 1.00 84.19 512 ASP A C 1
ATOM 3693 O O . ASP A 1 512 ? 9.603 -7.046 -32.915 1.00 84.19 512 ASP A O 1
ATOM 3697 N N . ALA A 1 513 ? 10.410 -4.979 -33.296 1.00 83.12 513 ALA A N 1
ATOM 3698 C CA . ALA A 1 513 ? 9.742 -4.330 -32.181 1.00 83.12 513 ALA A CA 1
ATOM 3699 C C . ALA A 1 513 ? 8.231 -4.102 -32.413 1.00 83.12 513 ALA A C 1
ATOM 3701 O O . ALA A 1 513 ? 7.519 -3.670 -31.503 1.00 83.12 513 ALA A O 1
ATOM 3702 N N . SER A 1 514 ? 7.708 -4.408 -33.605 1.00 82.19 514 SER A N 1
ATOM 3703 C CA . SER A 1 514 ? 6.295 -4.222 -33.950 1.00 82.19 514 SER A CA 1
ATOM 3704 C C . SER A 1 514 ? 5.356 -5.051 -33.052 1.00 82.19 514 SER A C 1
ATOM 3706 O O . SER A 1 514 ? 5.513 -6.272 -32.949 1.00 82.19 514 SER A O 1
ATOM 3708 N N . PRO A 1 515 ? 4.319 -4.442 -32.446 1.00 79.62 515 PRO A N 1
ATOM 3709 C CA . PRO A 1 515 ? 3.510 -5.073 -31.406 1.00 79.62 515 PRO A CA 1
ATOM 3710 C C . PRO A 1 515 ? 2.391 -5.962 -31.967 1.00 79.62 515 PRO A C 1
ATOM 3712 O O . PRO A 1 515 ? 1.203 -5.674 -31.821 1.00 79.62 515 PRO A O 1
ATOM 3715 N N . ILE A 1 516 ? 2.758 -7.046 -32.649 1.00 82.44 516 ILE A N 1
ATOM 3716 C CA . ILE A 1 516 ? 1.795 -7.912 -33.352 1.00 82.44 516 ILE A CA 1
ATOM 3717 C C . ILE A 1 516 ? 1.614 -9.290 -32.711 1.00 82.44 516 ILE A C 1
ATOM 3719 O O . ILE A 1 516 ? 0.774 -10.072 -33.155 1.00 82.44 516 ILE A O 1
ATOM 3723 N N . ILE A 1 517 ? 2.357 -9.586 -31.644 1.00 81.69 517 ILE A N 1
ATOM 3724 C CA . ILE A 1 517 ? 2.196 -10.805 -30.850 1.00 81.69 517 ILE A CA 1
ATOM 3725 C C . ILE A 1 517 ? 1.202 -10.487 -29.733 1.00 81.69 517 ILE A C 1
ATOM 3727 O O . ILE A 1 517 ? 1.574 -9.930 -28.707 1.00 81.69 517 ILE A O 1
ATOM 3731 N N . ASN A 1 518 ? -0.085 -10.773 -29.946 1.00 80.69 518 ASN A N 1
ATOM 3732 C CA . ASN A 1 518 ? -1.162 -10.415 -29.007 1.00 80.69 518 ASN A CA 1
ATOM 3733 C C . ASN A 1 518 ? -1.163 -8.919 -28.613 1.00 80.69 518 ASN A C 1
ATOM 3735 O O . ASN A 1 518 ? -1.447 -8.572 -27.469 1.00 80.69 518 ASN A O 1
ATOM 3739 N N . GLY A 1 519 ? -0.811 -8.029 -29.549 1.00 75.25 519 GLY A N 1
ATOM 3740 C CA . GLY A 1 519 ? -0.694 -6.590 -29.281 1.00 75.25 519 GLY A CA 1
ATOM 3741 C C . GLY A 1 519 ? 0.578 -6.178 -28.525 1.00 75.25 519 GLY A C 1
ATOM 3742 O O . GLY A 1 519 ? 0.650 -5.058 -28.028 1.00 75.25 519 GLY A O 1
ATOM 3743 N N . ARG A 1 520 ? 1.573 -7.067 -28.407 1.00 82.81 520 ARG A N 1
ATOM 3744 C CA . ARG A 1 520 ? 2.882 -6.825 -27.778 1.00 82.81 520 ARG A CA 1
ATOM 3745 C C . ARG A 1 520 ? 4.024 -7.119 -28.750 1.00 82.81 520 ARG A C 1
ATOM 3747 O O . ARG A 1 520 ? 3.850 -7.872 -29.711 1.00 82.81 520 ARG A O 1
ATOM 3754 N N . SER A 1 521 ? 5.185 -6.512 -28.504 1.00 86.62 521 SER A N 1
ATOM 3755 C CA . SER A 1 521 ? 6.413 -6.717 -29.296 1.00 86.62 521 SER A CA 1
ATOM 3756 C C . SER A 1 521 ? 7.046 -8.081 -29.036 1.00 86.62 521 SER A C 1
ATOM 3758 O O . SER A 1 521 ? 7.571 -8.719 -29.943 1.00 86.62 521 SER A O 1
ATOM 3760 N N . LEU A 1 522 ? 6.946 -8.548 -27.792 1.00 92.31 522 LEU A N 1
ATOM 3761 C CA . LEU A 1 522 ? 7.362 -9.871 -27.351 1.00 92.31 522 LEU A CA 1
ATOM 3762 C C . LEU A 1 522 ? 6.496 -10.334 -26.179 1.00 92.31 522 LEU A C 1
ATOM 3764 O O . LEU A 1 522 ? 5.889 -9.513 -25.487 1.00 92.31 522 LEU A O 1
ATOM 3768 N N . ILE A 1 523 ? 6.452 -11.646 -25.957 1.00 91.88 523 ILE A N 1
ATOM 3769 C CA . ILE A 1 523 ? 5.802 -12.260 -24.793 1.00 91.88 523 ILE A CA 1
ATOM 3770 C C . ILE A 1 523 ? 6.707 -13.340 -24.194 1.00 91.88 523 ILE A C 1
ATOM 3772 O O . ILE A 1 523 ? 7.422 -14.032 -24.922 1.00 91.88 523 ILE A O 1
ATOM 3776 N N . VAL A 1 524 ? 6.631 -13.518 -22.877 1.00 92.12 524 VAL A N 1
ATOM 3777 C CA . VAL A 1 524 ? 7.175 -14.691 -22.184 1.00 92.12 524 VAL A CA 1
ATOM 3778 C C . VAL A 1 524 ? 5.997 -15.577 -21.800 1.00 92.12 524 VAL A C 1
ATOM 3780 O O . VAL A 1 524 ? 5.002 -15.076 -21.280 1.00 92.12 524 VAL A O 1
ATOM 3783 N N . SER A 1 525 ? 6.065 -16.866 -22.130 1.00 92.31 525 SER A N 1
ATOM 3784 C CA . SER A 1 525 ? 5.061 -17.840 -21.711 1.00 92.31 525 SER A CA 1
ATOM 3785 C C . SER A 1 525 ? 5.653 -19.233 -21.544 1.00 92.31 525 SER A C 1
ATOM 3787 O O . SER A 1 525 ? 6.254 -19.757 -22.484 1.00 92.31 525 SER A O 1
ATOM 3789 N N . ASN A 1 526 ? 5.425 -19.855 -20.386 1.00 90.38 526 ASN A N 1
ATOM 3790 C CA . ASN A 1 526 ? 5.908 -21.195 -20.044 1.00 90.38 526 ASN A CA 1
ATOM 3791 C C . ASN A 1 526 ? 7.416 -21.346 -20.296 1.00 90.38 526 ASN A C 1
ATOM 3793 O O . ASN A 1 526 ? 7.835 -22.203 -21.082 1.00 90.38 526 ASN A O 1
ATOM 3797 N N . ASP A 1 527 ? 8.220 -20.470 -19.681 1.00 88.12 527 ASP A N 1
ATOM 3798 C CA . ASP A 1 527 ? 9.688 -20.441 -19.824 1.00 88.12 527 ASP A CA 1
ATOM 3799 C C . ASP A 1 527 ? 10.203 -20.227 -21.267 1.00 88.12 527 ASP A C 1
ATOM 3801 O O . ASP A 1 527 ? 11.361 -20.514 -21.587 1.00 88.12 527 ASP A O 1
ATOM 3805 N N . ARG A 1 528 ? 9.356 -19.740 -22.180 1.00 92.50 528 ARG A N 1
ATOM 3806 C CA . ARG A 1 528 ? 9.732 -19.463 -23.574 1.00 92.50 528 ARG A CA 1
ATOM 3807 C C . ARG A 1 528 ? 9.481 -18.012 -23.928 1.00 92.50 528 ARG A C 1
ATOM 3809 O O . ARG A 1 528 ? 8.449 -17.450 -23.575 1.00 92.50 528 ARG A O 1
ATOM 3816 N N . VAL A 1 529 ? 10.398 -17.440 -24.703 1.00 93.50 529 VAL A N 1
ATOM 3817 C CA . VAL A 1 529 ? 10.261 -16.094 -25.263 1.00 93.50 529 VAL A CA 1
ATOM 3818 C C . VAL A 1 529 ? 9.783 -16.204 -26.702 1.00 93.50 529 VAL A C 1
ATOM 3820 O O . VAL A 1 529 ? 10.420 -16.855 -27.531 1.00 93.50 529 VAL A O 1
ATOM 3823 N N . PHE A 1 530 ? 8.660 -15.562 -27.000 1.00 92.69 530 PHE A N 1
ATOM 3824 C CA . PHE A 1 530 ? 8.120 -15.455 -28.347 1.00 92.69 530 PHE A CA 1
ATOM 3825 C C . PHE A 1 530 ? 8.335 -14.028 -28.837 1.00 92.69 530 PHE A C 1
ATOM 3827 O O . PHE A 1 530 ? 7.842 -13.067 -28.247 1.00 92.69 530 PHE A O 1
ATOM 3834 N N . PHE A 1 531 ? 9.070 -13.912 -29.932 1.00 91.25 531 PHE A N 1
ATOM 3835 C CA . PHE A 1 531 ? 9.410 -12.664 -30.597 1.00 91.25 531 PHE A CA 1
ATOM 3836 C C . PHE A 1 531 ? 9.387 -12.908 -32.107 1.00 91.25 531 PHE A C 1
ATOM 3838 O O . PHE A 1 531 ? 9.357 -14.053 -32.570 1.00 91.25 531 PHE A O 1
ATOM 3845 N N . ARG A 1 532 ? 9.392 -11.833 -32.889 1.00 87.06 532 ARG A N 1
ATOM 3846 C CA . ARG A 1 532 ? 9.595 -11.919 -34.336 1.00 87.06 532 ARG A CA 1
ATOM 3847 C C . ARG A 1 532 ? 10.999 -11.455 -34.650 1.00 87.06 532 ARG A C 1
ATOM 3849 O O . ARG A 1 532 ? 11.430 -10.463 -34.088 1.00 87.06 532 ARG A O 1
ATOM 3856 N N . ALA A 1 533 ? 11.671 -12.124 -35.573 1.00 78.88 533 ALA A N 1
ATOM 3857 C CA . ALA A 1 533 ? 12.871 -11.596 -36.207 1.00 78.88 533 ALA A CA 1
ATOM 3858 C C . ALA A 1 533 ? 12.473 -11.027 -37.574 1.00 78.88 533 ALA A C 1
ATOM 3860 O O . ALA A 1 533 ? 11.767 -11.692 -38.339 1.00 78.88 533 ALA A O 1
ATOM 3861 N N . ALA A 1 534 ? 12.885 -9.798 -37.884 1.00 66.69 534 ALA A N 1
ATOM 3862 C CA . ALA A 1 534 ? 12.714 -9.253 -39.224 1.00 66.69 534 ALA A CA 1
ATOM 3863 C C . ALA A 1 534 ? 13.881 -9.712 -40.106 1.00 66.69 534 ALA A C 1
ATOM 3865 O O . ALA A 1 534 ? 15.008 -9.261 -39.926 1.00 66.69 534 ALA A O 1
ATOM 3866 N N . GLU A 1 535 ? 13.610 -10.544 -41.117 1.00 62.56 535 GLU A N 1
ATOM 3867 C CA . GLU A 1 535 ? 14.617 -10.904 -42.132 1.00 62.56 535 GLU A CA 1
ATOM 3868 C C . GLU A 1 535 ? 15.209 -9.656 -42.812 1.00 62.56 535 GLU A C 1
ATOM 3870 O O . GLU A 1 535 ? 16.387 -9.635 -43.147 1.00 62.56 535 GLU A O 1
ATOM 3875 N N . ALA A 1 536 ? 14.415 -8.585 -42.953 1.00 58.31 536 ALA A N 1
ATOM 3876 C CA . ALA A 1 536 ? 14.863 -7.298 -43.482 1.00 58.31 536 ALA A CA 1
ATOM 3877 C C . ALA A 1 536 ? 15.854 -6.556 -42.563 1.00 58.31 536 ALA A C 1
ATOM 3879 O O . ALA A 1 536 ? 16.671 -5.795 -43.073 1.00 58.31 536 ALA A O 1
ATOM 3880 N N . ALA A 1 537 ? 15.802 -6.772 -41.242 1.00 56.12 537 ALA A N 1
ATOM 3881 C CA . ALA A 1 537 ? 16.754 -6.201 -40.282 1.00 56.12 537 ALA A CA 1
ATOM 3882 C C . ALA A 1 537 ? 18.080 -6.982 -40.245 1.00 56.12 537 ALA A C 1
ATOM 3884 O O . ALA A 1 537 ? 19.110 -6.430 -39.909 1.00 56.12 537 ALA A O 1
ATOM 3885 N N . ALA A 1 538 ? 18.074 -8.258 -40.645 1.00 55.03 538 ALA A N 1
ATOM 3886 C CA . ALA A 1 538 ? 19.294 -9.050 -40.842 1.00 55.03 538 ALA A CA 1
ATOM 3887 C C . ALA A 1 538 ? 19.850 -8.963 -42.284 1.00 55.03 538 ALA A C 1
ATOM 3889 O O . ALA A 1 538 ? 20.889 -9.549 -42.599 1.00 55.03 538 ALA A O 1
ATOM 3890 N N . ALA A 1 539 ? 19.147 -8.277 -43.191 1.00 54.22 539 ALA A N 1
ATOM 3891 C CA . ALA A 1 539 ? 19.555 -8.094 -44.579 1.00 54.22 539 ALA A CA 1
ATOM 3892 C C . ALA A 1 539 ? 20.398 -6.821 -44.737 1.00 54.22 539 ALA A C 1
ATOM 3894 O O . ALA A 1 539 ? 20.163 -5.821 -44.069 1.00 54.22 539 ALA A O 1
ATOM 3895 N N . ARG A 1 540 ? 21.338 -6.812 -45.695 1.00 48.91 540 ARG A N 1
ATOM 3896 C CA . ARG A 1 540 ? 22.079 -5.591 -46.059 1.00 48.91 540 ARG A CA 1
ATOM 3897 C C . ARG A 1 540 ? 21.103 -4.503 -46.511 1.00 48.91 540 ARG A C 1
ATOM 3899 O O . ARG A 1 540 ? 20.622 -4.551 -47.646 1.00 48.91 540 ARG A O 1
ATOM 3906 N N . GLN A 1 541 ? 20.837 -3.522 -45.655 1.00 51.06 541 GLN A N 1
ATOM 3907 C CA . GLN A 1 541 ? 20.056 -2.352 -46.047 1.00 51.06 541 GLN A CA 1
ATOM 3908 C C . GLN A 1 541 ? 20.918 -1.341 -46.809 1.00 51.06 541 GLN A C 1
ATOM 3910 O O . GLN A 1 541 ? 22.143 -1.298 -46.682 1.00 51.06 541 GLN A O 1
ATOM 3915 N N . ARG A 1 542 ? 20.274 -0.541 -47.664 1.00 55.19 542 ARG A N 1
ATOM 3916 C CA . ARG A 1 542 ? 20.925 0.505 -48.457 1.00 55.19 542 ARG A CA 1
ATOM 3917 C C . ARG A 1 542 ? 20.685 1.849 -47.783 1.00 55.19 542 ARG A C 1
ATOM 3919 O O . ARG A 1 542 ? 19.563 2.342 -47.800 1.00 55.19 542 ARG A O 1
ATOM 3926 N N . THR A 1 543 ? 21.740 2.471 -47.270 1.00 59.75 543 THR A N 1
ATOM 3927 C CA . THR A 1 543 ? 21.689 3.875 -46.853 1.00 59.75 543 THR A CA 1
ATOM 3928 C C . THR A 1 543 ? 21.479 4.751 -48.087 1.00 59.75 543 THR A C 1
ATOM 3930 O O . THR A 1 543 ? 22.254 4.699 -49.047 1.00 59.75 543 THR A O 1
ATOM 3933 N N . GLU A 1 544 ? 20.415 5.550 -48.081 1.00 62.28 544 GLU A N 1
ATOM 3934 C CA . GLU A 1 544 ? 20.130 6.514 -49.137 1.00 62.28 544 GLU A CA 1
ATOM 3935 C C . GLU A 1 544 ? 20.466 7.922 -48.652 1.00 62.28 544 GLU A C 1
ATOM 3937 O O . GLU A 1 544 ? 19.969 8.390 -47.628 1.00 62.28 544 GLU A O 1
ATOM 3942 N N . ARG A 1 545 ? 21.324 8.622 -49.400 1.00 67.56 545 ARG A N 1
ATOM 3943 C CA . ARG A 1 545 ? 21.584 10.036 -49.141 1.00 67.56 545 ARG A CA 1
ATOM 3944 C C . ARG A 1 545 ? 20.322 10.825 -49.483 1.00 67.56 545 ARG A C 1
ATOM 3946 O O . ARG A 1 545 ? 19.965 10.920 -50.653 1.00 67.56 545 ARG A O 1
ATOM 3953 N N . VAL A 1 546 ? 19.711 11.436 -48.471 1.00 70.44 546 VAL A N 1
ATOM 3954 C CA . VAL A 1 546 ? 18.520 12.297 -48.614 1.00 70.44 546 VAL A CA 1
ATOM 3955 C C . VAL A 1 546 ? 18.864 13.770 -48.885 1.00 70.44 546 VAL A C 1
ATOM 3957 O O . VAL A 1 546 ? 18.054 14.526 -49.408 1.00 70.44 546 VAL A O 1
ATOM 3960 N N . SER A 1 547 ? 20.106 14.185 -48.618 1.00 66.25 547 SER A N 1
ATOM 3961 C CA . SER A 1 547 ? 20.616 15.544 -48.854 1.00 66.25 547 SER A CA 1
ATOM 3962 C C . SER A 1 547 ? 21.123 15.762 -50.292 1.00 66.25 547 SER A C 1
ATOM 3964 O O . SER A 1 547 ? 22.254 16.210 -50.501 1.00 66.25 547 SER A O 1
ATOM 3966 N N . GLN A 1 548 ? 20.329 15.404 -51.310 1.00 62.97 548 GLN A N 1
ATOM 3967 C CA . GLN A 1 548 ? 20.783 15.394 -52.717 1.00 62.97 548 GLN A CA 1
ATOM 3968 C C . GLN A 1 548 ? 20.853 16.777 -53.395 1.00 62.97 548 GLN A C 1
ATOM 3970 O O . GLN A 1 548 ? 21.341 16.872 -54.517 1.00 62.97 548 GLN A O 1
ATOM 3975 N N . VAL A 1 549 ? 20.419 17.856 -52.737 1.00 58.44 549 VAL A N 1
ATOM 3976 C CA . VAL A 1 549 ? 20.205 19.167 -53.394 1.00 58.44 549 VAL A CA 1
ATOM 3977 C C . VAL A 1 549 ? 21.379 20.143 -53.303 1.00 58.44 549 VAL A C 1
ATOM 3979 O O . VAL A 1 549 ? 21.278 21.241 -53.840 1.00 58.44 549 VAL A O 1
ATOM 3982 N N . SER A 1 550 ? 22.486 19.823 -52.621 1.00 55.00 550 SER A N 1
ATOM 3983 C CA . SER A 1 550 ? 23.513 20.847 -52.374 1.00 55.00 550 SER A CA 1
ATOM 3984 C C . SER A 1 550 ? 24.953 20.335 -52.315 1.00 55.00 550 SER A C 1
ATOM 3986 O O . SER A 1 550 ? 25.226 19.175 -51.995 1.00 55.00 550 SER A O 1
ATOM 3988 N N . LEU A 1 551 ? 25.878 21.253 -52.623 1.00 54.69 551 LEU A N 1
ATOM 3989 C CA . LEU A 1 551 ? 27.338 21.108 -52.524 1.00 54.69 551 LEU A CA 1
ATOM 3990 C C . LEU A 1 551 ? 27.844 21.153 -51.065 1.00 54.69 551 LEU A C 1
ATOM 3992 O O . LEU A 1 551 ? 29.033 20.953 -50.831 1.00 54.69 551 LEU A O 1
ATOM 3996 N N . PHE A 1 552 ? 26.959 21.409 -50.094 1.00 58.47 552 PHE A N 1
ATOM 3997 C CA . PHE A 1 552 ? 27.262 21.495 -48.661 1.00 58.47 552 PHE A CA 1
ATOM 3998 C C . PHE A 1 552 ? 26.688 20.305 -47.876 1.00 58.47 552 PHE A C 1
ATOM 4000 O O . PHE A 1 552 ? 25.667 19.731 -48.263 1.00 58.47 552 PHE A O 1
ATOM 4007 N N . SER A 1 553 ? 27.326 19.954 -46.753 1.00 68.38 553 SER A N 1
ATOM 4008 C CA . SER A 1 553 ? 26.824 18.923 -45.834 1.00 68.38 553 SER A CA 1
ATOM 4009 C C . SER A 1 553 ? 25.490 19.358 -45.228 1.00 68.38 553 SER A C 1
ATOM 4011 O O . SER A 1 553 ? 25.374 20.478 -44.735 1.00 68.38 553 SER A O 1
ATOM 4013 N N . GLY A 1 554 ? 24.486 18.480 -45.271 1.00 71.12 554 GLY A N 1
ATOM 4014 C CA . GLY A 1 554 ? 23.244 18.688 -44.527 1.00 71.12 554 GLY A CA 1
ATOM 4015 C C . GLY A 1 554 ? 23.493 18.530 -43.025 1.00 71.12 554 GLY A C 1
ATOM 4016 O O . GLY A 1 554 ? 24.260 17.652 -42.632 1.00 71.12 554 GLY A O 1
ATOM 4017 N N . VAL A 1 555 ? 22.866 19.369 -42.203 1.00 77.06 555 VAL A N 1
ATOM 4018 C CA . VAL A 1 555 ? 22.984 19.357 -40.733 1.00 77.06 555 VAL A CA 1
ATOM 4019 C C . VAL A 1 555 ? 21.618 19.543 -40.072 1.00 77.06 555 VAL A C 1
ATOM 4021 O O . VAL A 1 555 ? 20.715 20.146 -40.656 1.00 77.06 555 VAL A O 1
ATOM 4024 N N . GLY A 1 556 ? 21.468 18.997 -38.861 1.00 80.88 556 GLY A N 1
ATOM 4025 C CA . GLY A 1 556 ? 20.223 19.029 -38.086 1.00 80.88 556 GLY A CA 1
ATOM 4026 C C . GLY A 1 556 ? 19.049 18.342 -38.795 1.00 80.88 556 GLY A C 1
ATOM 4027 O O . GLY A 1 556 ? 18.097 19.033 -39.153 1.00 80.88 556 GLY A O 1
ATOM 4028 N N . PRO A 1 557 ? 19.122 17.029 -39.084 1.00 86.12 557 PRO A N 1
ATOM 4029 C CA . PRO A 1 557 ? 18.010 16.322 -39.703 1.00 86.12 557 PRO A CA 1
ATOM 4030 C C . PRO A 1 557 ? 16.860 16.107 -38.706 1.00 86.12 557 PRO A C 1
ATOM 4032 O O . PRO A 1 557 ? 17.094 15.798 -37.541 1.00 86.12 557 PRO A O 1
ATOM 4035 N N . ALA A 1 558 ? 15.624 16.191 -39.190 1.00 83.75 558 ALA A N 1
ATOM 4036 C CA . ALA A 1 558 ? 14.420 15.783 -38.471 1.00 83.75 558 ALA A CA 1
ATOM 4037 C C . ALA A 1 558 ? 13.539 14.933 -39.394 1.00 83.75 558 ALA A C 1
ATOM 4039 O O . ALA A 1 558 ? 13.370 15.264 -40.567 1.00 83.75 558 ALA A O 1
ATOM 4040 N N . ILE A 1 559 ? 12.987 13.833 -38.885 1.00 86.88 559 ILE A N 1
ATOM 4041 C CA . ILE A 1 559 ? 12.168 12.893 -39.660 1.00 86.88 559 ILE A CA 1
ATOM 4042 C C . ILE A 1 559 ? 10.742 12.835 -39.105 1.00 86.88 559 ILE A C 1
ATOM 4044 O O . ILE A 1 559 ? 10.544 12.864 -37.890 1.00 86.88 559 ILE A O 1
ATOM 4048 N N . SER A 1 560 ? 9.746 12.770 -39.990 1.00 74.38 560 SER A N 1
ATOM 4049 C CA . SER A 1 560 ? 8.348 12.556 -39.604 1.00 74.38 560 SER A CA 1
ATOM 4050 C C . SER A 1 560 ? 8.156 11.174 -38.962 1.00 74.38 560 SER A C 1
ATOM 4052 O O . SER A 1 560 ? 8.939 10.251 -39.190 1.00 74.38 560 SER A O 1
ATOM 4054 N N . ALA A 1 561 ? 7.105 11.001 -38.156 1.00 61.66 561 ALA A N 1
ATOM 4055 C CA . ALA A 1 561 ? 6.886 9.758 -37.407 1.00 61.66 561 ALA A CA 1
ATOM 4056 C C . ALA A 1 561 ? 6.581 8.555 -38.318 1.00 61.66 561 ALA A C 1
ATOM 4058 O O . ALA A 1 561 ? 6.890 7.419 -37.972 1.00 61.66 561 ALA A O 1
ATOM 4059 N N . ASP A 1 562 ? 5.999 8.807 -39.491 1.00 61.62 562 ASP A N 1
ATOM 4060 C CA . ASP A 1 562 ? 5.791 7.813 -40.551 1.00 61.62 562 ASP A CA 1
ATOM 4061 C C . ASP A 1 562 ? 7.056 7.538 -41.385 1.00 61.62 562 ASP A C 1
ATOM 4063 O O . ASP A 1 562 ? 7.061 6.684 -42.274 1.00 61.62 562 ASP A O 1
ATOM 4067 N N . GLY A 1 563 ? 8.137 8.268 -41.111 1.00 74.62 563 GLY A N 1
ATOM 4068 C CA . GLY A 1 563 ? 9.405 8.146 -41.795 1.00 74.62 563 GLY A CA 1
ATOM 4069 C C . GLY A 1 563 ? 9.398 8.654 -43.230 1.00 74.62 563 GLY A C 1
ATOM 4070 O O . GLY A 1 563 ? 10.396 8.425 -43.901 1.00 74.62 563 GLY A O 1
ATOM 4071 N N . LEU A 1 564 ? 8.329 9.281 -43.737 1.00 77.94 564 LEU A N 1
ATOM 4072 C CA . LEU A 1 564 ? 8.183 9.618 -45.160 1.00 77.94 564 LEU A CA 1
ATOM 4073 C C . LEU A 1 564 ? 8.815 10.957 -45.556 1.00 77.94 564 LEU A C 1
ATOM 4075 O O . LEU A 1 564 ? 9.149 11.134 -46.731 1.00 77.94 564 LEU A O 1
ATOM 4079 N N . SER A 1 565 ? 9.020 11.861 -44.600 1.00 82.25 565 SER A N 1
ATOM 4080 C CA . SER A 1 565 ? 9.551 13.205 -44.828 1.00 82.25 565 SER A CA 1
ATOM 4081 C C . SER A 1 565 ? 10.765 13.467 -43.944 1.00 82.25 565 SER A C 1
ATOM 4083 O O . SER A 1 565 ? 10.731 13.204 -42.744 1.00 82.25 565 SER A O 1
ATOM 4085 N N . VAL A 1 566 ? 11.833 14.012 -44.528 1.00 86.75 566 VAL A N 1
ATOM 4086 C CA . VAL A 1 566 ? 13.055 14.390 -43.803 1.00 86.75 566 VAL A CA 1
ATOM 4087 C C . VAL A 1 566 ? 13.345 15.869 -44.021 1.00 86.75 566 VAL A C 1
ATOM 4089 O O . VAL A 1 566 ? 13.656 16.275 -45.140 1.00 86.75 566 VAL A O 1
ATOM 4092 N N . ALA A 1 567 ? 13.268 16.670 -42.963 1.00 87.31 567 ALA A N 1
ATOM 4093 C CA . ALA A 1 567 ? 13.722 18.052 -42.964 1.00 87.31 567 ALA A CA 1
ATOM 4094 C C . ALA A 1 567 ? 15.216 18.124 -42.622 1.00 87.31 567 ALA A C 1
ATOM 4096 O O . ALA A 1 567 ? 15.698 17.366 -41.784 1.00 87.31 567 ALA A O 1
ATOM 4097 N N . PHE A 1 568 ? 15.967 19.017 -43.262 1.00 87.81 568 PHE A N 1
ATOM 4098 C CA . PHE A 1 568 ? 17.381 19.243 -42.950 1.00 87.81 568 PHE A CA 1
ATOM 4099 C C . PHE A 1 568 ? 17.820 20.654 -43.340 1.00 87.81 568 PHE A C 1
ATOM 4101 O O . PHE A 1 568 ? 17.253 21.275 -44.239 1.00 87.81 568 PHE A O 1
ATOM 4108 N N . THR A 1 569 ? 18.873 21.148 -42.693 1.00 87.88 569 THR A N 1
ATOM 4109 C CA . THR A 1 569 ? 19.485 22.440 -43.033 1.00 87.88 569 THR A CA 1
ATOM 4110 C C . THR A 1 569 ? 20.615 22.228 -44.038 1.00 87.88 569 THR A C 1
ATOM 4112 O O . THR A 1 569 ? 21.446 21.338 -43.854 1.00 87.88 569 THR A O 1
ATOM 4115 N N . SER A 1 570 ? 20.681 23.038 -45.097 1.00 86.12 570 SER A N 1
ATOM 4116 C CA . SER A 1 570 ? 21.835 23.106 -46.002 1.00 86.12 570 SER A CA 1
ATOM 4117 C C . SER A 1 570 ? 22.168 24.565 -46.316 1.00 86.12 570 SER A C 1
ATOM 4119 O O . SER A 1 570 ? 21.347 25.290 -46.879 1.00 86.12 570 SER A O 1
ATOM 4121 N N . GLY A 1 571 ? 23.371 25.007 -45.933 1.00 83.25 571 GLY A N 1
ATOM 4122 C CA . GLY A 1 571 ? 23.663 26.441 -45.832 1.00 83.25 571 GLY A CA 1
ATOM 4123 C C . GLY A 1 571 ? 22.809 27.069 -44.727 1.00 83.25 571 GLY A C 1
ATOM 4124 O O . GLY A 1 571 ? 22.721 26.498 -43.647 1.00 83.25 571 GLY A O 1
ATOM 4125 N N . ASP A 1 572 ? 22.133 28.179 -45.029 1.00 82.75 572 ASP A N 1
ATOM 4126 C CA . ASP A 1 572 ? 21.198 28.851 -44.107 1.00 82.75 572 ASP A CA 1
ATOM 4127 C C . ASP A 1 572 ? 19.718 28.597 -44.466 1.00 82.75 572 ASP A C 1
ATOM 4129 O O . ASP A 1 572 ? 18.847 29.406 -44.137 1.00 82.75 572 ASP A O 1
ATOM 4133 N N . VAL A 1 573 ? 19.435 27.527 -45.218 1.00 86.25 573 VAL A N 1
ATOM 4134 C CA . VAL A 1 573 ? 18.107 27.207 -45.765 1.00 86.25 573 VAL A CA 1
ATOM 4135 C C . VAL A 1 573 ? 17.666 25.831 -45.274 1.00 86.25 573 VAL A C 1
ATOM 4137 O O . VAL A 1 573 ? 18.434 24.866 -45.335 1.00 86.25 573 VAL A O 1
ATOM 4140 N N . VAL A 1 574 ? 16.412 25.726 -44.831 1.00 88.75 574 VAL A N 1
ATOM 4141 C CA . VAL A 1 574 ? 15.772 24.451 -44.498 1.00 88.75 574 VAL A CA 1
ATOM 4142 C C . VAL A 1 574 ? 15.116 23.862 -45.742 1.00 88.75 574 VAL A C 1
ATOM 4144 O O . VAL A 1 574 ? 14.375 24.538 -46.462 1.00 88.75 574 VAL A O 1
ATOM 4147 N N . PHE A 1 575 ? 15.373 22.578 -45.959 1.00 88.75 575 PHE A N 1
ATOM 4148 C CA . PHE A 1 575 ? 14.794 21.758 -47.012 1.00 88.75 575 PHE A CA 1
ATOM 4149 C C . PHE A 1 575 ? 13.976 20.617 -46.415 1.00 88.75 575 PHE A C 1
ATOM 4151 O O . PHE A 1 575 ? 14.295 20.137 -45.330 1.00 88.75 575 PHE A O 1
ATOM 4158 N N . VAL A 1 576 ? 12.976 20.143 -47.156 1.00 88.56 576 VAL A N 1
ATOM 4159 C CA . VAL A 1 576 ? 12.237 18.907 -46.874 1.00 88.56 576 VAL A CA 1
ATOM 4160 C C . VAL A 1 576 ? 12.399 17.957 -48.046 1.00 88.56 576 VAL A C 1
ATOM 4162 O O . VAL A 1 576 ? 12.165 18.329 -49.192 1.00 88.56 576 VAL A O 1
ATOM 4165 N N . TYR A 1 577 ? 12.801 16.724 -47.758 1.00 87.12 577 TYR A N 1
ATOM 4166 C CA . TYR A 1 577 ? 12.853 15.624 -48.708 1.00 87.12 577 TYR A CA 1
ATOM 4167 C C . TYR A 1 577 ? 11.691 14.662 -48.479 1.00 87.12 577 TYR A C 1
ATOM 4169 O O . TYR A 1 577 ? 11.585 14.057 -47.412 1.00 87.12 577 TYR A O 1
ATOM 4177 N N . GLY A 1 578 ? 10.851 14.490 -49.498 1.00 83.50 578 GLY A N 1
ATOM 4178 C CA . GLY A 1 578 ? 9.831 13.449 -49.530 1.00 83.50 578 GLY A CA 1
ATOM 4179 C C . GLY A 1 578 ? 10.420 12.144 -50.059 1.00 83.50 578 GLY A C 1
ATOM 4180 O O . GLY A 1 578 ? 10.812 12.062 -51.221 1.00 83.50 578 GLY A O 1
ATOM 4181 N N . ARG A 1 579 ? 10.442 11.092 -49.237 1.00 78.25 579 ARG A N 1
ATOM 4182 C CA . ARG A 1 579 ? 11.019 9.786 -49.607 1.00 78.25 579 ARG A CA 1
ATOM 4183 C C . ARG A 1 579 ? 10.177 9.014 -50.619 1.00 78.25 579 ARG A C 1
ATOM 4185 O O . ARG A 1 579 ? 10.719 8.234 -51.390 1.00 78.25 579 ARG A O 1
ATOM 4192 N N . VAL A 1 580 ? 8.859 9.227 -50.629 1.00 77.00 580 VAL A N 1
ATOM 4193 C CA . VAL A 1 580 ? 7.957 8.596 -51.612 1.00 77.00 580 VAL A CA 1
ATOM 4194 C C . VAL A 1 580 ? 8.062 9.288 -52.967 1.00 77.00 580 VAL A C 1
ATOM 4196 O O . VAL A 1 580 ? 8.080 8.631 -54.004 1.00 77.00 580 VAL A O 1
ATOM 4199 N N . SER A 1 581 ? 8.119 10.621 -52.964 1.00 78.94 581 SER A N 1
ATOM 4200 C CA . SER A 1 581 ? 8.199 11.422 -54.186 1.00 78.94 581 SER A CA 1
ATOM 4201 C C . SER A 1 581 ? 9.618 11.493 -54.752 1.00 78.94 581 SER A C 1
ATOM 4203 O O . SER A 1 581 ? 9.781 11.754 -55.941 1.00 78.94 581 SER A O 1
ATOM 4205 N N . GLY A 1 582 ? 10.638 11.291 -53.914 1.00 81.06 582 GLY A N 1
ATOM 4206 C CA . GLY A 1 582 ? 12.038 11.530 -54.255 1.00 81.06 582 GLY A CA 1
ATOM 4207 C C . GLY A 1 582 ? 12.357 13.012 -54.482 1.00 81.06 582 GLY A C 1
ATOM 4208 O O . GLY A 1 582 ? 13.397 13.329 -55.056 1.00 81.06 582 GLY A O 1
ATOM 4209 N N . VAL A 1 583 ? 11.466 13.919 -54.071 1.00 82.38 583 VAL A N 1
ATOM 4210 C CA . VAL A 1 583 ? 11.585 15.362 -54.309 1.00 82.38 583 VAL A CA 1
ATOM 4211 C C . VAL A 1 583 ? 12.106 16.043 -53.055 1.00 82.38 583 VAL A C 1
ATOM 4213 O O . VAL A 1 583 ? 11.629 15.770 -51.955 1.00 82.38 583 VAL A O 1
ATOM 4216 N N . THR A 1 584 ? 13.052 16.963 -53.228 1.00 86.38 584 THR A N 1
ATOM 4217 C CA . THR A 1 584 ? 13.447 17.891 -52.172 1.00 86.38 584 THR A CA 1
ATOM 4218 C C . THR A 1 584 ? 13.013 19.308 -52.513 1.00 86.38 584 THR A C 1
ATOM 4220 O O . THR A 1 584 ? 13.278 19.788 -53.616 1.00 86.38 584 THR A O 1
ATOM 4223 N N . GLU A 1 585 ? 12.412 19.996 -51.550 1.00 87.00 585 GLU A N 1
ATOM 4224 C CA . GLU A 1 585 ? 11.944 21.374 -51.691 1.00 87.00 585 GLU A CA 1
ATOM 4225 C C . GLU A 1 585 ? 12.459 22.269 -50.552 1.00 87.00 585 GLU A C 1
ATOM 4227 O O . GLU A 1 585 ? 12.595 21.803 -49.419 1.00 87.00 585 GLU A O 1
ATOM 4232 N N . PRO A 1 586 ? 12.793 23.544 -50.819 1.00 87.69 586 PRO A N 1
ATOM 4233 C CA . PRO A 1 586 ? 13.106 24.502 -49.767 1.00 87.69 586 PRO A CA 1
ATOM 4234 C C . PRO A 1 586 ? 11.822 24.952 -49.060 1.00 87.69 586 PRO A C 1
ATOM 4236 O O . PRO A 1 586 ? 10.862 25.355 -49.713 1.00 87.69 586 PRO A O 1
ATOM 4239 N N . VAL A 1 587 ? 11.829 24.946 -47.728 1.00 87.56 587 VAL A N 1
ATOM 4240 C CA . VAL A 1 587 ? 10.703 25.426 -46.902 1.00 87.56 587 VAL A CA 1
ATOM 4241 C C . VAL A 1 587 ? 10.998 26.755 -46.214 1.00 87.56 587 VAL A C 1
ATOM 4243 O O . VAL A 1 587 ? 10.074 27.473 -45.836 1.00 87.56 587 VAL A O 1
ATOM 4246 N N . SER A 1 588 ? 12.270 27.153 -46.132 1.00 84.81 588 SER A N 1
ATOM 4247 C CA . SER A 1 588 ? 12.638 28.531 -45.794 1.00 84.81 588 SER A CA 1
ATOM 4248 C C . SER A 1 588 ? 12.378 29.436 -46.998 1.00 84.81 588 SER A C 1
ATOM 4250 O O . SER A 1 588 ? 13.275 29.710 -47.796 1.00 84.81 588 SER A O 1
ATOM 4252 N N . VAL A 1 589 ? 11.133 29.883 -47.159 1.00 84.38 589 VAL A N 1
ATOM 4253 C CA . VAL A 1 589 ? 10.700 30.756 -48.259 1.00 84.38 589 VAL A CA 1
ATOM 4254 C C . VAL A 1 589 ? 10.056 32.040 -47.738 1.00 84.38 589 VAL A C 1
ATOM 4256 O O . VAL A 1 589 ? 9.394 32.062 -46.703 1.00 84.38 589 VAL A O 1
ATOM 4259 N N . ARG A 1 590 ? 10.267 33.141 -48.461 1.00 78.19 590 ARG A N 1
ATOM 4260 C CA . ARG A 1 590 ? 9.559 34.412 -48.260 1.00 78.19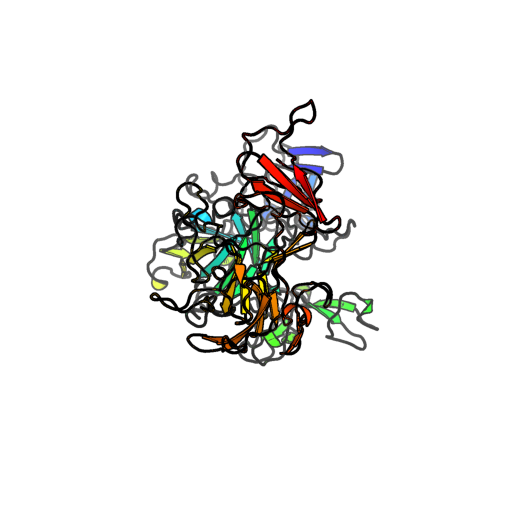 590 ARG A CA 1
ATOM 4261 C C . ARG A 1 590 ? 8.120 34.298 -48.755 1.00 78.19 590 ARG A C 1
ATOM 4263 O O . ARG A 1 590 ? 7.761 33.379 -49.486 1.00 78.19 590 ARG A O 1
ATOM 4270 N N . THR A 1 591 ? 7.297 35.289 -48.416 1.00 79.44 591 THR A N 1
ATOM 4271 C CA . THR A 1 591 ? 5.902 35.380 -48.883 1.00 79.44 591 THR A CA 1
ATOM 4272 C C . THR A 1 591 ? 5.763 35.457 -50.408 1.00 79.44 591 THR A C 1
ATOM 4274 O O . THR A 1 591 ? 4.688 35.178 -50.927 1.00 79.44 591 THR A O 1
ATOM 4277 N N . ASP A 1 592 ? 6.833 35.804 -51.129 1.00 81.19 592 ASP A N 1
ATOM 4278 C CA . ASP A 1 592 ? 6.902 35.826 -52.594 1.00 81.19 592 ASP A CA 1
ATOM 4279 C C . ASP A 1 592 ? 7.370 34.493 -53.220 1.00 81.19 592 ASP A C 1
ATOM 4281 O O . ASP A 1 592 ? 7.525 34.409 -54.437 1.00 81.19 592 ASP A O 1
ATOM 4285 N N . GLY A 1 593 ? 7.595 33.452 -52.407 1.00 75.88 593 GLY A N 1
ATOM 4286 C CA . GLY A 1 593 ? 8.051 32.129 -52.844 1.00 75.88 593 GLY A CA 1
ATOM 4287 C C . GLY A 1 593 ? 9.554 32.026 -53.118 1.00 75.88 593 GLY A C 1
ATOM 4288 O O . GLY A 1 593 ? 10.034 30.951 -53.474 1.00 75.88 593 GLY A O 1
ATOM 4289 N N . SER A 1 594 ? 10.320 33.109 -52.944 1.00 81.75 594 SER A N 1
ATOM 4290 C CA . SER A 1 594 ? 11.779 33.057 -53.042 1.00 81.75 594 SER A CA 1
ATOM 4291 C C . SER A 1 594 ? 12.396 32.440 -51.785 1.00 81.75 594 SER A C 1
ATOM 4293 O O . SER A 1 594 ? 11.932 32.669 -50.667 1.00 81.75 594 SER A O 1
ATOM 4295 N N . THR A 1 595 ? 13.462 31.656 -51.944 1.00 81.56 595 THR A N 1
ATOM 4296 C CA . THR A 1 595 ? 14.180 31.058 -50.811 1.00 81.56 595 THR A CA 1
ATOM 4297 C C . THR A 1 595 ? 14.799 32.137 -49.925 1.00 81.56 595 THR A C 1
ATOM 4299 O O . THR A 1 595 ? 15.513 33.016 -50.414 1.00 81.56 595 THR A O 1
ATOM 4302 N N . SER A 1 596 ? 14.566 32.045 -48.618 1.00 79.38 596 SER A N 1
ATOM 4303 C CA . SER A 1 596 ? 15.166 32.899 -47.597 1.00 79.38 596 SER A CA 1
ATOM 4304 C C . SER A 1 596 ? 16.198 32.115 -46.805 1.00 79.38 596 SER A C 1
ATOM 4306 O O . SER A 1 596 ? 15.913 31.014 -46.347 1.00 79.38 596 SER A O 1
ATOM 4308 N N . GLY A 1 597 ? 17.373 32.707 -46.601 1.00 76.50 597 GLY A N 1
ATOM 4309 C CA . GLY A 1 597 ? 18.318 32.221 -45.600 1.00 76.50 597 GLY A CA 1
ATOM 4310 C C . GLY A 1 597 ? 17.927 32.655 -44.181 1.00 76.50 597 GLY A C 1
ATOM 4311 O O . GLY A 1 597 ? 17.069 33.528 -44.009 1.00 76.50 597 GLY A O 1
ATOM 4312 N N . GLY A 1 598 ? 18.603 32.086 -43.185 1.00 78.94 598 GLY A N 1
ATOM 4313 C CA . GLY A 1 598 ? 18.518 32.449 -41.766 1.00 78.94 598 GLY A CA 1
ATOM 4314 C C . GLY A 1 598 ? 17.751 31.453 -40.893 1.00 78.94 598 GLY A C 1
ATOM 4315 O O . GLY A 1 598 ? 17.439 31.781 -39.751 1.00 78.94 598 GLY A O 1
ATOM 4316 N N . SER A 1 599 ? 17.439 30.263 -41.413 1.00 80.25 599 SER A N 1
ATOM 4317 C CA . SER A 1 599 ? 16.750 29.194 -40.681 1.00 80.25 599 SER A CA 1
ATOM 4318 C C . SER A 1 599 ? 17.679 27.994 -40.502 1.00 80.25 599 SER A C 1
ATOM 4320 O O . SER A 1 599 ? 18.359 27.590 -41.443 1.00 80.25 599 SER A O 1
ATOM 4322 N N . ALA A 1 600 ? 17.687 27.415 -39.304 1.00 83.69 600 ALA A N 1
ATOM 4323 C CA . ALA A 1 600 ? 18.486 26.245 -38.955 1.00 83.69 600 ALA A CA 1
ATOM 4324 C C . ALA A 1 600 ? 17.750 25.395 -37.910 1.00 83.69 600 ALA A C 1
ATOM 4326 O O . ALA A 1 600 ? 16.845 25.894 -37.245 1.00 83.69 600 ALA A O 1
ATOM 4327 N N . SER A 1 601 ? 18.178 24.141 -37.747 1.00 84.94 601 SER A N 1
ATOM 4328 C CA . SER A 1 601 ? 17.638 23.190 -36.757 1.00 84.94 601 SER A CA 1
ATOM 4329 C C . SER A 1 601 ? 16.130 22.933 -36.902 1.00 84.94 601 SER A C 1
ATOM 4331 O O . SER A 1 601 ? 15.375 23.199 -35.967 1.00 84.94 601 SER A O 1
ATOM 4333 N N . PRO A 1 602 ? 15.676 22.429 -38.063 1.00 86.94 602 PRO A N 1
ATOM 4334 C CA . PRO A 1 602 ? 14.259 22.232 -38.321 1.00 86.94 602 PRO A CA 1
ATOM 4335 C C . PRO A 1 602 ? 13.634 21.198 -37.389 1.00 86.94 602 PRO A C 1
ATOM 4337 O O . PRO A 1 602 ? 14.229 20.159 -37.103 1.00 86.94 602 PRO A O 1
ATOM 4340 N N . SER A 1 603 ? 12.383 21.440 -37.014 1.00 87.06 603 SER A N 1
ATOM 4341 C CA . SER A 1 603 ? 11.488 20.430 -36.446 1.00 87.06 603 SER A CA 1
ATOM 4342 C C . SER A 1 603 ? 10.378 20.112 -37.442 1.00 87.06 603 SER A C 1
ATOM 4344 O O . SER A 1 603 ? 9.878 21.016 -38.106 1.00 87.06 603 SER A O 1
ATOM 4346 N N . ILE A 1 604 ? 9.980 18.844 -37.563 1.00 84.56 604 ILE A N 1
ATOM 4347 C CA . ILE A 1 604 ? 8.907 18.406 -38.467 1.00 84.56 604 ILE A CA 1
ATOM 4348 C C . ILE A 1 604 ? 7.775 17.742 -37.677 1.00 84.56 604 ILE A C 1
ATOM 4350 O O . ILE A 1 604 ? 8.020 16.978 -36.742 1.00 84.56 604 ILE A O 1
ATOM 4354 N N . SER A 1 605 ? 6.521 18.032 -38.035 1.00 65.81 605 SER A N 1
ATOM 4355 C CA . SER A 1 605 ? 5.357 17.401 -37.406 1.00 65.81 605 SER A CA 1
ATOM 4356 C C . SER A 1 605 ? 5.312 15.893 -37.673 1.00 65.81 605 SER A C 1
ATOM 4358 O O . SER A 1 605 ? 5.842 15.395 -38.667 1.00 65.81 605 SER A O 1
ATOM 4360 N N . ALA A 1 606 ? 4.629 15.151 -36.795 1.00 61.22 606 ALA A N 1
ATOM 4361 C CA . ALA A 1 606 ? 4.524 13.693 -36.888 1.00 61.22 606 ALA A CA 1
ATOM 4362 C C . ALA A 1 606 ? 3.970 13.206 -38.242 1.00 61.22 606 ALA A C 1
ATOM 4364 O O . ALA A 1 606 ? 4.398 12.165 -38.729 1.00 61.22 606 ALA A O 1
ATOM 4365 N N . ASP A 1 607 ? 3.064 13.975 -38.849 1.00 65.62 607 ASP A N 1
ATOM 4366 C CA . ASP A 1 607 ? 2.450 13.717 -40.157 1.00 65.62 607 ASP A CA 1
ATOM 4367 C C . ASP A 1 607 ? 3.200 14.361 -41.342 1.00 65.62 607 ASP A C 1
ATOM 4369 O O . ASP A 1 607 ? 2.705 14.350 -42.467 1.00 65.62 607 ASP A O 1
ATOM 4373 N N . GLY A 1 608 ? 4.364 14.972 -41.100 1.00 76.06 608 GLY A N 1
ATOM 4374 C CA . GLY A 1 608 ? 5.201 15.588 -42.130 1.00 76.06 608 GLY A CA 1
ATOM 4375 C C . GLY A 1 608 ? 4.638 16.869 -42.757 1.00 76.06 608 GLY A C 1
ATOM 4376 O O . GLY A 1 608 ? 5.188 17.335 -43.752 1.00 76.06 608 GLY A O 1
ATOM 4377 N N . ARG A 1 609 ? 3.543 17.431 -42.221 1.00 77.44 609 ARG A N 1
ATOM 4378 C CA . ARG A 1 609 ? 2.818 18.569 -42.820 1.00 77.44 609 ARG A CA 1
ATOM 4379 C C . ARG A 1 609 ? 3.336 19.945 -42.421 1.00 77.44 609 ARG A C 1
ATOM 4381 O O . ARG A 1 609 ? 3.053 20.911 -43.129 1.00 77.44 609 ARG A O 1
ATOM 4388 N N . PHE A 1 610 ? 4.031 20.055 -41.295 1.00 80.88 610 PHE A N 1
ATOM 4389 C CA . PHE A 1 610 ? 4.511 21.326 -40.760 1.00 80.88 610 PHE A CA 1
ATOM 4390 C C . PHE A 1 610 ? 6.000 21.242 -40.445 1.00 80.88 610 PHE A C 1
ATOM 4392 O O . PHE A 1 610 ? 6.456 20.235 -39.907 1.00 80.88 610 PHE A O 1
ATOM 4399 N N . VAL A 1 611 ? 6.730 22.316 -40.753 1.00 82.94 611 VAL A N 1
ATOM 4400 C CA . VAL A 1 611 ? 8.145 22.489 -40.407 1.00 82.94 611 VAL A CA 1
ATOM 4401 C C . VAL A 1 611 ? 8.311 23.810 -39.665 1.00 82.94 611 VAL A C 1
ATOM 4403 O O . VAL A 1 611 ? 7.751 24.817 -40.105 1.00 82.94 611 VAL A O 1
ATOM 4406 N N . ALA A 1 612 ? 9.031 23.784 -38.544 1.00 79.25 612 ALA A N 1
ATOM 4407 C CA . ALA A 1 612 ? 9.309 24.936 -37.685 1.00 79.25 612 ALA A CA 1
ATOM 4408 C C . ALA A 1 612 ? 10.810 25.204 -37.580 1.00 79.25 612 ALA A C 1
ATOM 4410 O O . ALA A 1 612 ? 11.572 24.206 -37.522 1.00 79.25 612 ALA A O 1
#

Secondary structure (DSSP, 8-state):
---------S-TT-TTSEEE-SSS-EEEPPP--GGGSS-TTS-----EE--EEEE-TTSPP-GGGGTS-TTTTTTTS-EEEEE-BPBPSSSS---PBPSS-SB-EEPPSPEEHHHH--BSTTT------EEEEEE-TT--EEEEEE-TTT-B-SSSS-BPEEEEEEE--BSSTT---B----SGGGEEEE-TTSPBP-S-EEEE--TT-TTSEEEEEEE-SSEEEEEE-S--EEEEEESSTTTT-B-SSGGGSTTSEEEEEEEEESSTTSTT-B-SSGGGGSSS-EEEEEEEESTTTTSEESSGGGSTTEEES--S---GGGSGGGTS-EEEETTBEEEGGGTT-B-SSGGGSTTEEE---EEEEEEE--GGGEEE-SSEEEEEEETTS-TT--GGG-----SSSSS-S--EEEEEEETTT-PEE--S-EETTEE-SEEE--EEEETTEEEE-EEEETTEEEEEEEGGGTTT--TT-SS-S-PEEEEEEEEE--SS-EEEESS-TTS-EE-B----BTTBSEEEETTEEEEB--TTTSS--------TT-SS--EEEEE-TTS-EEEEEETTEEEEEETTTTEEEE--B-TTS-B-----S--B-TTS--B-

pLDDT: mean 82.59, std 11.64, range [40.09, 97.69]